Protein AF-0000000077138252 (afdb_homodimer)

Nearest PDB structures (foldseek):
  4xk4-assembly2_D  TM=6.713E-01  e=2.092E-05  Escherichia coli K-12
  7xxs-assembly1_A  TM=7.250E-01  e=8.642E-05  Vibrio cholerae
  3dew-assembly1_A-2  TM=7.383E-01  e=4.786E-04  Geobacter sulfurreducens
  5fgl-assembly3_E  TM=5.269E-01  e=5.521E-03  Pseudomonas putida S16
  5fhp-assembly3_E  TM=5.281E-01  e=7.775E-03  Pseudomonas putida S16

Sequence (384 aa):
MRAAEDVFAEFGFSGATTAELAKEAGVTERTLFKYFPTKHDLYKRVLSGLLLQTILPGHMSDLKERIQNLDPNFKEWYTSILKARYEAVAKDPKKLKLLLGALLFSKEFAEIFGQMWKVNLYDTSMEAFRYFQKKGEIRNDLDPNQIVRASFSLGASFLITKFILAPKFPIDVDLEIQSIISIFYQGISNQKMRAAEDVFAEFGFSGATTAELAKEAGVTERTLFKYFPTKHDLYKRVLSGLLLQTILPGHMSDLKERIQNLDPNFKEWYTSILKARYEAVAKDPKKLKLLLGALLFSKEFAEIFGQMWKVNLYDTSMEAFRYFQKKGEIRNDLDPNQIVRASFSLGASFLITKFILAPKFPIDVDLEIQSIISIFYQGISNQK

Solvent-accessible surface area (backbone atoms only — not comparable to full-atom values): 20410 Å² total; per-residue (Å²): 106,68,37,45,48,53,42,35,36,60,42,32,74,51,40,42,45,67,64,56,37,15,56,62,60,71,46,50,55,69,60,46,36,74,78,27,81,38,73,64,54,45,48,50,51,50,49,52,52,49,48,49,59,69,59,51,54,70,53,48,70,40,35,52,52,43,42,69,71,63,61,59,55,65,69,59,49,53,50,50,51,55,51,52,51,47,51,61,40,67,74,43,51,58,57,55,50,32,50,52,50,38,51,72,61,29,68,68,54,32,53,54,48,50,55,50,37,41,64,56,45,48,50,43,46,44,52,49,54,48,50,37,25,73,71,56,60,28,46,70,88,55,59,57,68,56,53,49,50,51,52,50,22,48,54,50,41,51,51,44,37,52,61,63,75,37,58,84,56,89,71,57,63,70,59,49,53,51,46,52,44,50,37,51,40,41,20,35,32,57,71,113,106,68,38,46,49,52,44,35,38,62,43,32,73,50,39,43,45,66,65,56,38,14,55,63,59,72,47,49,54,68,61,47,36,73,78,27,80,38,72,64,54,45,48,50,51,49,50,52,52,49,48,51,62,68,58,55,55,60,56,48,69,43,37,55,56,44,42,69,71,61,62,61,56,66,68,60,48,52,50,50,50,55,50,51,52,49,52,60,40,68,74,44,49,57,55,56,50,33,49,52,50,40,52,71,61,29,68,68,54,32,54,53,50,50,54,50,37,41,63,48,42,49,51,42,47,43,51,51,52,48,50,38,25,74,72,56,60,27,46,71,88,54,59,57,69,55,53,48,50,50,50,51,22,47,53,50,41,52,50,43,36,51,62,64,74,37,56,84,56,88,70,56,63,70,59,50,52,50,46,51,46,50,37,51,42,41,20,35,32,58,71,111

Radius of gyration: 22.18 Å; Cα contacts (8 Å, |Δi|>4): 398; chains: 2; bounding box: 54×60×44 Å

Foldseek 3Di:
DVQLLLQCLVQNLVGRDLCSSQVSVVHDSVVVCVVPVDSVRVLVVVLVVLLCLVLPPDCLVVVVVVCVVVVDQPLVSLLVVLVVVLVSCVVPVSSVSSVVRCCVPPPVSVVVSVVSCCVRPVVSQLVVQVVNCVVQFWPPVDDSNVLSVLSCVLSVVVSCCCRPVPVPDDDDSVVSSVVSCVVSSVVTGPPD/DVQLLLQCLVQNLVGRDLCSSQVSVVHDSVVVCVVPVDSVRVLVVVLVVLLCLPLPPPVLVVVVVVCVVVVDQPLVSLLVVLVVVLVSCVVPVSSVSSVVSCCVPPPVSVVVSVVSCCVRPVVSQLVVQVVNCVVQFWPPVDDSNVLSVLSCVLSVVVSCCCRPVPVPDDDDSSVSSVVSCVVSSVVTGPPD

Structure (mmCIF, N/CA/C/O backbone):
data_AF-0000000077138252-model_v1
#
loop_
_entity.id
_entity.type
_entity.pdbx_description
1 polymer 'Putative transcriptional regulator, TetR family'
#
loop_
_atom_site.group_PDB
_atom_site.id
_atom_site.type_symbol
_atom_site.label_atom_id
_atom_site.label_alt_id
_atom_site.label_comp_id
_atom_site.label_asym_id
_atom_site.label_entity_id
_atom_site.label_seq_id
_atom_site.pdbx_PDB_ins_code
_atom_site.Cartn_x
_atom_site.Cartn_y
_atom_site.Cartn_z
_atom_site.occupancy
_atom_site.B_iso_or_equiv
_atom_site.auth_seq_id
_atom_site.auth_comp_id
_atom_site.auth_asym_id
_atom_site.auth_atom_id
_atom_site.pdbx_PDB_model_num
ATOM 1 N N . MET A 1 1 ? -18.344 -19.859 -3.23 1 82.94 1 MET A N 1
ATOM 2 C CA . MET A 1 1 ? -17.672 -18.578 -3.504 1 82.94 1 MET A CA 1
ATOM 3 C C . MET A 1 1 ? -16.719 -18.219 -2.377 1 82.94 1 MET A C 1
ATOM 5 O O . MET A 1 1 ? -15.57 -17.859 -2.631 1 82.94 1 MET A O 1
ATOM 9 N N . ARG A 1 2 ? -17.125 -18.484 -1.188 1 85.94 2 ARG A N 1
ATOM 10 C CA . ARG A 1 2 ? -16.281 -18.172 -0.036 1 85.94 2 ARG A CA 1
ATOM 11 C C . ARG A 1 2 ? -15.039 -19.062 -0.024 1 85.94 2 ARG A C 1
ATOM 13 O O . ARG A 1 2 ? -13.945 -18.594 0.273 1 85.94 2 ARG A O 1
ATOM 20 N N . ALA A 1 3 ? -15.227 -20.266 -0.392 1 90.19 3 ALA A N 1
ATOM 21 C CA . ALA A 1 3 ? -14.102 -21.188 -0.458 1 90.19 3 ALA A CA 1
ATOM 22 C C . ALA A 1 3 ? -13.078 -20.734 -1.493 1 90.19 3 ALA A C 1
ATOM 24 O O . ALA A 1 3 ? -11.867 -20.797 -1.241 1 90.19 3 ALA A O 1
ATOM 25 N N . ALA A 1 4 ? -13.594 -20.328 -2.633 1 92.56 4 ALA A N 1
ATOM 26 C CA . ALA A 1 4 ? -12.711 -19.859 -3.697 1 92.56 4 ALA A CA 1
ATOM 27 C C . ALA A 1 4 ? -11.953 -18.609 -3.266 1 92.56 4 ALA A C 1
ATOM 29 O O . ALA A 1 4 ? -10.758 -18.469 -3.555 1 92.56 4 ALA A O 1
ATOM 30 N N . GLU A 1 5 ? -12.641 -17.719 -2.576 1 92.19 5 GLU A N 1
ATOM 31 C CA . GLU A 1 5 ? -12 -16.516 -2.057 1 92.19 5 GLU A CA 1
ATOM 32 C C . GLU A 1 5 ? -10.828 -16.859 -1.146 1 92.19 5 GLU A C 1
ATOM 34 O O . GLU A 1 5 ? -9.758 -16.266 -1.257 1 92.19 5 GLU A O 1
ATOM 39 N N . ASP A 1 6 ? -11.023 -17.844 -0.337 1 91.88 6 ASP A N 1
ATOM 40 C CA . ASP A 1 6 ? -9.992 -18.266 0.608 1 91.88 6 ASP A CA 1
ATOM 41 C C . ASP A 1 6 ? -8.766 -18.797 -0.122 1 91.88 6 ASP A C 1
ATOM 43 O O . ASP A 1 6 ? -7.633 -18.438 0.219 1 91.88 6 ASP A O 1
ATOM 47 N N . VAL A 1 7 ? -9.023 -19.578 -1.071 1 92.06 7 VAL A N 1
ATOM 48 C CA . VAL A 1 7 ? -7.93 -20.219 -1.81 1 92.06 7 VAL A CA 1
ATOM 49 C C . VAL A 1 7 ? -7.172 -19.156 -2.613 1 92.06 7 VAL A C 1
ATOM 51 O O . VAL A 1 7 ? -5.941 -19.109 -2.588 1 92.06 7 VAL A O 1
ATOM 54 N N . PHE A 1 8 ? -7.879 -18.266 -3.27 1 91.31 8 PHE A N 1
ATOM 55 C CA . PHE A 1 8 ? -7.25 -17.219 -4.07 1 91.31 8 PHE A CA 1
ATOM 56 C C . PHE A 1 8 ? -6.516 -16.219 -3.182 1 91.31 8 PHE A C 1
ATOM 58 O O . PHE A 1 8 ? -5.48 -15.68 -3.572 1 91.31 8 PHE A O 1
ATOM 65 N N . ALA A 1 9 ? -7.035 -16 -2.055 1 88.69 9 ALA A N 1
ATOM 66 C CA . ALA A 1 9 ? -6.375 -15.102 -1.115 1 88.69 9 ALA A CA 1
ATOM 67 C C . ALA A 1 9 ? -5.055 -15.688 -0.625 1 88.69 9 ALA A C 1
ATOM 69 O O . ALA A 1 9 ? -4.078 -14.961 -0.432 1 88.69 9 ALA A O 1
ATOM 70 N N . GLU A 1 10 ? -5.047 -16.891 -0.452 1 85.81 10 GLU A N 1
ATOM 71 C CA . GLU A 1 10 ? -3.881 -17.562 0.119 1 85.81 10 GLU A CA 1
ATOM 72 C C . GLU A 1 10 ? -2.797 -17.781 -0.933 1 85.81 10 GLU A C 1
ATOM 74 O O . GLU A 1 10 ? -1.616 -17.547 -0.675 1 85.81 10 GLU A O 1
ATOM 79 N N . PHE A 1 11 ? -3.197 -18.125 -2.191 1 84.12 11 PHE A N 1
ATOM 80 C CA . PHE A 1 11 ? -2.199 -18.625 -3.135 1 84.12 11 PHE A CA 1
ATOM 81 C C . PHE A 1 11 ? -2.1 -17.703 -4.348 1 84.12 11 PHE A C 1
ATOM 83 O O . PHE A 1 11 ? -1.192 -17.844 -5.168 1 84.12 11 PHE A O 1
ATOM 90 N N . GLY A 1 12 ? -3.021 -16.766 -4.398 1 85 12 GLY A N 1
ATOM 91 C CA . GLY A 1 12 ? -3.104 -16 -5.629 1 85 12 GLY A CA 1
ATOM 92 C C . GLY A 1 12 ? -3.758 -16.75 -6.766 1 85 12 GLY A C 1
ATOM 93 O O . GLY A 1 12 ? -4.008 -17.953 -6.656 1 85 12 GLY A O 1
ATOM 94 N N . PHE A 1 13 ? -4.027 -16.078 -7.855 1 86.44 13 PHE A N 1
ATOM 95 C CA . PHE A 1 13 ? -4.688 -16.688 -9.008 1 86.44 13 PHE A CA 1
ATOM 96 C C . PHE A 1 13 ? -3.816 -17.781 -9.609 1 86.44 13 PHE A C 1
ATOM 98 O O . PHE A 1 13 ? -4.281 -18.906 -9.828 1 86.44 13 PHE A O 1
ATOM 105 N N . SER A 1 14 ? -2.648 -17.469 -9.891 1 82.19 14 SER A N 1
ATOM 106 C CA . SER A 1 14 ? -1.753 -18.391 -10.578 1 82.19 14 SER A CA 1
ATOM 107 C C . SER A 1 14 ? -1.432 -19.594 -9.703 1 82.19 14 SER A C 1
ATOM 109 O O . SER A 1 14 ? -1.321 -20.719 -10.203 1 82.19 14 SER A O 1
ATOM 111 N N . GLY A 1 15 ? -1.374 -19.391 -8.438 1 82.38 15 GLY A N 1
ATOM 112 C CA . GLY A 1 15 ? -0.982 -20.453 -7.527 1 82.38 15 GLY A CA 1
ATOM 113 C C . GLY A 1 15 ? -2.133 -21.375 -7.148 1 82.38 15 GLY A C 1
ATOM 114 O O . GLY A 1 15 ? -1.916 -22.516 -6.742 1 82.38 15 GLY A O 1
ATOM 115 N N . ALA A 1 16 ? -3.264 -20.859 -7.266 1 88.62 16 ALA A N 1
ATOM 116 C CA . ALA A 1 16 ? -4.445 -21.656 -6.938 1 88.62 16 ALA A CA 1
ATOM 117 C C . ALA A 1 16 ? -4.699 -22.734 -7.996 1 88.62 16 ALA A C 1
ATOM 119 O O . ALA A 1 16 ? -4.551 -22.469 -9.195 1 88.62 16 ALA A O 1
ATOM 120 N N . THR A 1 17 ? -5 -23.922 -7.527 1 89.44 17 THR A N 1
ATOM 121 C CA . THR A 1 17 ? -5.316 -25 -8.453 1 89.44 17 THR A CA 1
ATOM 122 C C . THR A 1 17 ? -6.797 -25.375 -8.375 1 89.44 17 THR A C 1
ATOM 124 O O . THR A 1 17 ? -7.449 -25.109 -7.363 1 89.44 17 THR A O 1
ATOM 127 N N . THR A 1 18 ? -7.207 -25.938 -9.461 1 92.19 18 THR A N 1
ATOM 128 C CA . THR A 1 18 ? -8.602 -26.359 -9.5 1 92.19 18 THR A CA 1
ATOM 129 C C . THR A 1 18 ? -8.867 -27.453 -8.461 1 92.19 18 THR A C 1
ATOM 131 O O . THR A 1 18 ? -9.961 -27.531 -7.898 1 92.19 18 THR A O 1
ATOM 134 N N . ALA A 1 19 ? -7.91 -28.25 -8.211 1 93.31 19 ALA A N 1
ATOM 135 C CA . ALA A 1 19 ? -8.031 -29.297 -7.199 1 93.31 19 ALA A CA 1
ATOM 136 C C . ALA A 1 19 ? -8.219 -28.688 -5.809 1 93.31 19 ALA A C 1
ATOM 138 O O . ALA A 1 19 ? -9.094 -29.125 -5.055 1 93.31 19 ALA A O 1
ATOM 139 N N . GLU A 1 20 ? -7.43 -27.719 -5.469 1 92.75 20 GLU A N 1
ATOM 140 C CA . GLU A 1 20 ? -7.527 -27.047 -4.18 1 92.75 20 GLU A CA 1
ATOM 141 C C . GLU A 1 20 ? -8.859 -26.328 -4.039 1 92.75 20 GLU A C 1
ATOM 143 O O . GLU A 1 20 ? -9.477 -26.344 -2.971 1 92.75 20 GLU A O 1
ATOM 148 N N . LEU A 1 21 ? -9.281 -25.625 -5.113 1 95.25 21 LEU A N 1
ATOM 149 C CA . LEU A 1 21 ? -10.547 -24.891 -5.125 1 95.25 21 LEU A CA 1
ATOM 150 C C . LEU A 1 21 ? -11.719 -25.844 -4.875 1 95.25 21 LEU A C 1
ATOM 152 O O . LEU A 1 21 ? -12.586 -25.547 -4.051 1 95.25 21 LEU A O 1
ATOM 156 N N . ALA A 1 22 ? -11.688 -26.984 -5.574 1 95.75 22 ALA A N 1
ATOM 157 C CA . ALA A 1 22 ? -12.742 -27.969 -5.414 1 95.75 22 ALA A CA 1
ATOM 158 C C . ALA A 1 22 ? -12.734 -28.562 -4.004 1 95.75 22 ALA A C 1
ATOM 160 O O . ALA A 1 22 ? -13.789 -28.672 -3.373 1 95.75 22 ALA A O 1
ATOM 161 N N . LYS A 1 23 ? -11.625 -28.906 -3.531 1 95.44 23 LYS A N 1
ATOM 162 C CA . LYS A 1 23 ? -11.469 -29.484 -2.199 1 95.44 23 LYS A CA 1
ATOM 163 C C . LYS A 1 23 ? -12.016 -28.547 -1.125 1 95.44 23 LYS A C 1
ATOM 165 O O . LYS A 1 23 ? -12.773 -28.969 -0.249 1 95.44 23 LYS A O 1
ATOM 170 N N . GLU A 1 24 ? -11.602 -27.312 -1.223 1 93.5 24 GLU A N 1
ATOM 171 C CA . GLU A 1 24 ? -12.023 -26.328 -0.229 1 93.5 24 GLU A CA 1
ATOM 172 C C . GLU A 1 24 ? -13.531 -26.109 -0.27 1 93.5 24 GLU A C 1
ATOM 174 O O . GLU A 1 24 ? -14.156 -25.859 0.762 1 93.5 24 GLU A O 1
ATOM 179 N N . ALA A 1 25 ? -14.102 -26.203 -1.429 1 93.81 25 ALA A N 1
ATOM 180 C CA . ALA A 1 25 ? -15.539 -26 -1.61 1 93.81 25 ALA A CA 1
ATOM 181 C C . ALA A 1 25 ? -16.312 -27.266 -1.273 1 93.81 25 ALA A C 1
ATOM 183 O O . ALA A 1 25 ? -17.547 -27.234 -1.202 1 93.81 25 ALA A O 1
ATOM 184 N N . GLY A 1 26 ? -15.648 -28.312 -1.122 1 94.94 26 GLY A N 1
ATOM 185 C CA . GLY A 1 26 ? -16.297 -29.562 -0.785 1 94.94 26 GLY A CA 1
ATOM 186 C C . GLY A 1 26 ? -17.016 -30.203 -1.964 1 94.94 26 GLY A C 1
ATOM 187 O O . GLY A 1 26 ? -18.078 -30.812 -1.804 1 94.94 26 GLY A O 1
ATOM 188 N N . VAL A 1 27 ? -16.547 -29.984 -3.104 1 95.56 27 VAL A N 1
ATOM 189 C CA . VAL A 1 27 ? -17.125 -30.562 -4.316 1 95.56 27 VAL A CA 1
ATOM 190 C C . VAL A 1 27 ? -16.047 -31.25 -5.137 1 95.56 27 VAL A C 1
ATOM 192 O O . VAL A 1 27 ? -14.859 -31.172 -4.801 1 95.56 27 VAL A O 1
ATOM 195 N N . THR A 1 28 ? -16.453 -31.984 -6.113 1 94.56 28 THR A N 1
ATOM 196 C CA . THR A 1 28 ? -15.5 -32.562 -7.055 1 94.56 28 THR A CA 1
ATOM 197 C C . THR A 1 28 ? -15.078 -31.516 -8.094 1 94.56 28 THR A C 1
ATOM 199 O O . THR A 1 28 ? -15.773 -30.531 -8.305 1 94.56 28 THR A O 1
ATOM 202 N N . GLU A 1 29 ? -13.906 -31.672 -8.656 1 94.5 29 GLU A N 1
ATOM 203 C CA . GLU A 1 29 ? -13.477 -30.797 -9.734 1 94.5 29 GLU A CA 1
ATOM 204 C C . GLU A 1 29 ? -14.5 -30.781 -10.867 1 94.5 29 GLU A C 1
ATOM 206 O O . GLU A 1 29 ? -14.711 -29.734 -11.508 1 94.5 29 GLU A O 1
ATOM 211 N N . ARG A 1 30 ? -15.125 -31.922 -11.148 1 93.94 30 ARG A N 1
ATOM 212 C CA . ARG A 1 30 ? -16.141 -32 -12.195 1 93.94 30 ARG A CA 1
ATOM 213 C C . ARG A 1 30 ? -17.312 -31.094 -11.898 1 93.94 30 ARG A C 1
ATOM 215 O O . ARG A 1 30 ? -17.797 -30.391 -12.789 1 93.94 30 ARG A O 1
ATOM 222 N N . THR A 1 31 ? -17.766 -31.125 -10.727 1 93.69 31 THR A N 1
ATOM 223 C CA . THR A 1 31 ? -18.844 -30.25 -10.297 1 93.69 31 THR A CA 1
ATOM 224 C C . THR A 1 31 ? -18.438 -28.781 -10.414 1 93.69 31 THR A C 1
ATOM 226 O O . THR A 1 31 ? -19.234 -27.953 -10.867 1 93.69 31 THR A O 1
ATOM 229 N N . LEU A 1 32 ? -17.188 -28.453 -9.992 1 93.88 32 LEU A N 1
ATOM 230 C CA . LEU A 1 32 ? -16.672 -27.094 -10.07 1 93.88 32 LEU A CA 1
ATOM 231 C C . LEU A 1 32 ? -16.719 -26.578 -11.5 1 93.88 32 LEU A C 1
ATOM 233 O O . LEU A 1 32 ? -17.141 -25.453 -11.742 1 93.88 32 LEU A O 1
ATOM 237 N N . PHE A 1 33 ? -16.406 -27.438 -12.406 1 91.62 33 PHE A N 1
ATOM 238 C CA . PHE A 1 33 ? -16.297 -27.047 -13.805 1 91.62 33 PHE A CA 1
ATOM 239 C C . PHE A 1 33 ? -17.688 -26.922 -14.438 1 91.62 33 PHE A C 1
ATOM 241 O O . PHE A 1 33 ? -17.859 -26.219 -15.43 1 91.62 33 PHE A O 1
ATOM 248 N N . LYS A 1 34 ? -18.625 -27.641 -13.914 1 93.56 34 LYS A N 1
ATOM 249 C CA . LYS A 1 34 ? -20 -27.5 -14.367 1 93.56 34 LYS A CA 1
ATOM 250 C C . LYS A 1 34 ? -20.484 -26.062 -14.188 1 93.56 34 LYS A C 1
ATOM 252 O O . LYS A 1 34 ? -21.219 -25.531 -15.039 1 93.56 34 LYS A O 1
ATOM 257 N N . TYR A 1 35 ? -20.047 -25.453 -13.164 1 91.56 35 TYR A N 1
ATOM 258 C CA . TYR A 1 35 ? -20.516 -24.109 -12.844 1 91.56 35 TYR A CA 1
ATOM 259 C C . TYR A 1 35 ? -19.547 -23.047 -13.336 1 91.56 35 TYR A C 1
ATOM 261 O O . TYR A 1 35 ? -19.953 -21.938 -13.688 1 91.56 35 TYR A O 1
ATOM 269 N N . PHE A 1 36 ? -18.281 -23.391 -13.289 1 93.62 36 PHE A N 1
ATOM 270 C CA . PHE A 1 36 ? -17.219 -22.484 -13.742 1 93.62 36 PHE A CA 1
ATOM 271 C C . PHE A 1 36 ? -16.281 -23.188 -14.711 1 93.62 36 PHE A C 1
ATOM 273 O O . PHE A 1 36 ? -15.289 -23.797 -14.297 1 93.62 36 PHE A O 1
ATOM 280 N N . PRO A 1 37 ? -16.469 -22.969 -15.922 1 93.31 37 PRO A N 1
ATOM 281 C CA . PRO A 1 37 ? -15.773 -23.734 -16.953 1 93.31 37 PRO A CA 1
ATOM 282 C C . PRO A 1 37 ? -14.25 -23.578 -16.859 1 93.31 37 PRO A C 1
ATOM 284 O O . PRO A 1 37 ? -13.516 -24.5 -17.25 1 93.31 37 PRO A O 1
ATOM 287 N N . THR A 1 38 ? -13.836 -22.406 -16.422 1 92.5 38 THR A N 1
ATOM 288 C CA . THR A 1 38 ? -12.398 -22.234 -16.266 1 92.5 38 THR A CA 1
ATOM 289 C C . THR A 1 38 ? -12.078 -21.609 -14.898 1 92.5 38 THR A C 1
ATOM 291 O O . THR A 1 38 ? -12.945 -21 -14.273 1 92.5 38 THR A O 1
ATOM 294 N N . LYS A 1 39 ? -10.844 -21.812 -14.5 1 92 39 LYS A N 1
ATOM 295 C CA . LYS A 1 39 ? -10.367 -21.125 -13.297 1 92 39 LYS A CA 1
ATOM 296 C C . LYS A 1 39 ? -10.547 -19.625 -13.414 1 92 39 LYS A C 1
ATOM 298 O O . LYS A 1 39 ? -10.898 -18.953 -12.43 1 92 39 LYS A O 1
ATOM 303 N N . HIS A 1 40 ? -10.312 -19.172 -14.617 1 91.88 40 HIS A N 1
ATOM 304 C CA . HIS A 1 40 ? -10.438 -17.734 -14.867 1 91.88 40 HIS A CA 1
ATOM 305 C C . HIS A 1 40 ? -11.875 -17.266 -14.656 1 91.88 40 HIS A C 1
ATOM 307 O O . HIS A 1 40 ? -12.102 -16.188 -14.102 1 91.88 40 HIS A O 1
ATOM 313 N N . ASP A 1 41 ? -12.773 -18.016 -15.031 1 92.94 41 ASP A N 1
ATOM 314 C CA . ASP A 1 41 ? -14.18 -17.672 -14.852 1 92.94 41 ASP A CA 1
ATOM 315 C C . ASP A 1 41 ? -14.539 -17.594 -13.367 1 92.94 41 ASP A C 1
ATOM 317 O O . ASP A 1 41 ? -15.266 -16.688 -12.953 1 92.94 41 ASP A O 1
ATOM 321 N N . LEU A 1 42 ? -14.094 -18.578 -12.703 1 94.06 42 LEU A N 1
ATOM 322 C CA . LEU A 1 42 ? -14.32 -18.578 -11.266 1 94.06 42 LEU A CA 1
ATOM 323 C C . LEU A 1 42 ? -13.68 -17.359 -10.609 1 94.06 42 LEU A C 1
ATOM 325 O O . LEU A 1 42 ? -14.289 -16.703 -9.766 1 94.06 42 LEU A O 1
ATOM 329 N N . TYR A 1 43 ? -12.461 -17.078 -10.984 1 92.81 43 TYR A N 1
ATOM 330 C CA . TYR A 1 43 ? -11.734 -15.93 -10.445 1 92.81 43 TYR A CA 1
ATOM 331 C C . TYR A 1 43 ? -12.461 -14.625 -10.758 1 92.81 43 TYR A C 1
ATOM 333 O O . TYR A 1 43 ? -12.594 -13.758 -9.883 1 92.81 43 TYR A O 1
ATOM 341 N N . LYS A 1 44 ? -12.906 -14.484 -11.922 1 92.88 44 LYS A N 1
ATOM 342 C CA . LYS A 1 44 ? -13.648 -13.289 -12.312 1 92.88 44 LYS A CA 1
ATOM 343 C C . LYS A 1 44 ? -14.883 -13.094 -11.445 1 92.88 44 LYS A C 1
ATOM 345 O O . LYS A 1 44 ? -15.219 -11.969 -11.07 1 92.88 44 LYS A O 1
ATOM 350 N N . ARG A 1 45 ? -15.516 -14.18 -11.18 1 92 45 ARG A N 1
ATOM 351 C CA . ARG A 1 45 ? -16.703 -14.109 -10.328 1 92 45 ARG A CA 1
ATOM 352 C C . ARG A 1 45 ? -16.328 -13.664 -8.922 1 92 45 ARG A C 1
ATOM 354 O O . ARG A 1 45 ? -17.031 -12.844 -8.32 1 92 45 ARG A O 1
ATOM 361 N N . VAL A 1 46 ? -15.328 -14.203 -8.398 1 93.19 46 VAL A N 1
ATOM 362 C CA . VAL A 1 46 ? -14.836 -13.836 -7.074 1 93.19 46 VAL A CA 1
ATOM 363 C C . VAL A 1 46 ? -14.492 -12.344 -7.043 1 93.19 46 VAL A C 1
ATOM 365 O O . VAL A 1 46 ? -14.898 -11.633 -6.121 1 93.19 46 VAL A O 1
ATOM 368 N N . LEU A 1 47 ? -13.766 -11.883 -8.055 1 92.62 47 LEU A N 1
ATOM 369 C CA . LEU A 1 47 ? -13.328 -10.492 -8.117 1 92.62 47 LEU A CA 1
ATOM 370 C C . LEU A 1 47 ? -14.516 -9.555 -8.273 1 92.62 47 LEU A C 1
ATOM 372 O O . LEU A 1 47 ? -14.5 -8.438 -7.758 1 92.62 47 LEU A O 1
ATOM 376 N N . SER A 1 48 ? -15.492 -10.016 -9.031 1 89.94 48 SER A N 1
ATOM 377 C CA . SER A 1 48 ? -16.703 -9.211 -9.188 1 89.94 48 SER A CA 1
ATOM 378 C C . SER A 1 48 ? -17.391 -8.984 -7.848 1 89.94 48 SER A C 1
ATOM 380 O O . SER A 1 48 ? -17.844 -7.879 -7.555 1 89.94 48 SER A O 1
ATOM 382 N N . GLY A 1 49 ? -17.5 -10.055 -7.09 1 87.75 49 GLY A N 1
ATOM 383 C CA . GLY A 1 49 ? -18.047 -9.922 -5.746 1 87.75 49 GLY A CA 1
ATOM 384 C C . GLY A 1 49 ? -17.219 -9.008 -4.855 1 87.75 49 GLY A C 1
ATOM 385 O O . GLY A 1 49 ? -17.781 -8.203 -4.102 1 87.75 49 GLY A O 1
ATOM 386 N N . LEU A 1 50 ? -15.953 -9.164 -4.938 1 86.94 50 LEU A N 1
ATOM 387 C CA . LEU A 1 50 ? -15.023 -8.352 -4.16 1 86.94 50 LEU A CA 1
ATOM 388 C C . LEU A 1 50 ? -15.164 -6.875 -4.516 1 86.94 50 LEU A C 1
ATOM 390 O O . LEU A 1 50 ? -15.148 -6.016 -3.633 1 86.94 50 LEU A O 1
ATOM 394 N N . LEU A 1 51 ? -15.266 -6.625 -5.777 1 85.62 51 LEU A N 1
ATOM 395 C CA . LEU A 1 51 ? -15.453 -5.266 -6.277 1 85.62 51 LEU A CA 1
ATOM 396 C C . LEU A 1 51 ? -16.703 -4.633 -5.676 1 85.62 51 LEU A C 1
ATOM 398 O O . LEU A 1 51 ? -16.656 -3.514 -5.16 1 85.62 51 LEU A O 1
ATOM 402 N N . LEU A 1 52 ? -17.75 -5.32 -5.707 1 80.81 52 LEU A N 1
ATOM 403 C CA . LEU A 1 52 ? -19.047 -4.816 -5.23 1 80.81 52 LEU A CA 1
ATOM 404 C C . LEU A 1 52 ? -19.016 -4.586 -3.725 1 80.81 52 LEU A C 1
ATOM 406 O O . LEU A 1 52 ? -19.594 -3.613 -3.23 1 80.81 52 LEU A O 1
ATOM 410 N N . GLN A 1 53 ? -18.297 -5.379 -3.074 1 82.25 53 GLN A N 1
ATOM 411 C CA . GLN A 1 53 ? -18.281 -5.312 -1.616 1 82.25 53 GLN A CA 1
ATOM 412 C C . GLN A 1 53 ? -17.344 -4.211 -1.134 1 82.25 53 GLN A C 1
ATOM 414 O O . GLN A 1 53 ? -17.516 -3.678 -0.036 1 82.25 53 GLN A O 1
ATOM 419 N N . THR A 1 54 ? -16.312 -3.965 -1.881 1 79.62 54 THR A N 1
ATOM 420 C CA . THR A 1 54 ? -15.289 -3.014 -1.451 1 79.62 54 THR A CA 1
ATOM 421 C C . THR A 1 54 ? -15.664 -1.596 -1.875 1 79.62 54 THR A C 1
ATOM 423 O O . THR A 1 54 ? -15.406 -0.636 -1.146 1 79.62 54 THR A O 1
ATOM 426 N N . ILE A 1 55 ? -16.125 -1.474 -3.076 1 74.62 55 ILE A N 1
ATOM 427 C CA . ILE A 1 55 ? -16.422 -0.155 -3.627 1 74.62 55 ILE A CA 1
ATOM 428 C C . ILE A 1 55 ? -17.812 0.29 -3.184 1 74.62 55 ILE A C 1
ATOM 430 O O . ILE A 1 55 ? -18.016 1.463 -2.867 1 74.62 55 ILE A O 1
ATOM 434 N N . LEU A 1 56 ? -18.797 -0.698 -3.391 1 57.5 56 LEU A N 1
ATOM 435 C CA . LEU A 1 56 ? -20.188 -0.332 -3.213 1 57.5 56 LEU A CA 1
ATOM 436 C C . LEU A 1 56 ? -20.516 -0.097 -1.739 1 57.5 56 LEU A C 1
ATOM 438 O O . LEU A 1 56 ? -21.594 0.384 -1.402 1 57.5 56 LEU A O 1
ATOM 442 N N . PRO A 1 57 ? -19.734 -0.947 -1.042 1 52 57 PRO A N 1
ATOM 443 C CA . PRO A 1 57 ? -20.375 -0.551 0.217 1 52 57 PRO A CA 1
ATOM 444 C C . PRO A 1 57 ? -20.641 0.951 0.298 1 52 57 PRO A C 1
ATOM 446 O O . PRO A 1 57 ? -19.906 1.742 -0.306 1 52 57 PRO A O 1
ATOM 449 N N . GLY A 1 58 ? -21.797 1.231 0.792 1 46.25 58 GLY A N 1
ATOM 450 C CA . GLY A 1 58 ? -22.703 2.365 0.819 1 46.25 58 GLY A CA 1
ATOM 451 C C . GLY A 1 58 ? -22 3.703 0.767 1 46.25 58 GLY A C 1
ATOM 452 O O . GLY A 1 58 ? -22.016 4.383 -0.262 1 46.25 58 GLY A O 1
ATOM 453 N N . HIS A 1 59 ? -21.922 4.691 2.039 1 44.84 59 HIS A N 1
ATOM 454 C CA . HIS A 1 59 ? -22.562 5.984 2.289 1 44.84 59 HIS A CA 1
ATOM 455 C C . HIS A 1 59 ? -21.609 7.129 1.937 1 44.84 59 HIS A C 1
ATOM 457 O O . HIS A 1 59 ? -21.297 7.965 2.789 1 44.84 59 HIS A O 1
ATOM 463 N N . MET A 1 60 ? -20.453 6.781 1.246 1 49.97 60 MET A N 1
ATOM 464 C CA . MET A 1 60 ? -19.953 8.117 0.951 1 49.97 60 MET A CA 1
ATOM 465 C C . MET A 1 60 ? -21.016 8.969 0.265 1 49.97 60 MET A C 1
ATOM 467 O O . MET A 1 60 ? -21.031 10.188 0.406 1 49.97 60 MET A O 1
ATOM 471 N N . SER A 1 61 ? -21.641 8.258 -0.791 1 49.81 61 SER A N 1
ATOM 472 C CA . SER A 1 61 ? -22.781 9.062 -1.241 1 49.81 61 SER A CA 1
ATOM 473 C C . SER A 1 61 ? -23.578 9.602 -0.059 1 49.81 61 SER A C 1
ATOM 475 O O . SER A 1 61 ? -24.047 10.742 -0.092 1 49.81 61 SER A O 1
ATOM 477 N N . ASP A 1 62 ? -23.609 8.656 0.915 1 54.16 62 ASP A N 1
ATOM 478 C CA . ASP A 1 62 ? -24.234 9.047 2.174 1 54.16 62 ASP A CA 1
ATOM 479 C C . ASP A 1 62 ? -23.344 10.023 2.949 1 54.16 62 ASP A C 1
ATOM 481 O O . ASP A 1 62 ? -23.844 10.766 3.801 1 54.16 62 ASP A O 1
ATOM 485 N N . LEU A 1 63 ? -22.141 10.016 2.369 1 58.53 63 LEU A N 1
ATOM 486 C CA . LEU A 1 63 ? -21.219 10.875 3.102 1 58.53 63 LEU A CA 1
ATOM 487 C C . LEU A 1 63 ? -21.578 12.344 2.908 1 58.53 63 LEU A C 1
ATOM 489 O O . LEU A 1 63 ? -21.609 13.117 3.871 1 58.53 63 LEU A O 1
ATOM 493 N N . LYS A 1 64 ? -21.875 12.562 1.599 1 59 64 LYS A N 1
ATOM 494 C CA . LYS A 1 64 ? -22.266 13.953 1.349 1 59 64 LYS A CA 1
ATOM 495 C C . LYS A 1 64 ? -23.547 14.305 2.109 1 59 64 LYS A C 1
ATOM 497 O O . LYS A 1 64 ? -23.625 15.359 2.744 1 59 64 LYS A O 1
ATOM 502 N N . GLU A 1 65 ? -24.391 13.344 1.863 1 60.44 65 GLU A N 1
ATOM 503 C CA . GLU A 1 65 ? -25.672 13.617 2.516 1 60.44 65 GLU A CA 1
ATOM 504 C C . GLU A 1 65 ? -25.516 13.617 4.035 1 60.44 65 GLU A C 1
ATOM 506 O O . GLU A 1 65 ? -26.094 14.469 4.719 1 60.44 65 GLU A O 1
ATOM 511 N N . ARG A 1 66 ? -24.688 12.859 4.445 1 64.81 66 ARG A N 1
ATOM 512 C CA . ARG A 1 66 ? -24.516 12.75 5.891 1 64.81 66 ARG A CA 1
ATOM 513 C C . ARG A 1 66 ? -23.766 13.961 6.441 1 64.81 66 ARG A C 1
ATOM 515 O O . ARG A 1 66 ? -24.109 14.461 7.516 1 64.81 66 ARG A O 1
ATOM 522 N N . ILE A 1 67 ? -22.875 14.422 5.656 1 66.88 67 ILE A N 1
ATOM 523 C CA . ILE A 1 67 ? -22.109 15.578 6.098 1 66.88 67 ILE A CA 1
ATOM 524 C C . ILE A 1 67 ? -23 16.812 6.109 1 66.88 67 ILE A C 1
ATOM 526 O O . ILE A 1 67 ? -22.953 17.609 7.055 1 66.88 67 ILE A O 1
ATOM 530 N N . GLN A 1 68 ? -23.719 16.828 5.078 1 65.69 68 GLN A N 1
ATOM 531 C CA . GLN A 1 68 ? -24.578 18 4.988 1 65.69 68 GLN A CA 1
ATOM 532 C C . GLN A 1 68 ? -25.656 17.969 6.055 1 65.69 68 GLN A C 1
ATOM 534 O O . GLN A 1 68 ? -26.016 19.016 6.617 1 65.69 68 GLN A O 1
ATOM 539 N N . ASN A 1 69 ? -26.062 16.781 6.383 1 68.31 69 ASN A N 1
ATOM 540 C CA . ASN A 1 69 ? -27.172 16.672 7.312 1 68.31 69 ASN A CA 1
ATOM 541 C C . ASN A 1 69 ? -26.703 16.719 8.766 1 68.31 69 ASN A C 1
ATOM 543 O O . ASN A 1 69 ? -27.375 17.328 9.609 1 68.31 69 ASN A O 1
ATOM 547 N N . LEU A 1 70 ? -25.594 16.219 9 1 67.81 70 LEU A N 1
ATOM 548 C CA . LEU A 1 70 ? -25.156 16.078 10.383 1 67.81 70 LEU A CA 1
ATOM 549 C C . LEU A 1 70 ? -24.203 17.203 10.773 1 67.81 70 LEU A C 1
ATOM 551 O O . LEU A 1 70 ? -24.031 17.484 11.961 1 67.81 70 LEU A O 1
ATOM 555 N N . ASP A 1 71 ? -23.797 17.953 9.883 1 71.06 71 ASP A N 1
ATOM 556 C CA . ASP A 1 71 ? -22.859 19.062 10.055 1 71.06 71 ASP A CA 1
ATOM 557 C C . ASP A 1 71 ? -21.75 18.703 11.039 1 71.06 71 ASP A C 1
ATOM 559 O O . ASP A 1 71 ? -21.5 19.438 12 1 71.06 71 ASP A O 1
ATOM 563 N N . PRO A 1 72 ? -21.219 17.594 10.766 1 76.44 72 PRO A N 1
ATOM 564 C CA . PRO A 1 72 ? -20.172 17.219 11.711 1 76.44 72 PRO A CA 1
ATOM 565 C C . PRO A 1 72 ? -18.922 18.062 11.57 1 76.44 72 PRO A C 1
ATOM 567 O O . PRO A 1 72 ? -18.734 18.75 10.555 1 76.44 72 PRO A O 1
ATOM 570 N N . ASN A 1 73 ? -18.188 18.141 12.758 1 87.19 73 ASN A N 1
ATOM 571 C CA . ASN A 1 73 ? -16.844 18.688 12.562 1 87.19 73 ASN A CA 1
ATOM 572 C C . ASN A 1 73 ? -15.938 17.688 11.859 1 87.19 73 ASN A C 1
ATOM 574 O O . ASN A 1 73 ? -16.219 16.484 11.852 1 87.19 73 ASN A O 1
ATOM 578 N N . PHE A 1 74 ? -14.977 18.156 11.195 1 85.62 74 PHE A N 1
ATOM 579 C CA . PHE A 1 74 ? -14.086 17.359 10.352 1 85.62 74 PHE A CA 1
ATOM 580 C C . PHE A 1 74 ? -13.5 16.203 11.125 1 85.62 74 PHE A C 1
ATOM 582 O O . PHE A 1 74 ? -13.492 15.062 10.648 1 85.62 74 PHE A O 1
ATOM 589 N N . LYS A 1 75 ? -12.977 16.516 12.328 1 86.69 75 LYS A N 1
ATOM 590 C CA . LYS A 1 75 ? -12.305 15.5 13.141 1 86.69 75 LYS A CA 1
ATOM 591 C C . LYS A 1 75 ? -13.234 14.312 13.422 1 86.69 75 LYS A C 1
ATOM 593 O O . LYS A 1 75 ? -12.828 13.164 13.273 1 86.69 75 LYS A O 1
ATOM 598 N N . GLU A 1 76 ? -14.43 14.594 13.781 1 86.25 76 GLU A N 1
ATOM 599 C CA . GLU A 1 76 ? -15.398 13.547 14.086 1 86.25 76 GLU A CA 1
ATOM 600 C C . GLU A 1 76 ? -15.773 12.766 12.836 1 86.25 76 GLU A C 1
ATOM 602 O O . GLU A 1 76 ? -15.867 11.531 12.875 1 86.25 76 GLU A O 1
ATOM 607 N N . TRP A 1 77 ? -15.992 13.484 11.852 1 85.81 77 TRP A N 1
ATOM 608 C CA . TRP A 1 77 ? -16.344 12.859 10.586 1 85.81 77 TRP A CA 1
ATOM 609 C C . TRP A 1 77 ? -15.242 11.922 10.109 1 85.81 77 TRP A C 1
ATOM 611 O O . TRP A 1 77 ? -15.5 10.758 9.805 1 85.81 77 TRP A O 1
ATOM 621 N N . TYR A 1 78 ? -14.07 12.398 10.039 1 88.75 78 TYR A N 1
ATOM 622 C CA . TYR A 1 78 ? -12.938 11.633 9.539 1 88.75 78 TYR A CA 1
ATOM 623 C C . TYR A 1 78 ? -12.648 10.438 10.438 1 88.75 78 TYR A C 1
ATOM 625 O O . TYR A 1 78 ? -12.312 9.352 9.961 1 88.75 78 TYR A O 1
ATOM 633 N N . THR A 1 79 ? -12.773 10.641 11.75 1 88.88 79 THR A N 1
ATOM 634 C CA . THR A 1 79 ? -12.617 9.531 12.695 1 88.88 79 T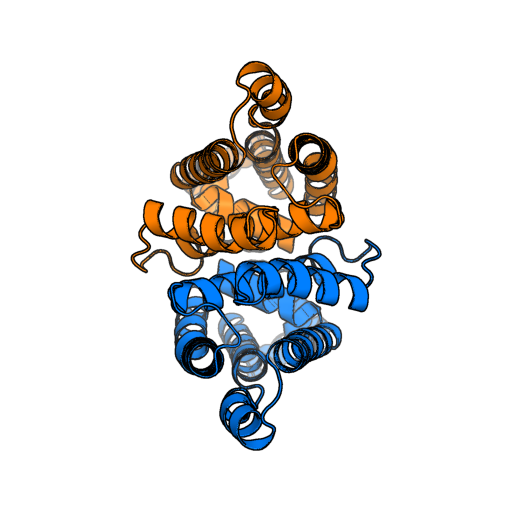HR A CA 1
ATOM 635 C C . THR A 1 79 ? -13.625 8.422 12.391 1 88.88 79 THR A C 1
ATOM 637 O O . THR A 1 79 ? -13.266 7.242 12.391 1 88.88 79 THR A O 1
ATOM 640 N N . SER A 1 80 ? -14.828 8.828 12.141 1 87.75 80 SER A N 1
ATOM 641 C CA . SER A 1 80 ? -15.875 7.855 11.867 1 87.75 80 SER A CA 1
ATOM 642 C C . SER A 1 80 ? -15.586 7.07 10.594 1 87.75 80 SER A C 1
ATOM 644 O O . SER A 1 80 ? -15.883 5.875 10.508 1 87.75 80 SER A O 1
ATOM 646 N N . ILE A 1 81 ? -15.023 7.742 9.609 1 87.69 81 ILE A N 1
ATOM 647 C CA . ILE A 1 81 ? -14.68 7.102 8.352 1 87.69 81 ILE A CA 1
ATOM 648 C C . ILE A 1 81 ? -13.586 6.066 8.578 1 87.69 81 ILE A C 1
ATOM 650 O O . ILE A 1 81 ? -13.688 4.926 8.125 1 87.69 81 ILE A O 1
ATOM 654 N N . LEU A 1 82 ? -12.516 6.418 9.266 1 91.25 82 LEU A N 1
ATOM 655 C CA . LEU A 1 82 ? -11.406 5.508 9.531 1 91.25 82 LEU A CA 1
ATOM 656 C C . LEU A 1 82 ? -11.875 4.301 10.328 1 91.25 82 LEU A C 1
ATOM 658 O O . LEU A 1 82 ? -11.477 3.168 10.047 1 91.25 82 LEU A O 1
ATOM 662 N N . LYS A 1 83 ? -12.727 4.539 11.297 1 91.06 83 LYS A N 1
ATOM 663 C CA . LYS A 1 83 ? -13.242 3.455 12.133 1 91.06 83 LYS A CA 1
ATOM 664 C C . LYS A 1 83 ? -14.117 2.508 11.312 1 91.06 83 LYS A C 1
ATOM 666 O O . LYS A 1 83 ? -14.031 1.288 11.461 1 91.06 83 LYS A O 1
ATOM 671 N N . ALA A 1 84 ? -14.969 3.1 10.539 1 87.44 84 ALA A N 1
ATOM 672 C CA . ALA A 1 84 ? -15.836 2.289 9.695 1 87.44 84 ALA A CA 1
ATOM 673 C C . ALA A 1 84 ? -15.023 1.414 8.75 1 87.44 84 ALA A C 1
ATOM 675 O O . ALA A 1 84 ? -15.367 0.251 8.523 1 87.44 84 ALA A O 1
ATOM 676 N N . ARG A 1 85 ? -14.016 1.981 8.18 1 89.44 85 ARG A N 1
ATOM 677 C CA . ARG A 1 85 ? -13.172 1.222 7.266 1 89.44 85 ARG A CA 1
ATOM 678 C C . ARG A 1 85 ? -12.422 0.115 8 1 89.44 85 ARG A C 1
ATOM 680 O O . ARG A 1 85 ? -12.281 -0.994 7.484 1 89.44 85 ARG A O 1
ATOM 687 N N . TYR A 1 86 ? -11.938 0.448 9.141 1 92.88 86 TYR A N 1
ATOM 688 C CA . TYR A 1 86 ? -11.281 -0.559 9.969 1 92.88 86 TYR A CA 1
ATOM 689 C C . TYR A 1 86 ? -12.219 -1.722 10.266 1 92.88 86 TYR A C 1
ATOM 691 O O . TYR A 1 86 ? -11.844 -2.887 10.102 1 92.88 86 TYR A O 1
ATOM 699 N N . GLU A 1 87 ? -13.398 -1.417 10.656 1 91.81 87 GLU A N 1
ATOM 700 C CA . GLU A 1 87 ? -14.375 -2.443 11.016 1 91.81 87 GLU A CA 1
ATOM 701 C C . GLU A 1 87 ? -14.734 -3.314 9.82 1 91.81 87 GLU A C 1
ATOM 703 O O . GLU A 1 87 ? -14.906 -4.527 9.953 1 91.81 87 GLU A O 1
ATOM 708 N N . ALA A 1 88 ? -14.875 -2.672 8.711 1 88.44 88 ALA A N 1
ATOM 709 C CA . ALA A 1 88 ? -15.203 -3.408 7.492 1 88.44 88 ALA A CA 1
ATOM 710 C C . ALA A 1 88 ? -14.109 -4.418 7.156 1 88.44 88 ALA A C 1
ATOM 712 O O . ALA A 1 88 ? -14.398 -5.566 6.809 1 88.44 88 ALA A O 1
ATOM 713 N N . VAL A 1 89 ? -12.867 -4.004 7.266 1 92.62 89 VAL A N 1
ATOM 714 C CA . VAL A 1 89 ? -11.75 -4.879 6.938 1 92.62 89 VAL A CA 1
ATOM 715 C C . VAL A 1 89 ? -11.586 -5.934 8.031 1 92.62 89 VAL A C 1
ATOM 717 O O . VAL A 1 89 ? -11.266 -7.09 7.738 1 92.62 89 VAL A O 1
ATOM 720 N N . ALA A 1 90 ? -11.812 -5.539 9.289 1 92.62 90 ALA A N 1
ATOM 721 C CA . ALA A 1 90 ? -11.656 -6.438 10.422 1 92.62 90 ALA A CA 1
ATOM 722 C C . ALA A 1 90 ? -12.594 -7.637 10.305 1 92.62 90 ALA A C 1
ATOM 724 O O . ALA A 1 90 ? -12.273 -8.734 10.781 1 92.62 90 ALA A O 1
ATOM 725 N N . LYS A 1 91 ? -13.672 -7.426 9.664 1 91.12 91 LYS A N 1
ATOM 726 C CA . LYS A 1 91 ? -14.648 -8.492 9.508 1 91.12 91 LYS A CA 1
ATOM 727 C C . LYS A 1 91 ? -14.094 -9.625 8.641 1 91.12 91 LYS A C 1
ATOM 729 O O . LYS A 1 91 ? -14.43 -10.789 8.844 1 91.12 91 LYS A O 1
ATOM 734 N N . ASP A 1 92 ? -13.305 -9.234 7.684 1 90.44 92 ASP A N 1
ATOM 735 C CA . ASP A 1 92 ? -12.734 -10.234 6.789 1 90.44 92 ASP A CA 1
ATOM 736 C C . ASP A 1 92 ? -11.406 -9.758 6.203 1 90.44 92 ASP A C 1
ATOM 738 O O . ASP A 1 92 ? -11.336 -9.391 5.027 1 90.44 92 ASP A O 1
ATOM 742 N N . PRO A 1 93 ? -10.359 -9.945 6.945 1 91 93 PRO A N 1
ATOM 743 C CA . PRO A 1 93 ? -9.062 -9.422 6.512 1 91 93 PRO A CA 1
ATOM 744 C C . PRO A 1 93 ? -8.539 -10.117 5.258 1 91 93 PRO A C 1
ATOM 746 O O . PRO A 1 93 ? -7.773 -9.523 4.488 1 91 93 PRO A O 1
ATOM 749 N N . LYS A 1 94 ? -8.961 -11.289 4.992 1 89.19 94 LYS A N 1
ATOM 750 C CA . LYS A 1 94 ? -8.5 -12.031 3.82 1 89.19 94 LYS A CA 1
ATOM 751 C C . LYS A 1 94 ? -8.93 -11.336 2.531 1 89.19 94 LYS A C 1
ATOM 753 O O . LYS A 1 94 ? -8.227 -11.406 1.521 1 89.19 94 LYS A O 1
ATOM 758 N N . LYS A 1 95 ? -10.062 -10.672 2.625 1 90.94 95 LYS A N 1
ATOM 759 C CA . LYS A 1 95 ? -10.555 -9.953 1.454 1 90.94 95 LYS A CA 1
ATOM 760 C C . LYS A 1 95 ? -9.609 -8.812 1.066 1 90.94 95 LYS A C 1
ATOM 762 O O . LYS A 1 95 ? -9.461 -8.508 -0.117 1 90.94 95 LYS A O 1
ATOM 767 N N . LEU A 1 96 ? -9.023 -8.188 2.074 1 92.56 96 LEU A N 1
ATOM 768 C CA . LEU A 1 96 ? -8.055 -7.141 1.795 1 92.56 96 LEU A CA 1
ATOM 769 C C . LEU A 1 96 ? -6.84 -7.703 1.059 1 92.56 96 LEU A C 1
ATOM 771 O O . LEU A 1 96 ? -6.355 -7.098 0.102 1 92.56 96 LEU A O 1
ATOM 775 N N . LYS A 1 97 ? -6.414 -8.789 1.488 1 91.5 97 LYS A N 1
ATOM 776 C CA . LYS A 1 97 ? -5.285 -9.453 0.836 1 91.5 97 LYS A CA 1
ATOM 777 C C . LYS A 1 97 ? -5.629 -9.828 -0.603 1 91.5 97 LYS A C 1
ATOM 779 O O . LYS A 1 97 ? -4.816 -9.633 -1.509 1 91.5 97 LYS A O 1
ATOM 784 N N . LEU A 1 98 ? -6.797 -10.414 -0.751 1 92.31 98 LEU A N 1
ATOM 785 C CA . LEU A 1 98 ? -7.273 -10.781 -2.082 1 92.31 98 LEU A CA 1
ATOM 786 C C . LEU A 1 98 ? -7.336 -9.555 -2.986 1 92.31 98 LEU A C 1
ATOM 788 O O . LEU A 1 98 ? -6.953 -9.617 -4.156 1 92.31 98 LEU A O 1
ATOM 792 N N . LEU A 1 99 ? -7.84 -8.484 -2.488 1 92.88 99 LEU A N 1
ATOM 793 C CA . LEU A 1 99 ? -7.941 -7.238 -3.236 1 92.88 99 LEU A CA 1
ATOM 794 C C . LEU A 1 99 ? -6.562 -6.75 -3.67 1 92.88 99 LEU A C 1
ATOM 796 O O . LEU A 1 99 ? -6.359 -6.414 -4.84 1 92.88 99 LEU A O 1
ATOM 800 N N . LEU A 1 100 ? -5.617 -6.762 -2.773 1 92.88 100 LEU A N 1
ATOM 801 C CA . LEU A 1 100 ? -4.266 -6.293 -3.064 1 92.88 100 LEU A CA 1
ATOM 802 C C . LEU A 1 100 ? -3.602 -7.176 -4.117 1 92.88 100 LEU A C 1
ATOM 804 O O . LEU A 1 100 ? -2.953 -6.668 -5.035 1 92.88 100 LEU A O 1
ATOM 808 N N . GLY A 1 101 ? -3.805 -8.438 -3.936 1 89.88 101 GLY A N 1
ATOM 809 C CA . GLY A 1 101 ? -3.277 -9.352 -4.934 1 89.88 101 GLY A CA 1
ATOM 810 C C . GLY A 1 101 ? -3.852 -9.125 -6.316 1 89.88 101 GLY A C 1
ATOM 811 O O . GLY A 1 101 ? -3.117 -9.133 -7.309 1 89.88 101 GLY A O 1
ATOM 812 N N . ALA A 1 102 ? -5.152 -8.945 -6.371 1 91.25 102 ALA A N 1
ATOM 813 C CA . ALA A 1 102 ? -5.824 -8.711 -7.645 1 91.25 102 ALA A CA 1
ATOM 814 C C . ALA A 1 102 ? -5.348 -7.406 -8.281 1 91.25 102 ALA A C 1
ATOM 816 O O . ALA A 1 102 ? -5.129 -7.344 -9.492 1 91.25 102 ALA A O 1
ATOM 817 N N . LEU A 1 103 ? -5.172 -6.406 -7.5 1 91.12 103 LEU A N 1
ATOM 818 C CA . LEU A 1 103 ? -4.711 -5.117 -8 1 91.12 103 LEU A CA 1
ATOM 819 C C . LEU A 1 103 ? -3.291 -5.223 -8.547 1 91.12 103 LEU A C 1
ATOM 821 O O . LEU A 1 103 ? -2.938 -4.527 -9.508 1 91.12 103 LEU A O 1
ATOM 825 N N . LEU A 1 104 ? -2.533 -6.105 -7.969 1 88.31 104 LEU A N 1
ATOM 826 C CA . LEU A 1 104 ? -1.137 -6.254 -8.367 1 88.31 104 LEU A CA 1
ATOM 827 C C . LEU A 1 104 ? -1.015 -7.102 -9.625 1 88.31 104 LEU A C 1
ATOM 829 O O . LEU A 1 104 ? -0.151 -6.852 -10.469 1 88.31 104 LEU A O 1
ATOM 833 N N . PHE A 1 105 ? -1.942 -8.117 -9.797 1 85.75 105 PHE A N 1
ATOM 834 C CA . PHE A 1 105 ? -1.603 -9.141 -10.773 1 85.75 105 PHE A CA 1
ATOM 835 C C . PHE A 1 105 ? -2.697 -9.266 -11.828 1 85.75 105 PHE A C 1
ATOM 837 O O . PHE A 1 105 ? -2.545 -10.008 -12.805 1 85.75 105 PHE A O 1
ATOM 844 N N . SER A 1 106 ? -3.789 -8.617 -11.633 1 86.88 106 SER A N 1
ATOM 845 C CA . SER A 1 106 ? -4.852 -8.617 -12.633 1 86.88 106 SER A CA 1
ATOM 846 C C . SER A 1 106 ? -5.055 -7.223 -13.227 1 86.88 106 SER A C 1
ATOM 848 O O . SER A 1 106 ? -5.758 -6.395 -12.641 1 86.88 106 SER A O 1
ATOM 850 N N . LYS A 1 107 ? -4.516 -7.043 -14.398 1 85.12 107 LYS A N 1
ATOM 851 C CA . LYS A 1 107 ? -4.598 -5.738 -15.047 1 85.12 107 LYS A CA 1
ATOM 852 C C . LYS A 1 107 ? -6.051 -5.34 -15.289 1 85.12 107 LYS A C 1
ATOM 854 O O . LYS A 1 107 ? -6.426 -4.184 -15.078 1 85.12 107 LYS A O 1
ATOM 859 N N . GLU A 1 108 ? -6.785 -6.305 -15.75 1 87.56 108 GLU A N 1
ATOM 860 C CA . GLU A 1 108 ? -8.195 -6.051 -16.016 1 87.56 108 GLU A CA 1
ATOM 861 C C . GLU A 1 108 ? -8.93 -5.605 -14.758 1 87.56 108 GLU A C 1
ATOM 863 O O . GLU A 1 108 ? -9.664 -4.613 -14.773 1 87.56 108 GLU A O 1
ATOM 868 N N . PHE A 1 109 ? -8.719 -6.316 -13.734 1 89.94 109 PHE A N 1
ATOM 869 C CA . PHE A 1 109 ? -9.359 -5.969 -12.469 1 89.94 109 PHE A CA 1
ATOM 870 C C . PHE A 1 109 ? -8.906 -4.594 -12 1 89.94 109 PHE A C 1
ATOM 872 O O . PHE A 1 109 ? -9.727 -3.771 -11.578 1 89.94 109 PHE A O 1
ATOM 879 N N . ALA A 1 110 ? -7.637 -4.32 -12.07 1 90 110 ALA A N 1
ATOM 880 C CA . ALA A 1 110 ? -7.082 -3.049 -11.617 1 90 110 ALA A CA 1
ATOM 881 C C . ALA A 1 110 ? -7.715 -1.878 -12.359 1 90 110 ALA A C 1
ATOM 883 O O . ALA A 1 110 ? -8.016 -0.842 -11.766 1 90 110 ALA A O 1
ATOM 884 N N . GLU A 1 111 ? -7.934 -2.031 -13.562 1 89.81 111 GLU A N 1
ATOM 885 C CA . GLU A 1 111 ? -8.523 -0.979 -14.391 1 89.81 111 GLU A CA 1
ATOM 886 C C . GLU A 1 111 ? -9.977 -0.73 -14.008 1 89.81 111 GLU A C 1
ATOM 888 O O . GLU A 1 111 ? -10.391 0.417 -13.812 1 89.81 111 GLU A O 1
ATOM 893 N N . ILE A 1 112 ? -10.688 -1.818 -13.883 1 89.62 112 ILE A N 1
ATOM 894 C CA . ILE A 1 112 ? -12.102 -1.705 -13.531 1 89.62 112 ILE A CA 1
ATOM 895 C C . ILE A 1 112 ? -12.234 -1.136 -12.117 1 89.62 112 ILE A C 1
ATOM 897 O O . ILE A 1 112 ? -13.016 -0.21 -11.891 1 89.62 112 ILE A O 1
ATOM 901 N N . PHE A 1 113 ? -11.477 -1.633 -11.211 1 90.5 113 PHE A N 1
ATOM 902 C CA . PHE A 1 113 ? -11.5 -1.163 -9.836 1 90.5 113 PHE A CA 1
ATOM 903 C C . PHE A 1 113 ? -11.125 0.313 -9.758 1 90.5 113 PHE A C 1
ATOM 905 O O . PHE A 1 113 ? -11.781 1.088 -9.055 1 90.5 113 PHE A O 1
ATOM 912 N N . GLY A 1 114 ? -10.086 0.641 -10.461 1 88.5 114 GLY A N 1
ATOM 913 C CA . GLY A 1 114 ? -9.641 2.025 -10.469 1 88.5 114 GLY A CA 1
ATOM 914 C C . GLY A 1 114 ? -10.719 2.994 -10.922 1 88.5 114 GLY A C 1
ATOM 915 O O . GLY A 1 114 ? -10.898 4.055 -10.32 1 88.5 114 GLY A O 1
ATOM 916 N N . GLN A 1 115 ? -11.398 2.68 -11.922 1 87.75 115 GLN A N 1
ATOM 917 C CA . GLN A 1 115 ? -12.461 3.529 -12.445 1 87.75 115 GLN A CA 1
ATOM 918 C C . GLN A 1 115 ? -13.609 3.654 -11.445 1 87.75 115 GLN A C 1
ATOM 920 O O . GLN A 1 115 ? -14.109 4.754 -11.203 1 87.75 115 GLN A O 1
ATOM 925 N N . MET A 1 116 ? -14 2.584 -10.875 1 86.62 116 MET A N 1
ATOM 926 C CA . MET A 1 116 ? -15.102 2.596 -9.914 1 86.62 116 MET A CA 1
ATOM 927 C C . MET A 1 116 ? -14.688 3.309 -8.633 1 86.62 116 MET A C 1
ATOM 929 O O . MET A 1 116 ? -15.484 4.043 -8.047 1 86.62 116 MET A O 1
ATOM 933 N N . TRP A 1 117 ? -13.523 3.025 -8.227 1 86.19 117 TRP A N 1
ATOM 934 C CA . TRP A 1 117 ? -12.977 3.688 -7.043 1 86.19 117 TRP A CA 1
ATOM 935 C C . TRP A 1 117 ? -12.953 5.199 -7.23 1 86.19 117 TRP A C 1
ATOM 937 O O . TRP A 1 117 ? -13.312 5.949 -6.32 1 86.19 117 TRP A O 1
ATOM 947 N N . LYS A 1 118 ? -12.5 5.688 -8.336 1 86.19 118 LYS A N 1
ATOM 948 C CA . LYS A 1 118 ? -12.453 7.117 -8.625 1 86.19 118 LYS A CA 1
ATOM 949 C C . LYS A 1 118 ? -13.836 7.746 -8.516 1 86.19 118 LYS A C 1
ATOM 951 O O . LYS A 1 118 ? -14.023 8.734 -7.793 1 86.19 118 LYS A O 1
ATOM 956 N N . VAL A 1 119 ? -14.773 7.145 -9.148 1 84.25 119 VAL A N 1
ATOM 957 C CA . VAL A 1 119 ? -16.109 7.727 -9.273 1 84.25 119 VAL A CA 1
ATOM 958 C C . VAL A 1 119 ? -16.828 7.637 -7.93 1 84.25 119 VAL A C 1
ATOM 960 O O . VAL A 1 119 ? -17.438 8.609 -7.484 1 84.25 119 VAL A O 1
ATOM 963 N N . ASN A 1 120 ? -16.656 6.531 -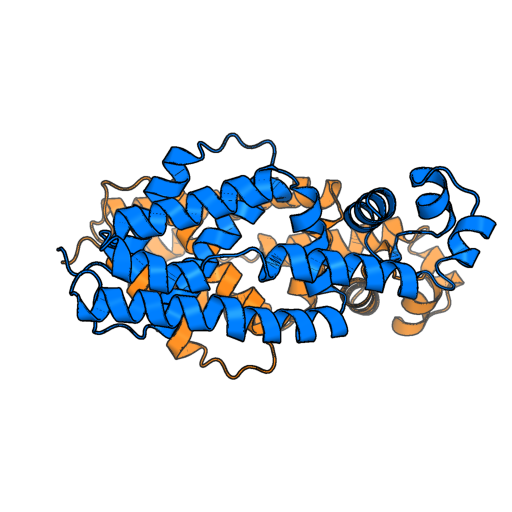7.27 1 83.56 120 ASN A N 1
ATOM 964 C CA . ASN A 1 120 ? -17.531 6.285 -6.133 1 83.56 120 ASN A CA 1
ATOM 965 C C . ASN A 1 120 ? -16.875 6.688 -4.816 1 83.56 120 ASN A C 1
ATOM 967 O O . ASN A 1 120 ? -17.562 6.965 -3.832 1 83.56 120 ASN A O 1
ATOM 971 N N . LEU A 1 121 ? -15.57 6.75 -4.781 1 85.75 121 LEU A N 1
ATOM 972 C CA . LEU A 1 121 ? -14.898 7.02 -3.516 1 85.75 121 LEU A CA 1
ATOM 973 C C . LEU A 1 121 ? -14.07 8.297 -3.605 1 85.75 121 LEU A C 1
ATOM 975 O O . LEU A 1 121 ? -14.281 9.234 -2.83 1 85.75 121 LEU A O 1
ATOM 979 N N . TYR A 1 122 ? -13.281 8.336 -4.543 1 87.38 122 TYR A N 1
ATOM 980 C CA . TYR A 1 122 ? -12.367 9.469 -4.656 1 87.38 122 TYR A CA 1
ATOM 981 C C . TYR A 1 122 ? -13.125 10.766 -4.891 1 87.38 122 TYR A C 1
ATOM 983 O O . TYR A 1 122 ? -12.938 11.742 -4.16 1 87.38 122 TYR A O 1
ATOM 991 N N . ASP A 1 123 ? -13.977 10.781 -5.91 1 87.31 123 ASP A N 1
ATOM 992 C CA . ASP A 1 123 ? -14.719 11.992 -6.25 1 87.31 123 ASP A CA 1
ATOM 993 C C . ASP A 1 123 ? -15.633 12.422 -5.102 1 87.31 123 ASP A C 1
ATOM 995 O O . ASP A 1 123 ? -15.773 13.609 -4.824 1 87.31 123 ASP A O 1
ATOM 999 N N . THR A 1 124 ? -16.188 11.453 -4.457 1 84.38 124 THR A N 1
ATOM 1000 C CA . THR A 1 124 ? -17.031 11.742 -3.305 1 84.38 124 THR A CA 1
ATOM 1001 C C . THR A 1 124 ? -16.203 12.328 -2.162 1 84.38 124 THR A C 1
ATOM 1003 O O . THR A 1 124 ? -16.641 13.25 -1.473 1 84.38 124 THR A O 1
ATOM 1006 N N . SER A 1 125 ? -15.023 11.797 -1.927 1 88.12 125 SER A N 1
ATOM 1007 C CA . SER A 1 125 ? -14.125 12.328 -0.906 1 88.12 125 SER A CA 1
ATOM 1008 C C . SER A 1 125 ? -13.688 13.75 -1.237 1 88.12 125 SER A C 1
ATOM 1010 O O . SER A 1 125 ? -13.578 14.594 -0.346 1 88.12 125 SER A O 1
ATOM 1012 N N . MET A 1 126 ? -13.445 13.93 -2.502 1 88.81 126 MET A N 1
ATOM 1013 C CA . MET A 1 126 ? -13.086 15.266 -2.955 1 88.81 126 MET A CA 1
ATOM 1014 C C . MET A 1 126 ? -14.164 16.281 -2.578 1 88.81 126 MET A C 1
ATOM 1016 O O . MET A 1 126 ? -13.859 17.375 -2.094 1 88.81 126 MET A O 1
ATOM 1020 N N . GLU A 1 127 ? -15.359 15.93 -2.77 1 87.62 127 GLU A N 1
ATOM 1021 C CA . GLU A 1 127 ? -16.484 16.812 -2.434 1 87.62 127 GLU A CA 1
ATOM 1022 C C . GLU A 1 127 ? -16.547 17.078 -0.933 1 87.62 127 GLU A C 1
ATOM 1024 O O . GLU A 1 127 ? -16.797 18.203 -0.506 1 87.62 127 GLU A O 1
ATOM 1029 N N . ALA A 1 128 ? -16.344 16.062 -0.181 1 86.94 128 ALA A N 1
ATOM 1030 C CA . ALA A 1 128 ? -16.375 16.203 1.272 1 86.94 128 ALA A CA 1
ATOM 1031 C C . ALA A 1 128 ? -15.258 17.125 1.755 1 86.94 128 ALA A C 1
ATOM 1033 O O . ALA A 1 128 ? -15.492 18.016 2.572 1 86.94 128 ALA A O 1
ATOM 1034 N N . PHE A 1 129 ? -14.078 16.938 1.24 1 88.69 129 PHE A N 1
ATOM 1035 C CA . PHE A 1 129 ? -12.945 17.75 1.687 1 88.69 129 PHE A CA 1
ATOM 1036 C C . PHE A 1 129 ? -13.117 19.188 1.238 1 88.69 129 PHE A C 1
ATOM 1038 O O . PHE A 1 129 ? -12.758 20.125 1.969 1 88.69 129 PHE A O 1
ATOM 1045 N N . ARG A 1 130 ? -13.648 19.391 0.066 1 88.81 130 ARG A N 1
ATOM 1046 C CA . ARG A 1 130 ? -13.953 20.734 -0.393 1 88.81 130 ARG A CA 1
ATOM 1047 C C . ARG A 1 130 ? -14.984 21.406 0.516 1 88.81 130 ARG A C 1
ATOM 1049 O O . ARG A 1 130 ? -14.898 22.609 0.782 1 88.81 130 ARG A O 1
ATOM 1056 N N . TYR A 1 131 ? -15.914 20.641 0.908 1 86.81 131 TYR A N 1
ATOM 1057 C CA . TYR A 1 131 ? -16.922 21.141 1.843 1 86.81 131 TYR A CA 1
ATOM 1058 C C . TYR A 1 131 ? -16.266 21.641 3.125 1 86.81 131 TYR A C 1
ATOM 1060 O O . TYR A 1 131 ? -16.578 22.734 3.592 1 86.81 131 TYR A O 1
ATOM 1068 N N . PHE A 1 132 ? -15.375 20.875 3.721 1 88.25 132 PHE A N 1
ATOM 1069 C CA . PHE A 1 132 ? -14.734 21.25 4.977 1 88.25 132 PHE A CA 1
ATOM 1070 C C . PHE A 1 132 ? -13.766 22.406 4.77 1 88.25 132 PHE A C 1
ATOM 1072 O O . PHE A 1 132 ? -13.523 23.188 5.695 1 88.25 132 PHE A O 1
ATOM 1079 N N . GLN A 1 133 ? -13.18 22.516 3.549 1 89 133 GLN A N 1
ATOM 1080 C CA . GLN A 1 133 ? -12.383 23.688 3.207 1 89 133 GLN A CA 1
ATOM 1081 C C . GLN A 1 133 ? -13.25 24.953 3.172 1 89 133 GLN A C 1
ATOM 1083 O O . GLN A 1 133 ? -12.875 25.984 3.734 1 89 133 GLN A O 1
ATOM 1088 N N . LYS A 1 134 ? -14.352 24.859 2.553 1 87.69 134 LYS A N 1
ATOM 1089 C CA . LYS A 1 134 ? -15.281 25.984 2.463 1 87.69 134 LYS A CA 1
ATOM 1090 C C . LYS A 1 134 ? -15.789 26.391 3.844 1 87.69 134 LYS A C 1
ATOM 1092 O O . LYS A 1 134 ? -16 27.578 4.109 1 87.69 134 LYS A O 1
ATOM 1097 N N . LYS A 1 135 ? -15.984 25.422 4.699 1 87 135 LYS A N 1
ATOM 1098 C CA . LYS A 1 135 ? -16.438 25.656 6.07 1 87 135 LYS A CA 1
ATOM 1099 C C . LYS A 1 135 ? -15.328 26.281 6.91 1 87 135 LYS A C 1
ATOM 1101 O O . LYS A 1 135 ? -15.586 26.797 8 1 87 135 LYS A O 1
ATOM 1106 N N . GLY A 1 136 ? -14.094 26.203 6.457 1 87.19 136 GLY A N 1
ATOM 1107 C CA . GLY A 1 136 ? -12.969 26.812 7.137 1 87.19 136 GLY A CA 1
ATOM 1108 C C . GLY A 1 136 ? -12.32 25.891 8.164 1 87.19 136 GLY A C 1
ATOM 1109 O O . GLY A 1 136 ? -11.492 26.344 8.961 1 87.19 136 GLY A O 1
ATOM 1110 N N . GLU A 1 137 ? -12.711 24.641 8.133 1 85.31 137 GLU A N 1
ATOM 1111 C CA . GLU A 1 137 ? -12.164 23.703 9.109 1 85.31 137 GLU A CA 1
ATOM 1112 C C . GLU A 1 137 ? -10.797 23.172 8.664 1 85.31 137 GLU A C 1
ATOM 1114 O O . GLU A 1 137 ? -9.984 22.766 9.5 1 85.31 137 GLU A O 1
ATOM 1119 N N . ILE A 1 138 ? -10.68 23.109 7.348 1 84.12 138 ILE A N 1
ATOM 1120 C CA . ILE A 1 138 ? -9.375 22.703 6.832 1 84.12 138 ILE A CA 1
ATOM 1121 C C . ILE A 1 138 ? -8.836 23.766 5.883 1 84.12 138 ILE A C 1
ATOM 1123 O O . ILE A 1 138 ? -9.594 24.594 5.367 1 84.12 138 ILE A O 1
ATOM 1127 N N . ARG A 1 139 ? -7.457 23.766 5.762 1 83.19 139 ARG A N 1
ATOM 1128 C CA . ARG A 1 139 ? -6.754 24.781 4.965 1 83.19 139 ARG A CA 1
ATOM 1129 C C . ARG A 1 139 ? -7.285 24.812 3.537 1 83.19 139 ARG A C 1
ATOM 1131 O O . ARG A 1 139 ? -7.496 23.766 2.92 1 83.19 139 ARG A O 1
ATOM 1138 N N . ASN A 1 140 ? -7.477 26.016 3.074 1 83.44 140 ASN A N 1
ATOM 1139 C CA . ASN A 1 140 ? -8.016 26.172 1.727 1 83.44 140 ASN A CA 1
ATOM 1140 C C . ASN A 1 140 ? -6.906 26.5 0.721 1 83.44 140 ASN A C 1
ATOM 1142 O O . ASN A 1 140 ? -7.164 26.578 -0.48 1 83.44 140 ASN A O 1
ATOM 1146 N N . ASP A 1 141 ? -5.672 26.609 1.155 1 80.94 141 ASP A N 1
ATOM 1147 C CA . ASP A 1 141 ? -4.543 26.875 0.271 1 80.94 141 ASP A CA 1
ATOM 1148 C C . ASP A 1 141 ? -3.979 25.578 -0.312 1 80.94 141 ASP A C 1
ATOM 1150 O O . ASP A 1 141 ? -3.164 25.625 -1.236 1 80.94 141 ASP A O 1
ATOM 1154 N N . LEU A 1 142 ? -4.473 24.469 0.231 1 82.12 142 LEU A N 1
ATOM 1155 C CA . LEU A 1 142 ? -3.998 23.172 -0.252 1 82.12 142 LEU A CA 1
ATOM 1156 C C . LEU A 1 142 ? -4.91 22.625 -1.349 1 82.12 142 LEU A C 1
ATOM 1158 O O . LEU A 1 142 ? -6.133 22.781 -1.273 1 82.12 142 LEU A O 1
ATOM 1162 N N . ASP A 1 143 ? -4.285 22 -2.307 1 84.88 143 ASP A N 1
ATOM 1163 C CA . ASP A 1 143 ? -5.051 21.266 -3.316 1 84.88 143 ASP A CA 1
ATOM 1164 C C . ASP A 1 143 ? -5.832 20.125 -2.691 1 84.88 143 ASP A C 1
ATOM 1166 O O . ASP A 1 143 ? -5.242 19.219 -2.088 1 84.88 143 ASP A O 1
ATOM 1170 N N . PRO A 1 144 ? -7.141 20.172 -2.865 1 86.38 144 PRO A N 1
ATOM 1171 C CA . PRO A 1 144 ? -7.941 19.094 -2.291 1 86.38 144 PRO A CA 1
ATOM 1172 C C . PRO A 1 144 ? -7.508 17.703 -2.785 1 86.38 144 PRO A C 1
ATOM 1174 O O . PRO A 1 144 ? -7.637 16.719 -2.059 1 86.38 144 PRO A O 1
ATOM 1177 N N . ASN A 1 145 ? -7.012 17.625 -3.994 1 87.38 145 ASN A N 1
ATOM 1178 C CA . ASN A 1 145 ? -6.516 16.344 -4.512 1 87.38 145 ASN A CA 1
ATOM 1179 C C . ASN A 1 145 ? -5.391 15.789 -3.648 1 87.38 145 ASN A C 1
ATOM 1181 O O . ASN A 1 145 ? -5.344 14.586 -3.385 1 87.38 145 ASN A O 1
ATOM 1185 N N . GLN A 1 146 ? -4.598 16.641 -3.215 1 85.25 146 GLN A N 1
ATOM 1186 C CA . GLN A 1 146 ? -3.473 16.203 -2.387 1 85.25 146 GLN A CA 1
ATOM 1187 C C . GLN A 1 146 ? -3.943 15.773 -1.002 1 85.25 146 GLN A C 1
ATOM 1189 O O . GLN A 1 146 ? -3.398 14.828 -0.423 1 85.25 146 GLN A O 1
ATOM 1194 N N . ILE A 1 147 ? -4.93 16.469 -0.476 1 88.31 147 ILE A N 1
ATOM 1195 C CA . ILE A 1 147 ? -5.492 16.141 0.829 1 88.31 147 ILE A CA 1
ATOM 1196 C C . ILE A 1 147 ? -6.141 14.758 0.773 1 88.31 147 ILE A C 1
ATOM 1198 O O . ILE A 1 147 ? -5.914 13.922 1.651 1 88.31 147 ILE A O 1
ATOM 1202 N N . VAL A 1 148 ? -6.879 14.562 -0.272 1 89.88 148 VAL A N 1
ATOM 1203 C CA . VAL A 1 148 ? -7.582 13.297 -0.448 1 89.88 148 VAL A CA 1
ATOM 1204 C C . VAL A 1 148 ? -6.57 12.156 -0.596 1 89.88 148 VAL A C 1
ATOM 1206 O O . VAL A 1 148 ? -6.703 11.117 0.045 1 89.88 148 VAL A O 1
ATOM 1209 N N . ARG A 1 149 ? -5.578 12.328 -1.375 1 89.38 149 ARG A N 1
ATOM 1210 C CA . ARG A 1 149 ? -4.562 11.297 -1.58 1 89.38 149 ARG A CA 1
ATOM 1211 C C . ARG A 1 149 ? -3.842 10.977 -0.277 1 89.38 149 ARG A C 1
ATOM 1213 O O . ARG A 1 149 ? -3.6 9.805 0.03 1 89.38 149 ARG A O 1
ATOM 1220 N N . ALA A 1 150 ? -3.463 12.023 0.426 1 90.38 150 ALA A N 1
ATOM 1221 C CA . ALA A 1 150 ? -2.803 11.812 1.712 1 90.38 150 ALA A CA 1
ATOM 1222 C C . ALA A 1 150 ? -3.707 11.039 2.67 1 90.38 150 ALA A C 1
ATOM 1224 O O . ALA A 1 150 ? -3.246 10.141 3.379 1 90.38 150 ALA A O 1
ATOM 1225 N N . SER A 1 151 ? -4.973 11.391 2.688 1 91.25 151 SER A N 1
ATOM 1226 C CA . SER A 1 151 ? -5.941 10.719 3.549 1 91.25 151 SER A CA 1
ATOM 1227 C C . SER A 1 151 ? -6.051 9.234 3.209 1 91.25 151 SER A C 1
ATOM 1229 O O . SER A 1 151 ? -6.035 8.391 4.102 1 91.25 151 SER A O 1
ATOM 1231 N N . PHE A 1 152 ? -6.145 8.953 1.945 1 91.69 152 PHE A N 1
ATOM 1232 C CA . PHE A 1 152 ? -6.23 7.562 1.514 1 91.69 152 PHE A CA 1
ATOM 1233 C C . PHE A 1 152 ? -4.934 6.82 1.824 1 91.69 152 PHE A C 1
ATOM 1235 O O . PHE A 1 152 ? -4.961 5.645 2.188 1 91.69 152 PHE A O 1
ATOM 1242 N N . SER A 1 153 ? -3.84 7.496 1.637 1 93.56 153 SER A N 1
ATOM 1243 C CA . SER A 1 153 ? -2.541 6.895 1.922 1 93.56 153 SER A CA 1
ATOM 1244 C C . SER A 1 153 ? -2.441 6.457 3.379 1 93.56 153 SER A C 1
ATOM 1246 O O . SER A 1 153 ? -2.088 5.312 3.666 1 93.56 153 SER A O 1
ATOM 1248 N N . LEU A 1 154 ? -2.799 7.297 4.277 1 93.06 154 LEU A N 1
ATOM 1249 C CA . LEU A 1 154 ? -2.693 7.023 5.707 1 93.06 154 LEU A CA 1
ATOM 1250 C C . LEU A 1 154 ? -3.674 5.934 6.121 1 93.06 154 LEU A C 1
ATOM 1252 O O . LEU A 1 154 ? -3.314 5.023 6.875 1 93.06 154 LEU A O 1
ATOM 1256 N N . GLY A 1 155 ? -4.902 6.02 5.621 1 93 155 GLY A N 1
ATOM 1257 C CA . GLY A 1 155 ? -5.902 5.012 5.941 1 93 155 GLY A CA 1
ATOM 1258 C C . GLY A 1 155 ? -5.551 3.633 5.418 1 93 155 GLY A C 1
ATOM 1259 O O . GLY A 1 155 ? -5.605 2.648 6.16 1 93 155 GLY A O 1
ATOM 1260 N N . ALA A 1 156 ? -5.199 3.592 4.191 1 93.5 156 ALA A N 1
ATOM 1261 C CA . ALA A 1 156 ? -4.871 2.314 3.568 1 93.5 156 ALA A CA 1
ATOM 1262 C C . ALA A 1 156 ? -3.641 1.687 4.219 1 93.5 156 ALA A C 1
ATOM 1264 O O . ALA A 1 156 ? -3.609 0.478 4.465 1 93.5 156 ALA A O 1
ATOM 1265 N N . SER A 1 157 ? -2.656 2.512 4.43 1 93.94 157 SER A N 1
ATOM 1266 C CA . SER A 1 157 ? -1.438 2.002 5.051 1 93.94 157 SER A CA 1
ATOM 1267 C C . SER A 1 157 ? -1.72 1.432 6.434 1 93.94 157 SER A C 1
ATOM 1269 O O . SER A 1 157 ? -1.147 0.409 6.82 1 93.94 157 SER A O 1
ATOM 1271 N N . PHE A 1 158 ? -2.523 2.068 7.215 1 93.25 158 PHE A N 1
ATOM 1272 C CA . PHE A 1 158 ? -2.916 1.605 8.539 1 93.25 158 PHE A CA 1
ATOM 1273 C C . PHE A 1 158 ? -3.561 0.226 8.461 1 93.25 158 PHE A C 1
ATOM 1275 O O . PHE A 1 158 ? -3.162 -0.692 9.18 1 93.25 158 PHE A O 1
ATOM 1282 N N . LEU A 1 159 ? -4.449 0.048 7.543 1 94.69 159 LEU A N 1
ATOM 1283 C CA . LEU A 1 159 ? -5.176 -1.21 7.414 1 94.69 159 LEU A CA 1
ATOM 1284 C C . LEU A 1 159 ? -4.258 -2.32 6.918 1 94.69 159 LEU A C 1
ATOM 1286 O O . LEU A 1 159 ? -4.297 -3.441 7.43 1 94.69 159 LEU A O 1
ATOM 1290 N N . ILE A 1 160 ? -3.461 -2.008 5.953 1 93.75 160 ILE A N 1
ATOM 1291 C CA . ILE A 1 160 ? -2.549 -2.99 5.379 1 93.75 160 ILE A CA 1
ATOM 1292 C C . ILE A 1 160 ? -1.539 -3.438 6.434 1 93.75 160 ILE A C 1
ATOM 1294 O O . ILE A 1 160 ? -1.256 -4.629 6.562 1 93.75 160 ILE A O 1
ATOM 1298 N N . THR A 1 161 ? -1.01 -2.486 7.195 1 91.19 161 THR A N 1
ATOM 1299 C CA . THR A 1 161 ? -0.065 -2.826 8.258 1 91.19 161 THR A CA 1
ATOM 1300 C C . THR A 1 161 ? -0.737 -3.688 9.32 1 91.19 161 THR A C 1
ATOM 1302 O O . THR A 1 161 ? -0.218 -4.742 9.688 1 91.19 161 THR A O 1
ATOM 1305 N N . LYS A 1 162 ? -1.893 -3.318 9.758 1 92.75 162 LYS A N 1
ATOM 1306 C CA . LYS A 1 162 ? -2.6 -3.969 10.859 1 92.75 162 LYS A CA 1
ATOM 1307 C C . LYS A 1 162 ? -3.006 -5.391 10.484 1 92.75 162 LYS A C 1
ATOM 1309 O O . LYS A 1 162 ? -2.922 -6.305 11.312 1 92.75 162 LYS A O 1
ATOM 1314 N N . PHE A 1 163 ? -3.363 -5.605 9.227 1 93.56 163 PHE A N 1
ATOM 1315 C CA . PHE A 1 163 ? -4.043 -6.859 8.922 1 93.56 163 PHE A CA 1
ATOM 1316 C C . PHE A 1 163 ? -3.168 -7.758 8.062 1 93.56 163 PHE A C 1
ATOM 1318 O O . PHE A 1 163 ? -3.406 -8.961 7.969 1 93.56 163 PHE A O 1
ATOM 1325 N N . ILE A 1 164 ? -2.193 -7.137 7.383 1 90.81 164 ILE A N 1
ATOM 1326 C CA . ILE A 1 164 ? -1.463 -7.938 6.406 1 90.81 164 ILE A CA 1
ATOM 1327 C C . ILE A 1 164 ? 0.014 -7.992 6.789 1 90.81 164 ILE A C 1
ATOM 1329 O O . ILE A 1 164 ? 0.563 -9.078 7.008 1 90.81 164 ILE A O 1
ATOM 1333 N N . LEU A 1 165 ? 0.652 -6.891 6.949 1 87.81 165 LEU A N 1
ATOM 1334 C CA . LEU A 1 165 ? 2.105 -6.836 7.059 1 87.81 165 LEU A CA 1
ATOM 1335 C C . LEU A 1 165 ? 2.557 -7.168 8.477 1 87.81 165 LEU A C 1
ATOM 1337 O O . LEU A 1 165 ? 3.594 -7.805 8.672 1 87.81 165 LEU A O 1
ATOM 1341 N N . ALA A 1 166 ? 1.832 -6.711 9.461 1 87.81 166 ALA A N 1
ATOM 1342 C CA . ALA A 1 166 ? 2.207 -6.918 10.859 1 87.81 166 ALA A CA 1
ATOM 1343 C C . ALA A 1 166 ? 0.991 -7.289 11.703 1 87.81 166 ALA A C 1
ATOM 1345 O O . ALA A 1 166 ? 0.714 -6.648 12.719 1 87.81 166 ALA A O 1
ATOM 1346 N N . PRO A 1 167 ? 0.359 -8.422 11.359 1 85.81 167 PRO A N 1
ATOM 1347 C CA . PRO A 1 167 ? -0.885 -8.789 12.039 1 85.81 167 PRO A CA 1
ATOM 1348 C C . PRO A 1 167 ? -0.664 -9.18 13.5 1 85.81 167 PRO A C 1
ATOM 1350 O O . PRO A 1 167 ? -1.591 -9.102 14.305 1 85.81 167 PRO A O 1
ATOM 1353 N N . LYS A 1 168 ? 0.516 -9.523 13.844 1 85.12 168 LYS A N 1
ATOM 1354 C CA . LYS A 1 168 ? 0.794 -9.969 15.211 1 85.12 168 LYS A CA 1
ATOM 1355 C C . LYS A 1 168 ? 1.273 -8.805 16.078 1 85.12 168 LYS A C 1
ATOM 1357 O O . LYS A 1 168 ? 1.37 -8.938 17.297 1 85.12 168 LYS A O 1
ATOM 1362 N N . PHE A 1 169 ? 1.593 -7.703 15.406 1 82.94 169 PHE A N 1
ATOM 1363 C CA . PHE A 1 169 ? 2.025 -6.531 16.156 1 82.94 169 PHE A CA 1
ATOM 1364 C C . PHE A 1 169 ? 0.845 -5.875 16.859 1 82.94 169 PHE A C 1
ATOM 1366 O O . PHE A 1 169 ? -0.199 -5.641 16.25 1 82.94 169 PHE A O 1
ATOM 1373 N N . PRO A 1 170 ? 1.016 -5.672 18.109 1 86.94 170 PRO A N 1
ATOM 1374 C CA . PRO A 1 170 ? -0.099 -5.094 18.859 1 86.94 170 PRO A CA 1
ATOM 1375 C C . PRO A 1 170 ? -0.305 -3.609 18.562 1 86.94 170 PRO A C 1
ATOM 1377 O O . PRO A 1 170 ? 0.355 -2.758 19.172 1 86.94 170 PRO A O 1
ATOM 1380 N N . ILE A 1 171 ? -1.17 -3.332 17.719 1 85 171 ILE A N 1
ATOM 1381 C CA . ILE A 1 171 ? -1.517 -1.953 17.391 1 85 171 ILE A CA 1
ATOM 1382 C C . ILE A 1 171 ? -2.814 -1.568 18.094 1 85 171 ILE A C 1
ATOM 1384 O O . ILE A 1 171 ? -3.828 -2.26 17.969 1 85 171 ILE A O 1
ATOM 1388 N N . ASP A 1 172 ? -2.713 -0.569 18.922 1 91.12 172 ASP A N 1
ATOM 1389 C CA . ASP A 1 172 ? -3.926 0.017 19.484 1 91.12 172 ASP A CA 1
ATOM 1390 C C . ASP A 1 172 ? -4.684 0.826 18.438 1 91.12 172 ASP A C 1
ATOM 1392 O O . ASP A 1 172 ? -4.27 1.931 18.078 1 91.12 172 ASP A O 1
ATOM 1396 N N . VAL A 1 173 ? -5.82 0.303 18.031 1 92.56 173 VAL A N 1
ATOM 1397 C CA . VAL A 1 173 ? -6.574 0.839 16.906 1 92.56 173 VAL A CA 1
ATOM 1398 C C . VAL A 1 173 ? -6.992 2.277 17.203 1 92.56 173 VAL A C 1
ATOM 1400 O O . VAL A 1 173 ? -6.82 3.166 16.359 1 92.56 173 VAL A O 1
ATOM 1403 N N . ASP A 1 174 ? -7.57 2.492 18.344 1 93.12 174 ASP A N 1
ATOM 1404 C CA . ASP A 1 174 ? -8.039 3.824 18.703 1 93.12 174 ASP A CA 1
ATOM 1405 C C . ASP A 1 174 ? -6.887 4.82 18.766 1 93.12 174 ASP A C 1
ATOM 1407 O O . ASP A 1 174 ? -7.004 5.949 18.281 1 93.12 174 ASP A O 1
ATOM 1411 N N . LEU A 1 175 ? -5.812 4.395 19.297 1 89.5 175 LEU A N 1
ATOM 1412 C CA . LEU A 1 175 ? -4.645 5.262 19.391 1 89.5 175 LEU A CA 1
ATOM 1413 C C . LEU A 1 175 ? -4.082 5.562 18.016 1 89.5 175 LEU A C 1
ATOM 1415 O O . LEU A 1 175 ? -3.645 6.684 17.734 1 89.5 175 LEU A O 1
ATOM 1419 N N . GLU A 1 176 ? -4.035 4.59 17.156 1 90.38 176 GLU A N 1
ATOM 1420 C CA . GLU A 1 176 ? -3.518 4.789 15.805 1 90.38 176 GLU A CA 1
ATOM 1421 C C . GLU A 1 176 ? -4.391 5.758 15.016 1 90.38 176 GLU A C 1
ATOM 1423 O O . GLU A 1 176 ? -3.881 6.656 14.344 1 90.38 176 GLU A O 1
ATOM 1428 N N . ILE A 1 177 ? -5.668 5.574 15.141 1 92.69 177 ILE A N 1
ATOM 1429 C CA . ILE A 1 177 ? -6.598 6.453 14.438 1 92.69 177 ILE A CA 1
ATOM 1430 C C . ILE A 1 177 ? -6.438 7.883 14.953 1 92.69 177 ILE A C 1
ATOM 1432 O O . ILE A 1 177 ? -6.391 8.828 14.164 1 92.69 177 ILE A O 1
ATOM 1436 N N . GLN A 1 178 ? -6.328 8.031 16.219 1 89.31 178 GLN A N 1
ATOM 1437 C CA . GLN A 1 178 ? -6.117 9.352 16.812 1 89.31 178 GLN A CA 1
ATOM 1438 C C . GLN A 1 178 ? -4.816 9.977 16.312 1 89.31 178 GLN A C 1
ATOM 1440 O O . GLN A 1 178 ? -4.754 11.18 16.062 1 89.31 178 GLN A O 1
ATOM 1445 N N . SER A 1 179 ? -3.861 9.156 16.219 1 87.06 179 SER A N 1
ATOM 1446 C CA . SER A 1 179 ? -2.566 9.641 15.75 1 87.06 179 SER A CA 1
ATOM 1447 C C . SER A 1 179 ? -2.637 10.086 14.289 1 87.06 179 SER A C 1
ATOM 1449 O O . SER A 1 179 ? -2.074 11.125 13.93 1 87.06 179 SER A O 1
ATOM 1451 N N . ILE A 1 180 ? -3.246 9.297 13.445 1 89.75 180 ILE A N 1
ATOM 1452 C CA . ILE A 1 180 ? -3.434 9.641 12.047 1 89.75 180 ILE A CA 1
ATOM 1453 C C . ILE A 1 180 ? -4.152 10.984 11.938 1 89.75 180 ILE A C 1
ATOM 1455 O O . ILE A 1 180 ? -3.729 11.867 11.188 1 89.75 180 ILE A O 1
ATOM 1459 N N . ILE A 1 181 ? -5.184 11.086 12.758 1 87.31 181 ILE A N 1
ATOM 1460 C CA . ILE A 1 181 ? -5.98 12.312 12.734 1 87.31 181 ILE A CA 1
ATOM 1461 C C . ILE A 1 181 ? -5.125 13.484 13.203 1 87.31 181 ILE A C 1
ATOM 1463 O O . ILE A 1 181 ? -5.148 14.555 12.586 1 87.31 181 ILE A O 1
ATOM 1467 N N . SER A 1 182 ? -4.449 13.32 14.242 1 83.44 182 SER A N 1
ATOM 1468 C CA . SER A 1 182 ? -3.629 14.391 14.797 1 83.44 182 SER A CA 1
ATOM 1469 C C . SER A 1 182 ? -2.586 14.875 13.797 1 83.44 182 SER A C 1
ATOM 1471 O O . SER A 1 182 ? -2.432 16.078 13.586 1 83.44 182 SER A O 1
ATOM 1473 N N . ILE A 1 183 ? -1.939 13.977 13.148 1 83.12 183 ILE A N 1
ATOM 1474 C CA . ILE A 1 183 ? -0.888 14.312 12.195 1 83.12 183 ILE A CA 1
ATOM 1475 C C . ILE A 1 183 ? -1.508 14.906 10.93 1 83.12 183 ILE A C 1
ATOM 1477 O O . ILE A 1 183 ? -1.085 15.961 10.453 1 83.12 183 ILE A O 1
ATOM 1481 N N . PHE A 1 184 ? -2.486 14.203 10.445 1 84.75 184 PHE A N 1
ATOM 1482 C CA . PHE A 1 184 ? -3.145 14.625 9.219 1 84.75 184 PHE A CA 1
ATOM 1483 C C . PHE A 1 184 ? -3.883 15.945 9.422 1 84.75 184 PHE A C 1
ATOM 1485 O O . PHE A 1 184 ? -3.721 16.875 8.641 1 84.75 184 PHE A O 1
ATOM 1492 N N . TYR A 1 185 ? -4.633 15.961 10.469 1 73.81 185 TYR A N 1
ATOM 1493 C CA . TYR A 1 185 ? -5.449 17.141 10.734 1 73.81 185 TYR A CA 1
ATOM 1494 C C . TYR A 1 185 ? -4.574 18.344 11.062 1 73.81 185 TYR A C 1
ATOM 1496 O O . TYR A 1 185 ? -4.848 19.453 10.609 1 73.81 185 TYR A O 1
ATOM 1504 N N . GLN A 1 186 ? -3.646 18.219 11.867 1 72.81 186 GLN A N 1
ATOM 1505 C CA . GLN A 1 186 ? -2.764 19.344 12.172 1 72.81 186 GLN A CA 1
ATOM 1506 C C . GLN A 1 186 ? -2.039 19.828 10.922 1 72.81 186 GLN A C 1
ATOM 1508 O O . GLN A 1 186 ? -1.71 21.016 10.812 1 72.81 186 GLN A O 1
ATOM 1513 N N . GLY A 1 187 ? -1.845 18.875 10.047 1 66.38 187 GLY A N 1
ATOM 1514 C CA . GLY A 1 187 ? -1.223 19.25 8.781 1 66.38 187 GLY A CA 1
ATOM 1515 C C . GLY A 1 187 ? -2.143 20.031 7.871 1 66.38 187 GLY A C 1
ATOM 1516 O O . GLY A 1 187 ? -1.681 20.844 7.059 1 66.38 187 GLY A O 1
ATOM 1517 N N . ILE A 1 188 ? -3.463 19.844 8.18 1 67.38 188 ILE A N 1
ATOM 1518 C CA . ILE A 1 188 ? -4.371 20.422 7.199 1 67.38 188 ILE A CA 1
ATOM 1519 C C . ILE A 1 188 ? -5.273 21.453 7.883 1 67.38 188 ILE A C 1
ATOM 1521 O O . ILE A 1 188 ? -6.02 22.172 7.215 1 67.38 188 ILE A O 1
ATOM 1525 N N . SER A 1 189 ? -5.238 21.375 9.125 1 61.78 189 SER A N 1
ATOM 1526 C CA . SER A 1 189 ? -6.148 22.25 9.859 1 61.78 189 SER A CA 1
ATOM 1527 C C . SER A 1 189 ? -5.68 23.703 9.812 1 61.78 189 SER A C 1
ATOM 1529 O O . SER A 1 189 ? -4.484 23.969 9.688 1 61.78 189 SER A O 1
ATOM 1531 N N . ASN A 1 190 ? -6.598 24.562 9.688 1 50.31 190 ASN A N 1
ATOM 1532 C CA . ASN A 1 190 ? -6.348 26 9.852 1 50.31 190 ASN A CA 1
ATOM 1533 C C . ASN A 1 190 ? -6.016 26.344 11.297 1 50.31 190 ASN A C 1
ATOM 1535 O O . ASN A 1 190 ? -5.57 27.453 11.586 1 50.31 190 ASN A O 1
ATOM 1539 N N . GLN A 1 191 ? -6.391 25.438 12.156 1 50.91 191 GLN A N 1
ATOM 1540 C CA . GLN A 1 191 ? -6.25 25.844 13.555 1 50.91 191 GLN A CA 1
ATOM 1541 C C . GLN A 1 191 ? -4.805 25.703 14.023 1 50.91 191 GLN A C 1
ATOM 1543 O O . GLN A 1 191 ? -4.176 24.672 13.797 1 50.91 191 GLN A O 1
ATOM 1548 N N . LYS A 1 192 ? -3.916 26.844 14.008 1 47.56 192 LYS A N 1
ATOM 1549 C CA . LYS A 1 192 ? -2.604 26.938 14.641 1 47.56 192 LYS A CA 1
ATOM 1550 C C . LYS A 1 192 ? -2.684 26.578 16.125 1 47.56 192 LYS A C 1
ATOM 1552 O O . LYS A 1 192 ? -3.701 26.828 16.766 1 47.56 192 LYS A O 1
ATOM 1557 N N . MET B 1 1 ? 19.141 -14.273 -13.422 1 83.44 1 MET B N 1
ATOM 1558 C CA . MET B 1 1 ? 18.453 -13.758 -12.25 1 83.44 1 MET B CA 1
ATOM 1559 C C . MET B 1 1 ? 17.484 -12.648 -12.641 1 83.44 1 MET B C 1
ATOM 1561 O O . MET B 1 1 ? 16.328 -12.656 -12.211 1 83.44 1 MET B O 1
ATOM 1565 N N . ARG B 1 2 ? 17.906 -11.836 -13.539 1 85.88 2 ARG B N 1
ATOM 1566 C CA . ARG B 1 2 ? 17.047 -10.75 -14 1 85.88 2 ARG B CA 1
ATOM 1567 C C . ARG B 1 2 ? 15.82 -11.289 -14.727 1 85.88 2 ARG B C 1
ATOM 1569 O O . ARG B 1 2 ? 14.703 -10.789 -14.547 1 85.88 2 ARG B O 1
ATOM 1576 N N . ALA B 1 3 ? 16.031 -12.297 -15.477 1 90.12 3 ALA B N 1
ATOM 1577 C CA . ALA B 1 3 ? 14.938 -12.93 -16.203 1 90.12 3 ALA B CA 1
ATOM 1578 C C . ALA B 1 3 ? 13.906 -13.508 -15.234 1 90.12 3 ALA B C 1
ATOM 1580 O O . ALA B 1 3 ? 12.695 -13.359 -15.445 1 90.12 3 ALA B O 1
ATOM 1581 N N . ALA B 1 4 ? 14.414 -14.156 -14.211 1 92.56 4 ALA B N 1
ATOM 1582 C CA . ALA B 1 4 ? 13.531 -14.75 -13.219 1 92.56 4 ALA B CA 1
ATOM 1583 C C . ALA B 1 4 ? 12.734 -13.68 -12.484 1 92.56 4 ALA B C 1
ATOM 1585 O O . ALA B 1 4 ? 11.539 -13.852 -12.219 1 92.56 4 ALA B O 1
ATOM 1586 N N . GLU B 1 5 ? 13.398 -12.578 -12.164 1 92.31 5 GLU B N 1
ATOM 1587 C CA . GLU B 1 5 ? 12.727 -11.453 -11.516 1 92.31 5 GLU B CA 1
ATOM 1588 C C . GLU B 1 5 ? 11.555 -10.953 -12.359 1 92.31 5 GLU B C 1
ATOM 1590 O O . GLU B 1 5 ? 10.461 -10.719 -11.828 1 92.31 5 GLU B O 1
ATOM 1595 N N . ASP B 1 6 ? 11.766 -10.891 -13.625 1 92 6 ASP B N 1
ATOM 1596 C CA . ASP B 1 6 ? 10.734 -10.398 -14.539 1 92 6 ASP B CA 1
ATOM 1597 C C . ASP B 1 6 ? 9.516 -11.328 -14.547 1 92 6 ASP B C 1
ATOM 1599 O O . ASP B 1 6 ? 8.375 -10.867 -14.492 1 92 6 ASP B O 1
ATOM 1603 N N . VAL B 1 7 ? 9.797 -12.555 -14.609 1 92.06 7 VAL B N 1
ATOM 1604 C CA . VAL B 1 7 ? 8.727 -13.547 -14.688 1 92.06 7 VAL B CA 1
ATOM 1605 C C . VAL B 1 7 ? 7.953 -13.578 -13.375 1 92.06 7 VAL B C 1
ATOM 1607 O O . VAL B 1 7 ? 6.723 -13.555 -13.375 1 92.06 7 VAL B O 1
ATOM 1610 N N . PHE B 1 8 ? 8.648 -13.547 -12.25 1 91.44 8 PHE B N 1
ATOM 1611 C CA . PHE B 1 8 ? 8 -13.578 -10.945 1 91.44 8 PHE B CA 1
ATOM 1612 C C . PHE B 1 8 ? 7.234 -12.281 -10.688 1 91.44 8 PHE B C 1
ATOM 1614 O O . PHE B 1 8 ? 6.188 -12.289 -10.039 1 91.44 8 PHE B O 1
ATOM 1621 N N . ALA B 1 9 ? 7.738 -11.242 -11.188 1 88.81 9 ALA B N 1
ATOM 1622 C CA . ALA B 1 9 ? 7.051 -9.969 -11.039 1 88.81 9 ALA B CA 1
ATOM 1623 C C . ALA B 1 9 ? 5.742 -9.953 -11.82 1 88.81 9 ALA B C 1
ATOM 1625 O O . ALA B 1 9 ? 4.746 -9.383 -11.359 1 88.81 9 ALA B O 1
ATOM 1626 N N . GLU B 1 10 ? 5.754 -10.531 -12.891 1 85.88 10 GLU B N 1
ATOM 1627 C CA . GLU B 1 10 ? 4.598 -10.492 -13.781 1 85.88 10 GLU B CA 1
ATOM 1628 C C . GLU B 1 10 ? 3.527 -11.492 -13.344 1 85.88 10 GLU B C 1
ATOM 1630 O O . GLU B 1 10 ? 2.34 -11.164 -13.32 1 85.88 10 GLU B O 1
ATOM 1635 N N . PHE B 1 11 ? 3.951 -12.695 -12.867 1 84.31 11 PHE B N 1
ATOM 1636 C CA . PHE B 1 11 ? 2.975 -13.766 -12.719 1 84.31 11 PHE B CA 1
ATOM 1637 C C . PHE B 1 11 ? 2.859 -14.188 -11.258 1 84.31 11 PHE B C 1
ATOM 1639 O O . PHE B 1 11 ? 1.959 -14.945 -10.891 1 84.31 11 PHE B O 1
ATOM 1646 N N . GLY B 1 12 ? 3.762 -13.648 -10.469 1 85.12 12 GLY B N 1
ATOM 1647 C CA . GLY B 1 12 ? 3.834 -14.164 -9.109 1 85.12 12 GLY B CA 1
ATOM 1648 C C . GLY B 1 12 ? 4.512 -15.523 -9.023 1 85.12 12 GLY B C 1
ATOM 1649 O O . GLY B 1 12 ? 4.785 -16.156 -10.055 1 85.12 12 GLY B O 1
ATOM 1650 N N . PHE B 1 13 ? 4.773 -15.984 -7.828 1 86.5 13 PHE B N 1
ATOM 1651 C CA . PHE B 1 13 ? 5.453 -17.266 -7.617 1 86.5 13 PHE B CA 1
ATOM 1652 C C . PHE B 1 13 ? 4.613 -18.422 -8.148 1 86.5 13 PHE B C 1
ATOM 1654 O O . PHE B 1 13 ? 5.105 -19.25 -8.914 1 86.5 13 PHE B O 1
ATOM 1661 N N . SER B 1 14 ? 3.432 -18.469 -7.754 1 82.31 14 SER B N 1
ATOM 1662 C CA . SER B 1 14 ? 2.561 -19.578 -8.094 1 82.31 14 SER B CA 1
ATOM 1663 C C . SER B 1 14 ? 2.266 -19.625 -9.586 1 82.31 14 SER B C 1
ATOM 1665 O O . SER B 1 14 ? 2.182 -20.688 -10.188 1 82.31 14 SER B O 1
ATOM 1667 N N . GLY B 1 15 ? 2.199 -18.484 -10.18 1 82.5 15 GLY B N 1
ATOM 1668 C CA . GLY B 1 15 ? 1.828 -18.391 -11.586 1 82.5 15 GLY B CA 1
ATOM 1669 C C . GLY B 1 15 ? 2.998 -18.609 -12.523 1 82.5 15 GLY B C 1
ATOM 1670 O O . GLY B 1 15 ? 2.809 -18.984 -13.688 1 82.5 15 GLY B O 1
ATOM 1671 N N . ALA B 1 16 ? 4.117 -18.391 -12.031 1 88.75 16 ALA B N 1
ATOM 1672 C CA . ALA B 1 16 ? 5.316 -18.578 -12.844 1 88.75 16 ALA B CA 1
ATOM 1673 C C . ALA B 1 16 ? 5.602 -20.062 -13.062 1 88.75 16 ALA B C 1
ATOM 1675 O O . ALA B 1 16 ? 5.449 -20.875 -12.141 1 88.75 16 ALA B O 1
ATOM 1676 N N . THR B 1 17 ? 5.945 -20.406 -14.289 1 89.44 17 THR B N 1
ATOM 1677 C CA . THR B 1 17 ? 6.289 -21.781 -14.594 1 89.44 17 THR B CA 1
ATOM 1678 C C . THR B 1 17 ? 7.777 -21.922 -14.914 1 89.44 17 THR B C 1
ATOM 1680 O O . THR B 1 17 ? 8.422 -20.938 -15.305 1 89.44 17 THR B O 1
ATOM 1683 N N . THR B 1 18 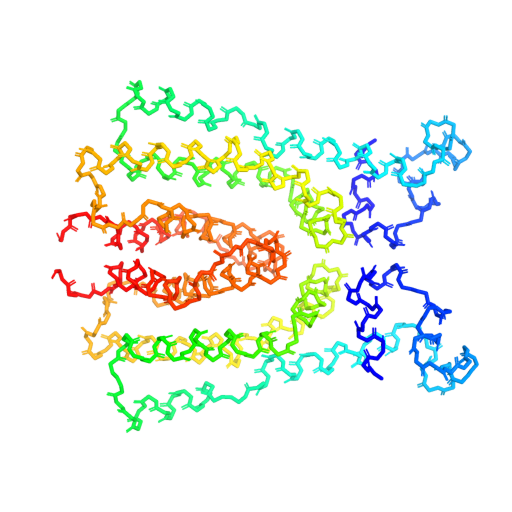? 8.211 -23.125 -14.719 1 92.06 18 THR B N 1
ATOM 1684 C CA . THR B 1 18 ? 9.617 -23.375 -15.016 1 92.06 18 THR B CA 1
ATOM 1685 C C . THR B 1 18 ? 9.898 -23.188 -16.5 1 92.06 18 THR B C 1
ATOM 1687 O O . THR B 1 18 ? 10.984 -22.75 -16.891 1 92.06 18 THR B O 1
ATOM 1690 N N . ALA B 1 19 ? 8.953 -23.484 -17.297 1 93.25 19 ALA B N 1
ATOM 1691 C CA . ALA B 1 19 ? 9.094 -23.297 -18.75 1 93.25 19 ALA B CA 1
ATOM 1692 C C . ALA B 1 19 ? 9.258 -21.812 -19.094 1 93.25 19 ALA B C 1
ATOM 1694 O O . ALA B 1 19 ? 10.133 -21.453 -19.875 1 93.25 19 ALA B O 1
ATOM 1695 N N . GLU B 1 20 ? 8.453 -20.969 -18.531 1 92.75 20 GLU B N 1
ATOM 1696 C CA . GLU B 1 20 ? 8.523 -19.531 -18.75 1 92.75 20 GLU B CA 1
ATOM 1697 C C . GLU B 1 20 ? 9.836 -18.969 -18.234 1 92.75 20 GLU B C 1
ATOM 1699 O O . GLU B 1 20 ? 10.445 -18.109 -18.875 1 92.75 20 GLU B O 1
ATOM 1704 N N . LEU B 1 21 ? 10.234 -19.391 -17.031 1 95.19 21 LEU B N 1
ATOM 1705 C CA . LEU B 1 21 ? 11.484 -18.953 -16.422 1 95.19 21 LEU B CA 1
ATOM 1706 C C . LEU B 1 21 ? 12.68 -19.297 -17.312 1 95.19 21 LEU B C 1
ATOM 1708 O O . LEU B 1 21 ? 13.531 -18.438 -17.562 1 95.19 21 LEU B O 1
ATOM 1712 N N . ALA B 1 22 ? 12.688 -20.531 -17.797 1 95.69 22 ALA B N 1
ATOM 1713 C CA . ALA B 1 22 ? 13.766 -20.984 -18.672 1 95.69 22 ALA B CA 1
ATOM 1714 C C . ALA B 1 22 ? 13.766 -20.203 -19.984 1 95.69 22 ALA B C 1
ATOM 1716 O O . ALA B 1 22 ? 14.82 -19.75 -20.438 1 95.69 22 ALA B O 1
ATOM 1717 N N . LYS B 1 23 ? 12.664 -20.047 -20.578 1 95.38 23 LYS B N 1
ATOM 1718 C CA . LYS B 1 23 ? 12.516 -19.328 -21.828 1 95.38 23 LYS B CA 1
ATOM 1719 C C . LYS B 1 23 ? 13.023 -17.906 -21.719 1 95.38 23 LYS B C 1
ATOM 1721 O O . LYS B 1 23 ? 13.789 -17.438 -22.562 1 95.38 23 LYS B O 1
ATOM 1726 N N . GLU B 1 24 ? 12.586 -17.25 -20.672 1 93.5 24 GLU B N 1
ATOM 1727 C CA . GLU B 1 24 ? 12.977 -15.859 -20.469 1 93.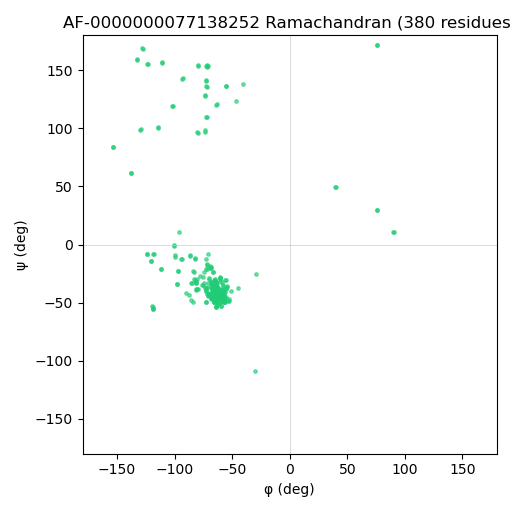5 24 GLU B CA 1
ATOM 1728 C C . GLU B 1 24 ? 14.484 -15.734 -20.25 1 93.5 24 GLU B C 1
ATOM 1730 O O . GLU B 1 24 ? 15.094 -14.742 -20.656 1 93.5 24 GLU B O 1
ATOM 1735 N N . ALA B 1 25 ? 15.055 -16.703 -19.625 1 93.69 25 ALA B N 1
ATOM 1736 C CA . ALA B 1 25 ? 16.484 -16.703 -19.328 1 93.69 25 ALA B CA 1
ATOM 1737 C C . ALA B 1 25 ? 17.297 -17.172 -20.531 1 93.69 25 ALA B C 1
ATOM 1739 O O . ALA B 1 25 ? 18.516 -17.094 -20.531 1 93.69 25 ALA B O 1
ATOM 1740 N N . GLY B 1 26 ? 16.641 -17.703 -21.469 1 94.81 26 GLY B N 1
ATOM 1741 C CA . GLY B 1 26 ? 17.328 -18.188 -22.672 1 94.81 26 GLY B CA 1
ATOM 1742 C C . GLY B 1 26 ? 18.062 -19.5 -22.453 1 94.81 26 GLY B C 1
ATOM 1743 O O . GLY B 1 26 ? 19.125 -19.703 -23.016 1 94.81 26 GLY B O 1
ATOM 1744 N N . VAL B 1 27 ? 17.594 -20.281 -21.594 1 95.44 27 VAL B N 1
ATOM 1745 C CA . VAL B 1 27 ? 18.188 -21.578 -21.312 1 95.44 27 VAL B CA 1
ATOM 1746 C C . VAL B 1 27 ? 17.125 -22.672 -21.391 1 95.44 27 VAL B C 1
ATOM 1748 O O . VAL B 1 27 ? 15.938 -22.375 -21.547 1 95.44 27 VAL B O 1
ATOM 1751 N N . THR B 1 28 ? 17.562 -23.875 -21.391 1 94.44 28 THR B N 1
ATOM 1752 C CA . THR B 1 28 ? 16.625 -25 -21.297 1 94.44 28 THR B CA 1
ATOM 1753 C C . THR B 1 28 ? 16.188 -25.219 -19.844 1 94.44 28 THR B C 1
ATOM 1755 O O . THR B 1 28 ? 16.875 -24.781 -18.922 1 94.44 28 THR B O 1
ATOM 1758 N N . GLU B 1 29 ? 15.031 -25.781 -19.656 1 94.5 29 GLU B N 1
ATOM 1759 C CA . GLU B 1 29 ? 14.586 -26.125 -18.312 1 94.5 29 GLU B CA 1
ATOM 1760 C C . GLU B 1 29 ? 15.609 -27 -17.594 1 94.5 29 GLU B C 1
ATOM 1762 O O . GLU B 1 29 ? 15.797 -26.875 -16.391 1 94.5 29 GLU B O 1
ATOM 1767 N N . ARG B 1 30 ? 16.281 -27.906 -18.359 1 93.88 30 ARG B N 1
ATOM 1768 C CA . ARG B 1 30 ? 17.297 -28.766 -17.781 1 93.88 30 ARG B CA 1
ATOM 1769 C C . ARG B 1 30 ? 18.438 -27.953 -17.203 1 93.88 30 ARG B C 1
ATOM 1771 O O . ARG B 1 30 ? 18.922 -28.25 -16.094 1 93.88 30 ARG B O 1
ATOM 1778 N N . THR B 1 31 ? 18.891 -27.031 -17.906 1 93.62 31 THR B N 1
ATOM 1779 C CA . THR B 1 31 ? 19.953 -26.141 -17.453 1 93.62 31 THR B CA 1
ATOM 1780 C C . THR B 1 31 ? 19.5 -25.375 -16.203 1 93.62 31 THR B C 1
ATOM 1782 O O . THR B 1 31 ? 20.281 -25.219 -15.258 1 93.62 31 THR B O 1
ATOM 1785 N N . LEU 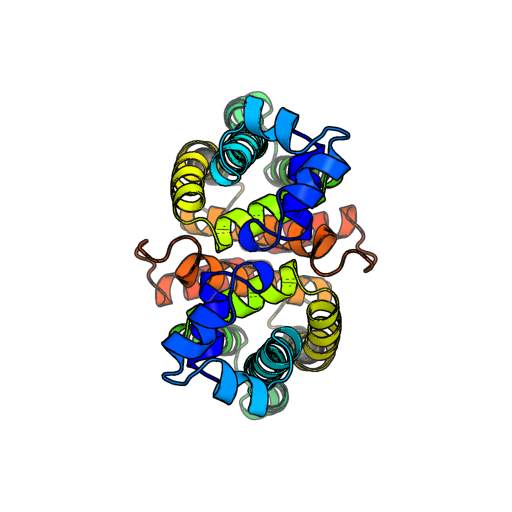B 1 32 ? 18.25 -24.859 -16.234 1 93.88 32 LEU B N 1
ATOM 1786 C CA . LEU B 1 32 ? 17.703 -24.109 -15.109 1 93.88 32 LEU B CA 1
ATOM 1787 C C . LEU B 1 32 ? 17.75 -24.953 -13.828 1 93.88 32 LEU B C 1
ATOM 1789 O O . LEU B 1 32 ? 18.141 -24.453 -12.773 1 93.88 32 LEU B O 1
ATOM 1793 N N . PHE B 1 33 ? 17.438 -26.172 -13.977 1 91.62 33 PHE B N 1
ATOM 1794 C CA . PHE B 1 33 ? 17.344 -27.078 -12.836 1 91.62 33 PHE B CA 1
ATOM 1795 C C . PHE B 1 33 ? 18.719 -27.469 -12.336 1 91.62 33 PHE B C 1
ATOM 1797 O O . PHE B 1 33 ? 18.891 -27.844 -11.172 1 91.62 33 PHE B O 1
ATOM 1804 N N . LYS B 1 34 ? 19.672 -27.469 -13.203 1 93.5 34 LYS B N 1
ATOM 1805 C CA . LYS B 1 34 ? 21.047 -27.719 -12.789 1 93.5 34 LYS B CA 1
ATOM 1806 C C . LYS B 1 34 ? 21.5 -26.703 -11.734 1 93.5 34 LYS B C 1
ATOM 1808 O O . LYS B 1 34 ? 22.219 -27.062 -10.797 1 93.5 34 LYS B O 1
ATOM 1813 N N . TYR B 1 35 ? 21.031 -25.547 -11.875 1 91.56 35 TYR B N 1
ATOM 1814 C CA . TYR B 1 35 ? 21.469 -24.469 -10.992 1 91.56 35 TYR B CA 1
ATOM 1815 C C . TYR B 1 35 ? 20.469 -24.25 -9.867 1 91.56 35 TYR B C 1
ATOM 1817 O O . TYR B 1 35 ? 20.859 -23.859 -8.758 1 91.56 35 TYR B O 1
ATOM 1825 N N . PHE B 1 36 ? 19.219 -24.453 -10.195 1 93.69 36 PHE B N 1
ATOM 1826 C CA . PHE B 1 36 ? 18.141 -24.281 -9.219 1 93.69 36 PHE B CA 1
ATOM 1827 C C . PHE B 1 36 ? 17.219 -25.5 -9.219 1 93.69 36 PHE B C 1
ATOM 1829 O O . PHE B 1 36 ? 16.234 -25.531 -9.961 1 93.69 36 PHE B O 1
ATOM 1836 N N . PRO B 1 37 ? 17.422 -26.344 -8.32 1 93.31 37 PRO B N 1
ATOM 1837 C CA . PRO B 1 37 ? 16.734 -27.625 -8.32 1 93.31 37 PRO B CA 1
ATOM 1838 C C . PRO B 1 37 ? 15.219 -27.5 -8.281 1 93.31 37 PRO B C 1
ATOM 1840 O O . PRO B 1 37 ? 14.5 -28.375 -8.789 1 93.31 37 PRO B O 1
ATOM 1843 N N . THR B 1 38 ? 14.773 -26.438 -7.609 1 92.5 38 THR B N 1
ATOM 1844 C CA . THR B 1 38 ? 13.328 -26.219 -7.582 1 92.5 38 THR B CA 1
ATOM 1845 C C . THR B 1 38 ? 12.992 -24.766 -7.902 1 92.5 38 THR B C 1
ATOM 1847 O O . THR B 1 38 ? 13.844 -23.891 -7.773 1 92.5 38 THR B O 1
ATOM 1850 N N . LYS B 1 39 ? 11.766 -24.594 -8.32 1 92 39 LYS B N 1
ATOM 1851 C CA . LYS B 1 39 ? 11.266 -23.234 -8.508 1 92 39 LYS B CA 1
ATOM 1852 C C . LYS B 1 39 ? 11.414 -22.406 -7.227 1 92 39 LYS B C 1
ATOM 1854 O O . LYS B 1 39 ? 11.742 -21.219 -7.281 1 92 39 LYS B O 1
ATOM 1859 N N . HIS B 1 40 ? 11.172 -23.109 -6.145 1 91.81 40 HIS B N 1
ATOM 1860 C CA . HIS B 1 40 ? 11.273 -22.453 -4.848 1 91.81 40 HIS B CA 1
ATOM 1861 C C . HIS B 1 40 ? 12.695 -21.969 -4.578 1 91.81 40 HIS B C 1
ATOM 1863 O O . HIS B 1 40 ? 12.898 -20.875 -4.035 1 91.81 40 HIS B O 1
ATOM 1869 N N . ASP B 1 41 ? 13.602 -22.719 -4.941 1 92.94 41 ASP B N 1
ATOM 1870 C CA . ASP B 1 41 ? 15 -22.344 -4.754 1 92.94 41 ASP B CA 1
ATOM 1871 C C . ASP B 1 41 ? 15.352 -21.094 -5.57 1 92.94 41 ASP B C 1
ATOM 1873 O O . ASP B 1 41 ? 16.047 -20.203 -5.09 1 92.94 41 ASP B O 1
ATOM 1877 N N . LEU B 1 42 ? 14.93 -21.156 -6.766 1 94.06 42 LEU B N 1
ATOM 1878 C CA . LEU B 1 42 ? 15.148 -20 -7.625 1 94.06 42 LEU B CA 1
ATOM 1879 C C . LEU B 1 42 ? 14.469 -18.766 -7.055 1 94.06 42 LEU B C 1
ATOM 1881 O O . LEU B 1 42 ? 15.07 -17.688 -7.02 1 94.06 42 LEU B O 1
ATOM 1885 N N . TYR B 1 43 ? 13.258 -18.906 -6.621 1 93 43 TYR B N 1
ATOM 1886 C CA . TYR B 1 43 ? 12.492 -17.812 -6.047 1 93 43 TYR B CA 1
ATOM 1887 C C . TYR B 1 43 ? 13.188 -17.25 -4.805 1 93 43 TYR B C 1
ATOM 1889 O O . TYR B 1 43 ? 13.297 -16.047 -4.637 1 93 43 TYR B O 1
ATOM 1897 N N . LYS B 1 44 ? 13.641 -18.094 -3.982 1 92.94 44 LYS B N 1
ATOM 1898 C CA . LYS B 1 44 ? 14.359 -17.688 -2.777 1 92.94 44 LYS B CA 1
ATOM 1899 C C . LYS B 1 44 ? 15.586 -16.859 -3.127 1 92.94 44 LYS B C 1
ATOM 1901 O O . LYS B 1 44 ? 15.891 -15.875 -2.443 1 92.94 44 LYS B O 1
ATOM 1906 N N . ARG B 1 45 ? 16.25 -17.281 -4.137 1 92 45 ARG B N 1
ATOM 1907 C CA . ARG B 1 45 ? 17.422 -16.531 -4.57 1 92 45 ARG B CA 1
ATOM 1908 C C . ARG B 1 45 ? 17.031 -15.141 -5.07 1 92 45 ARG B C 1
ATOM 1910 O O . ARG B 1 45 ? 17.703 -14.156 -4.766 1 92 45 ARG B O 1
ATOM 1917 N N . VAL B 1 46 ? 16.031 -15.078 -5.832 1 93.25 46 VAL B N 1
ATOM 1918 C CA . VAL B 1 46 ? 15.523 -13.805 -6.344 1 93.25 46 VAL B CA 1
ATOM 1919 C C . VAL B 1 46 ? 15.148 -12.891 -5.18 1 93.25 46 VAL B C 1
ATOM 1921 O O . VAL B 1 46 ? 15.523 -11.719 -5.152 1 93.25 46 VAL B O 1
ATOM 1924 N N . LEU B 1 47 ? 14.414 -13.438 -4.215 1 92.69 47 LEU B N 1
ATOM 1925 C CA . LEU B 1 47 ? 13.938 -12.664 -3.072 1 92.69 47 LEU B CA 1
ATOM 1926 C C . LEU B 1 47 ? 15.109 -12.203 -2.205 1 92.69 47 LEU B C 1
ATOM 1928 O O . LEU B 1 47 ? 15.062 -11.117 -1.624 1 92.69 47 LEU B O 1
ATOM 1932 N N . SER B 1 48 ? 16.109 -13.055 -2.102 1 90.12 48 SER B N 1
ATOM 1933 C CA . SER B 1 48 ? 17.281 -12.672 -1.347 1 90.12 48 SER B CA 1
ATOM 1934 C C . SER B 1 48 ? 17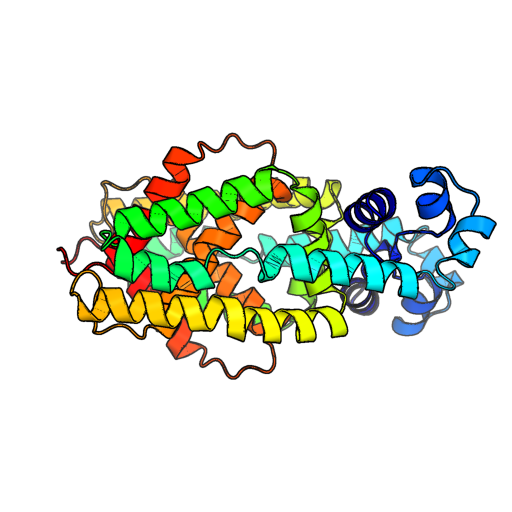.969 -11.453 -1.966 1 90.12 48 SER B C 1
ATOM 1936 O O . SER B 1 48 ? 18.391 -10.539 -1.252 1 90.12 48 SER B O 1
ATOM 1938 N N . GLY B 1 49 ? 18.094 -11.484 -3.279 1 87.88 49 GLY B N 1
ATOM 1939 C CA . GLY B 1 49 ? 18.625 -10.32 -3.973 1 87.88 49 GLY B CA 1
ATOM 1940 C C . GLY B 1 49 ? 17.766 -9.078 -3.795 1 87.88 49 GLY B C 1
ATOM 1941 O O . GLY B 1 49 ? 18.297 -7.984 -3.594 1 87.88 49 GLY B O 1
ATOM 1942 N N . LEU B 1 50 ? 16.5 -9.266 -3.881 1 87.19 50 LEU B N 1
ATOM 1943 C CA . LEU B 1 50 ? 15.547 -8.172 -3.711 1 87.19 50 LEU B CA 1
ATOM 1944 C C . LEU B 1 50 ? 15.664 -7.562 -2.318 1 87.19 50 LEU B C 1
ATOM 1946 O O . LEU B 1 50 ? 15.617 -6.34 -2.166 1 87.19 50 LEU B O 1
ATOM 1950 N N . LEU B 1 51 ? 15.766 -8.406 -1.354 1 85.81 51 LEU B N 1
ATOM 1951 C CA . LEU B 1 51 ? 15.93 -7.984 0.032 1 85.81 51 LEU B CA 1
ATOM 1952 C C . LEU B 1 51 ? 17.156 -7.098 0.193 1 85.81 51 LEU B C 1
ATOM 1954 O O . LEU B 1 51 ? 17.078 -6.012 0.771 1 85.81 51 LEU B O 1
ATOM 1958 N N . LEU B 1 52 ? 18.234 -7.516 -0.303 1 81.44 52 LEU B N 1
ATOM 1959 C CA . LEU B 1 52 ? 19.5 -6.809 -0.165 1 81.44 52 LEU B CA 1
ATOM 1960 C C . LEU B 1 52 ? 19.453 -5.465 -0.888 1 81.44 52 LEU B C 1
ATOM 1962 O O . LEU B 1 52 ? 20 -4.473 -0.396 1 81.44 52 LEU B O 1
ATOM 1966 N N . GLN B 1 53 ? 18.766 -5.445 -1.937 1 82.62 53 GLN B N 1
ATOM 1967 C CA . GLN B 1 53 ? 18.734 -4.242 -2.76 1 82.62 53 GLN B CA 1
ATOM 1968 C C . GLN B 1 53 ? 17.766 -3.213 -2.188 1 82.62 53 GLN B C 1
ATOM 1970 O O . GLN B 1 53 ? 17.922 -2.012 -2.422 1 82.62 53 GLN B O 1
ATOM 1975 N N . THR B 1 54 ? 16.75 -3.652 -1.522 1 80.19 54 THR B N 1
ATOM 1976 C CA . THR B 1 54 ? 15.703 -2.758 -1.043 1 80.19 54 THR B CA 1
ATOM 1977 C C . THR B 1 54 ? 16.031 -2.232 0.351 1 80.19 54 THR B C 1
ATOM 1979 O O . THR B 1 54 ? 15.75 -1.076 0.669 1 80.19 54 THR B O 1
ATOM 1982 N N . ILE B 1 55 ? 16.516 -3.053 1.2 1 75.62 55 ILE B N 1
ATOM 1983 C CA . ILE B 1 55 ? 16.75 -2.691 2.592 1 75.62 55 ILE B CA 1
ATOM 1984 C C . ILE B 1 55 ? 18.125 -2.021 2.715 1 75.62 55 ILE B C 1
ATOM 1986 O O . ILE B 1 55 ? 18.281 -1.06 3.469 1 75.62 55 ILE B O 1
ATOM 1990 N N . LEU B 1 56 ? 19.188 -2.594 2.129 1 59.12 56 LEU B N 1
ATOM 1991 C CA . LEU B 1 56 ? 20.578 -2.205 2.369 1 59.12 56 LEU B CA 1
ATOM 1992 C C . LEU B 1 56 ? 20.891 -0.882 1.682 1 59.12 56 LEU B C 1
ATOM 1994 O O . LEU B 1 56 ? 21.984 -0.326 1.87 1 59.12 56 LEU B O 1
ATOM 1998 N N . PRO B 1 57 ? 20.109 -0.615 0.683 1 53.44 57 PRO B N 1
ATOM 1999 C CA . PRO B 1 57 ? 20.75 0.617 0.229 1 53.44 57 PRO B CA 1
ATOM 2000 C C . PRO B 1 57 ? 21.062 1.576 1.375 1 53.44 57 PRO B C 1
ATOM 2002 O O . PRO B 1 57 ? 20.359 1.595 2.381 1 53.44 57 PRO B O 1
ATOM 2005 N N . GLY B 1 58 ? 22.297 1.944 1.492 1 49.16 58 GLY B N 1
ATOM 2006 C CA . GLY B 1 58 ? 23.203 2.746 2.297 1 49.16 58 GLY B CA 1
ATOM 2007 C C . GLY B 1 58 ? 22.531 3.932 2.957 1 49.16 58 GLY B C 1
ATOM 2008 O O . GLY B 1 58 ? 23.156 4.668 3.719 1 49.16 58 GLY B O 1
ATOM 2009 N N . HIS B 1 59 ? 21.516 4.383 2.416 1 48.66 59 HIS B N 1
ATOM 2010 C CA . HIS B 1 59 ? 21.359 5.797 2.727 1 48.66 59 HIS B CA 1
ATOM 2011 C C . HIS B 1 59 ? 20.875 6 4.16 1 48.66 59 HIS B C 1
ATOM 2013 O O . HIS B 1 59 ? 20.938 7.117 4.684 1 48.66 59 HIS B O 1
ATOM 2019 N N . MET B 1 60 ? 20.031 5.062 4.719 1 51.69 60 MET B N 1
ATOM 2020 C CA . MET B 1 60 ? 19.531 5.492 6.02 1 51.69 60 MET B CA 1
ATOM 2021 C C . MET B 1 60 ? 20.641 5.465 7.066 1 51.69 60 MET B C 1
ATOM 2023 O O . MET B 1 60 ? 20.656 6.277 7.992 1 51.69 60 MET B O 1
ATOM 2027 N N . SER B 1 61 ? 21.422 4.34 7.016 1 50.81 61 SER B N 1
ATOM 2028 C CA . SER B 1 61 ? 22.562 4.414 7.938 1 50.81 61 SER B CA 1
ATOM 2029 C C . SER B 1 61 ? 23.344 5.715 7.754 1 50.81 61 SER B C 1
ATOM 2031 O O . SER B 1 61 ? 23.781 6.316 8.734 1 50.81 61 SER B O 1
ATOM 2033 N N . ASP B 1 62 ? 23.453 6.047 6.496 1 55.41 62 ASP B N 1
ATOM 2034 C CA . ASP B 1 62 ? 24.109 7.297 6.129 1 55.41 62 ASP B CA 1
ATOM 2035 C C . ASP B 1 62 ? 23.25 8.5 6.512 1 55.41 62 ASP B C 1
ATOM 2037 O O . ASP B 1 62 ? 23.734 9.625 6.598 1 55.41 62 ASP B O 1
ATOM 2041 N N . LEU B 1 63 ? 22.047 8.102 6.914 1 58.81 63 LEU B N 1
ATOM 2042 C CA . LEU B 1 63 ? 21.125 9.195 7.199 1 58.81 63 LEU B CA 1
ATOM 2043 C C . LEU B 1 63 ? 21.516 9.922 8.484 1 58.81 63 LEU B C 1
ATOM 2045 O O . LEU B 1 63 ? 21.547 11.148 8.531 1 58.81 63 LEU B O 1
ATOM 2049 N N . LYS B 1 64 ? 21.859 9.031 9.438 1 59.22 64 LYS B N 1
ATOM 2050 C CA . LYS B 1 64 ? 22.266 9.656 10.695 1 59.22 64 LYS B CA 1
ATOM 2051 C C . LYS B 1 64 ? 23.516 10.5 10.508 1 59.22 64 LYS B C 1
ATOM 2053 O O . LYS B 1 64 ? 23.594 11.633 10.984 1 59.22 64 LYS B O 1
ATOM 2058 N N . GLU B 1 65 ? 24.375 9.734 9.867 1 60.69 65 GLU B N 1
ATOM 2059 C CA . GLU B 1 65 ? 25.641 10.438 9.688 1 60.69 65 GLU B CA 1
ATOM 2060 C C . GLU B 1 65 ? 25.469 11.672 8.805 1 60.69 65 GLU B C 1
ATOM 2062 O O . GLU B 1 65 ? 26.031 12.727 9.078 1 60.69 65 GLU B O 1
ATOM 2067 N N . ARG B 1 66 ? 24.625 11.562 7.965 1 64.56 66 ARG B N 1
ATOM 2068 C CA . ARG B 1 66 ? 24.422 12.664 7.027 1 64.56 66 ARG B CA 1
ATOM 2069 C C . ARG B 1 66 ? 23.672 13.812 7.688 1 64.56 66 ARG B C 1
ATOM 2071 O O . ARG B 1 66 ? 24 14.984 7.453 1 64.56 66 ARG B O 1
ATOM 2078 N N . ILE B 1 67 ? 22.797 13.453 8.547 1 65.94 67 ILE B N 1
ATOM 2079 C CA . ILE B 1 67 ? 22.031 14.477 9.227 1 65.94 67 ILE B CA 1
ATOM 2080 C C . ILE B 1 67 ? 22.938 15.242 10.203 1 65.94 67 ILE B C 1
ATOM 2082 O O . ILE B 1 67 ? 22.875 16.469 10.273 1 65.94 67 ILE B O 1
ATOM 2086 N N . GLN B 1 68 ? 23.672 14.445 10.812 1 65.06 68 GLN B N 1
ATOM 2087 C CA . GLN B 1 68 ? 24.531 15.078 11.797 1 65.06 68 GLN B CA 1
ATOM 2088 C C . GLN B 1 68 ? 25.594 15.938 11.117 1 65.06 68 GLN B C 1
ATOM 2090 O O . GLN B 1 68 ? 25.953 17.016 11.609 1 65.06 68 GLN B O 1
ATOM 2095 N N . ASN B 1 69 ? 25.984 15.477 9.961 1 68.06 69 ASN B N 1
ATOM 2096 C CA . ASN B 1 69 ? 27.078 16.172 9.305 1 68.06 69 ASN B CA 1
ATOM 2097 C C . ASN B 1 69 ? 26.594 17.375 8.5 1 68.06 69 ASN B C 1
ATOM 2099 O O . ASN B 1 69 ? 27.234 18.422 8.469 1 68.06 69 ASN B O 1
ATOM 2103 N N . LEU B 1 70 ? 25.469 17.266 7.969 1 67.38 70 LEU B N 1
ATOM 2104 C CA . LEU B 1 70 ? 25 18.281 7.035 1 67.38 70 LEU B CA 1
ATOM 2105 C C . LEU B 1 70 ? 24.047 19.266 7.719 1 67.38 70 LEU B C 1
ATOM 2107 O O . LEU B 1 70 ? 23.844 20.375 7.238 1 67.38 70 LEU B O 1
ATOM 2111 N N . ASP B 1 71 ? 23.641 18.984 8.852 1 70.75 71 ASP B N 1
ATOM 2112 C CA . ASP B 1 71 ? 22.703 19.766 9.641 1 70.75 71 ASP B CA 1
ATOM 2113 C C . ASP B 1 71 ? 21.578 20.328 8.758 1 70.75 71 ASP B C 1
ATOM 2115 O O . ASP B 1 71 ? 21.297 21.531 8.781 1 70.75 71 ASP B O 1
ATOM 2119 N N . PRO B 1 72 ? 21.062 19.438 8.031 1 76.56 72 PRO B N 1
ATOM 2120 C CA . PRO B 1 72 ? 20 19.953 7.16 1 76.56 72 PRO B CA 1
ATOM 2121 C C . PRO B 1 72 ? 18.734 20.312 7.934 1 76.56 72 PRO B C 1
ATOM 2123 O O . PRO B 1 72 ? 18.562 19.906 9.078 1 76.56 72 PRO B O 1
ATOM 2126 N N . ASN B 1 73 ? 18 21.312 7.281 1 87 73 ASN B N 1
ATOM 2127 C CA . ASN B 1 73 ? 16.656 21.453 7.832 1 87 73 ASN B CA 1
ATOM 2128 C C . ASN B 1 73 ? 15.766 20.266 7.441 1 87 73 ASN B C 1
ATOM 2130 O O . ASN B 1 73 ? 16.062 19.562 6.484 1 87 73 ASN B O 1
ATOM 2134 N N . PHE B 1 74 ? 14.805 20 8.211 1 85.38 74 PHE B N 1
ATOM 2135 C CA . PHE B 1 74 ? 13.938 18.828 8.078 1 85.38 74 PHE B CA 1
ATOM 2136 C C . PHE B 1 74 ? 13.359 18.75 6.668 1 85.38 74 PHE B C 1
ATOM 2138 O O . PHE B 1 74 ? 13.383 17.672 6.051 1 85.38 74 PHE B O 1
ATOM 2145 N N . LYS B 1 75 ? 12.828 19.875 6.203 1 86.5 75 LYS B N 1
ATOM 2146 C CA . LYS B 1 75 ? 12.172 19.906 4.898 1 86.5 75 LYS B CA 1
ATOM 2147 C C . LYS B 1 75 ? 13.117 19.438 3.795 1 86.5 75 LYS B C 1
ATOM 2149 O O . LYS B 1 75 ? 12.742 18.625 2.955 1 86.5 75 LYS B O 1
ATOM 2154 N N . GLU B 1 76 ? 14.297 19.938 3.811 1 86.19 76 GLU B N 1
ATOM 2155 C CA . GLU B 1 76 ? 15.289 19.578 2.805 1 86.19 76 GLU B CA 1
ATOM 2156 C C . GLU B 1 76 ? 15.688 18.109 2.93 1 86.19 76 GLU B C 1
ATOM 2158 O O . GLU B 1 76 ? 15.805 17.406 1.924 1 86.19 76 GLU B O 1
ATOM 2163 N N . TRP B 1 77 ? 15.898 17.75 4.098 1 85.5 77 TRP B N 1
ATOM 2164 C CA . TRP B 1 77 ? 16.281 16.375 4.363 1 85.5 77 TRP B CA 1
ATOM 2165 C C . TRP B 1 77 ? 15.203 15.406 3.887 1 85.5 77 TRP B C 1
ATOM 2167 O O . TRP B 1 77 ? 15.484 14.469 3.137 1 85.5 77 TRP B O 1
ATOM 2177 N N . TYR B 1 78 ? 14.023 15.609 4.301 1 88.44 78 TYR B N 1
ATOM 2178 C CA . TYR B 1 78 ? 12.906 14.734 3.975 1 88.44 78 TYR B CA 1
ATOM 2179 C C . TYR B 1 78 ? 12.633 14.734 2.475 1 88.44 78 TYR B C 1
ATOM 2181 O O . TYR B 1 78 ? 12.328 13.688 1.894 1 88.44 78 TYR B O 1
ATOM 2189 N N . THR B 1 79 ? 12.742 15.898 1.845 1 88.75 79 THR B N 1
ATOM 2190 C CA . THR B 1 79 ? 12.602 15.992 0.396 1 88.75 79 THR B CA 1
ATOM 2191 C C . THR B 1 79 ? 13.625 15.102 -0.301 1 88.75 79 THR B C 1
ATOM 2193 O O . THR B 1 79 ? 13.297 14.383 -1.247 1 88.75 79 THR B O 1
ATOM 2196 N N . SER B 1 80 ? 14.828 15.172 0.185 1 87.56 80 SER B N 1
ATOM 2197 C CA . SER B 1 80 ? 15.906 14.391 -0.416 1 87.56 80 SER B CA 1
ATOM 2198 C C . SER B 1 80 ? 15.648 12.898 -0.279 1 87.56 80 SER B C 1
ATOM 2200 O O . SER B 1 80 ? 15.969 12.117 -1.18 1 87.56 80 SER B O 1
ATOM 2202 N N . ILE B 1 81 ? 15.078 12.5 0.843 1 87.56 81 ILE B N 1
ATOM 2203 C CA . ILE B 1 81 ? 14.766 11.094 1.087 1 87.56 81 ILE B CA 1
ATOM 2204 C C . ILE B 1 81 ? 13.688 10.633 0.11 1 87.56 81 ILE B C 1
ATOM 2206 O O . ILE B 1 81 ? 13.82 9.586 -0.527 1 87.56 81 ILE B O 1
ATOM 2210 N N . LEU B 1 82 ? 12.609 11.367 -0.031 1 91.12 82 LEU B N 1
ATOM 2211 C CA . LEU B 1 82 ? 11.516 11 -0.928 1 91.12 82 LEU B CA 1
ATOM 2212 C C . LEU B 1 82 ? 12.008 10.93 -2.373 1 91.12 82 LEU B C 1
ATOM 2214 O O . LEU B 1 82 ? 11.633 10.008 -3.109 1 91.12 82 LEU B O 1
ATOM 2218 N N . LYS B 1 83 ? 12.836 11.875 -2.76 1 90.94 83 LYS B N 1
ATOM 2219 C CA . LYS B 1 83 ? 13.375 11.898 -4.117 1 90.94 83 LYS B CA 1
ATOM 2220 C C . LYS B 1 83 ? 14.273 10.695 -4.375 1 90.94 83 LYS B C 1
ATOM 2222 O O . LYS B 1 83 ? 14.211 10.078 -5.441 1 90.94 83 LYS B O 1
ATOM 2227 N N . ALA B 1 84 ? 15.117 10.445 -3.43 1 87.44 84 ALA B N 1
ATOM 2228 C CA . ALA B 1 84 ? 16.016 9.305 -3.559 1 87.44 84 ALA B CA 1
ATOM 2229 C C . ALA B 1 84 ? 15.234 8 -3.697 1 87.44 84 ALA B C 1
ATOM 2231 O O . ALA B 1 84 ? 15.602 7.129 -4.484 1 87.44 84 ALA B O 1
ATOM 2232 N N . ARG B 1 85 ? 14.211 7.867 -2.912 1 89.25 85 ARG B N 1
ATOM 2233 C CA . ARG B 1 85 ? 13.391 6.66 -2.977 1 89.25 85 ARG B CA 1
ATOM 2234 C C . ARG B 1 85 ? 12.656 6.566 -4.312 1 89.25 85 ARG B C 1
ATOM 2236 O O . ARG B 1 85 ? 12.547 5.484 -4.891 1 89.25 85 ARG B O 1
ATOM 2243 N N . TYR B 1 86 ? 12.164 7.668 -4.738 1 92.88 86 TYR B N 1
ATOM 2244 C CA . TYR B 1 86 ? 11.516 7.711 -6.043 1 92.88 86 TYR B CA 1
ATOM 2245 C C . TYR B 1 86 ? 12.477 7.27 -7.141 1 92.88 86 TYR B C 1
ATOM 2247 O O . TYR B 1 86 ? 12.133 6.438 -7.98 1 92.88 86 TYR B O 1
ATOM 2255 N N . GLU B 1 87 ? 13.648 7.797 -7.121 1 91.88 87 GLU B N 1
ATOM 2256 C CA . GLU B 1 87 ? 14.641 7.492 -8.148 1 91.88 87 GLU B CA 1
ATOM 2257 C C . GLU B 1 87 ? 15.031 6.02 -8.125 1 91.88 87 GLU B C 1
ATOM 2259 O O . GLU B 1 87 ? 15.234 5.402 -9.172 1 91.88 87 GLU B O 1
ATOM 2264 N N . ALA B 1 88 ? 15.172 5.523 -6.949 1 88.31 88 ALA B N 1
ATOM 2265 C CA . ALA B 1 88 ? 15.523 4.113 -6.805 1 88.31 88 ALA B CA 1
ATOM 2266 C C . ALA B 1 88 ? 14.453 3.211 -7.418 1 88.31 88 ALA B C 1
ATOM 2268 O O . ALA B 1 88 ? 14.773 2.256 -8.125 1 88.31 88 ALA B O 1
ATOM 2269 N N . VAL B 1 89 ? 13.203 3.523 -7.156 1 92.69 89 VAL B N 1
ATOM 2270 C CA . VAL B 1 89 ? 12.109 2.713 -7.672 1 92.69 89 VAL B CA 1
ATOM 2271 C C . VAL B 1 89 ? 11.953 2.945 -9.172 1 92.69 89 VAL B C 1
ATOM 2273 O O . VAL B 1 89 ? 11.664 2.014 -9.93 1 92.69 89 VAL B O 1
ATOM 2276 N N . ALA B 1 90 ? 12.156 4.195 -9.602 1 92.69 90 ALA B N 1
ATOM 2277 C CA . ALA B 1 90 ? 12.008 4.562 -11.008 1 92.69 90 ALA B CA 1
ATOM 2278 C C . ALA B 1 90 ? 12.977 3.771 -11.891 1 92.69 90 ALA B C 1
ATOM 2280 O O . ALA B 1 90 ? 12.68 3.488 -13.047 1 92.69 90 ALA B O 1
ATOM 2281 N N . LYS B 1 91 ? 14.062 3.402 -11.32 1 91.25 91 LYS B N 1
ATOM 2282 C CA . LYS B 1 91 ? 15.07 2.654 -12.07 1 91.25 91 LYS B CA 1
ATOM 2283 C C . LYS B 1 91 ? 14.555 1.271 -12.453 1 91.25 91 LYS B C 1
ATOM 2285 O O . LYS B 1 91 ? 14.906 0.738 -13.508 1 91.25 91 LYS B O 1
ATOM 2290 N N . ASP B 1 92 ? 13.75 0.721 -11.57 1 90.5 92 ASP B N 1
ATOM 2291 C CA . ASP B 1 92 ? 13.211 -0.608 -11.844 1 90.5 92 ASP B CA 1
ATOM 2292 C C . ASP B 1 92 ? 11.875 -0.813 -11.125 1 90.5 92 ASP B C 1
ATOM 2294 O O . ASP B 1 92 ? 11.805 -1.539 -10.133 1 90.5 92 ASP B O 1
ATOM 2298 N N . PRO B 1 93 ? 10.828 -0.349 -11.734 1 91.25 93 PRO B N 1
ATOM 2299 C CA . PRO B 1 93 ? 9.523 -0.407 -11.078 1 91.25 93 PRO B CA 1
ATOM 2300 C C . PRO B 1 93 ? 9.023 -1.836 -10.883 1 91.25 93 PRO B C 1
ATOM 2302 O O . PRO B 1 93 ? 8.25 -2.105 -9.953 1 91.25 93 PRO B O 1
ATOM 2305 N N . LYS B 1 94 ? 9.469 -2.748 -11.656 1 89.31 94 LYS B N 1
ATOM 2306 C CA . LYS B 1 94 ? 9.031 -4.137 -11.547 1 89.31 94 LYS B CA 1
ATOM 2307 C C . LYS B 1 94 ? 9.461 -4.746 -10.219 1 89.31 94 LYS B C 1
ATOM 2309 O O . LYS B 1 94 ? 8.773 -5.609 -9.672 1 89.31 94 LYS B O 1
ATOM 2314 N N . LYS B 1 95 ? 10.578 -4.246 -9.727 1 91.19 95 LYS B N 1
ATOM 2315 C CA . LYS B 1 95 ? 11.07 -4.742 -8.445 1 91.19 95 LYS B CA 1
ATOM 2316 C C . LYS B 1 95 ? 10.102 -4.387 -7.312 1 91.19 95 LYS B C 1
ATOM 2318 O O . LYS B 1 95 ? 9.953 -5.152 -6.355 1 91.19 95 LYS B O 1
ATOM 2323 N N . LEU B 1 96 ? 9.5 -3.225 -7.426 1 92.75 96 LEU B N 1
ATOM 2324 C CA . LEU B 1 96 ? 8.508 -2.836 -6.426 1 92.75 96 LEU B CA 1
ATOM 2325 C C . LEU B 1 96 ? 7.312 -3.785 -6.449 1 92.75 96 LEU B C 1
ATOM 2327 O O . LEU B 1 96 ? 6.816 -4.195 -5.398 1 92.75 96 LEU B O 1
ATOM 2331 N N . LYS B 1 97 ? 6.906 -4.094 -7.59 1 91.69 97 LYS B N 1
ATOM 2332 C CA . LYS B 1 97 ? 5.801 -5.035 -7.738 1 91.69 97 LYS B CA 1
ATOM 2333 C C . LYS B 1 97 ? 6.16 -6.406 -7.168 1 91.69 97 LYS B C 1
ATOM 2335 O O . LYS B 1 97 ? 5.352 -7.027 -6.477 1 91.69 97 LYS B O 1
ATOM 2340 N N . LEU B 1 98 ? 7.348 -6.852 -7.535 1 92.5 98 LEU B N 1
ATOM 2341 C CA . LEU B 1 98 ? 7.844 -8.125 -7.016 1 92.5 98 LEU B CA 1
ATOM 2342 C C . LEU B 1 98 ? 7.887 -8.109 -5.492 1 92.5 98 LEU B C 1
ATOM 2344 O O . LEU B 1 98 ? 7.512 -9.086 -4.844 1 92.5 98 LEU B O 1
ATOM 2348 N N . LEU B 1 99 ? 8.359 -7.062 -4.93 1 93 99 LEU B N 1
ATOM 2349 C CA . LEU B 1 99 ? 8.438 -6.906 -3.48 1 93 99 LEU B CA 1
ATOM 2350 C C . LEU B 1 99 ? 7.055 -6.988 -2.85 1 93 99 LEU B C 1
ATOM 2352 O O . LEU B 1 99 ? 6.852 -7.719 -1.877 1 93 99 LEU B O 1
ATOM 2356 N N .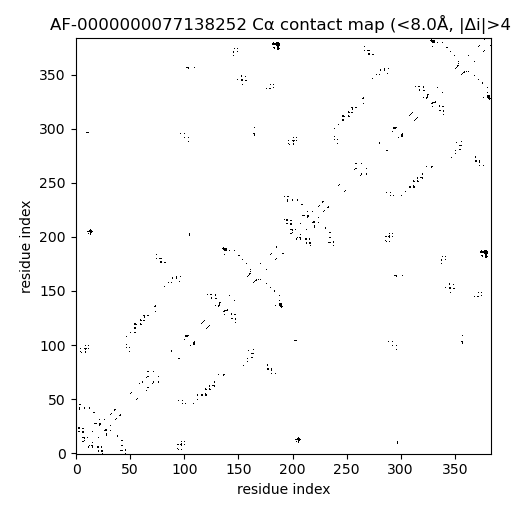 LEU B 1 100 ? 6.102 -6.301 -3.418 1 92.94 100 LEU B N 1
ATOM 2357 C CA . LEU B 1 100 ? 4.742 -6.277 -2.883 1 92.94 100 LEU B CA 1
ATOM 2358 C C . LEU B 1 100 ? 4.105 -7.664 -2.957 1 92.94 100 LEU B C 1
ATOM 2360 O O . LEU B 1 100 ? 3.457 -8.102 -2.006 1 92.94 100 LEU B O 1
ATOM 2364 N N . GLY B 1 101 ? 4.324 -8.273 -4.074 1 89.94 101 GLY B N 1
ATOM 2365 C CA . GLY B 1 101 ? 3.826 -9.633 -4.207 1 89.94 101 GLY B CA 1
ATOM 2366 C C . GLY B 1 101 ? 4.41 -10.586 -3.182 1 89.94 101 GLY B C 1
ATOM 2367 O O . GLY B 1 101 ? 3.688 -11.391 -2.598 1 89.94 101 GLY B O 1
ATOM 2368 N N . ALA B 1 102 ? 5.711 -10.492 -2.992 1 91.31 102 ALA B N 1
ATOM 2369 C CA . ALA B 1 102 ? 6.391 -11.344 -2.023 1 91.31 102 ALA B CA 1
ATOM 2370 C C . ALA B 1 102 ? 5.891 -11.078 -0.608 1 91.31 102 ALA B C 1
ATOM 2372 O O . ALA B 1 102 ? 5.68 -12.016 0.169 1 91.31 102 ALA B O 1
ATOM 2373 N N . LEU B 1 103 ? 5.688 -9.859 -0.288 1 91.25 103 LEU B N 1
ATOM 2374 C CA . LEU B 1 103 ? 5.207 -9.492 1.039 1 91.25 103 LEU B CA 1
ATOM 2375 C C . LEU B 1 103 ? 3.795 -10.016 1.271 1 91.25 103 LEU B C 1
ATOM 2377 O O . LEU B 1 103 ? 3.438 -10.367 2.396 1 91.25 103 LEU B O 1
ATOM 2381 N N . LEU B 1 104 ? 3.055 -10.102 0.207 1 88.38 104 LEU B N 1
ATOM 2382 C CA . LEU B 1 104 ? 1.664 -10.531 0.314 1 88.38 104 LEU B CA 1
ATOM 2383 C C . LEU B 1 104 ? 1.571 -12.055 0.397 1 88.38 104 LEU B C 1
ATOM 2385 O O . LEU B 1 104 ? 0.708 -12.586 1.096 1 88.38 104 LEU B O 1
ATOM 2389 N N . PHE B 1 105 ? 2.516 -12.773 -0.298 1 85.88 105 PHE B N 1
ATOM 2390 C CA . PHE B 1 105 ? 2.207 -14.18 -0.531 1 85.88 105 PHE B CA 1
ATOM 2391 C C . PHE B 1 105 ? 3.312 -15.078 0.013 1 85.88 105 PHE B C 1
ATOM 2393 O O . PHE B 1 105 ? 3.182 -16.297 0.014 1 85.88 105 PHE B O 1
ATOM 2400 N N . SER B 1 106 ? 4.398 -14.508 0.433 1 87.12 106 SER B N 1
ATOM 2401 C CA . SER B 1 106 ? 5.469 -15.281 1.049 1 87.12 106 SER B CA 1
ATOM 2402 C C . SER B 1 106 ? 5.645 -14.914 2.518 1 87.12 106 SER B C 1
ATOM 2404 O O . SER B 1 106 ? 6.324 -13.938 2.842 1 87.12 106 SER B O 1
ATOM 2406 N N . LYS B 1 107 ? 5.102 -15.758 3.357 1 85.19 107 LYS B N 1
ATOM 2407 C CA . LYS B 1 107 ? 5.16 -15.492 4.793 1 85.19 107 LYS B CA 1
ATOM 2408 C C . LYS B 1 107 ? 6.605 -15.414 5.277 1 85.19 107 LYS B C 1
ATOM 2410 O O . LYS B 1 107 ? 6.953 -14.539 6.074 1 85.19 107 LYS B O 1
ATOM 2415 N N . GLU B 1 108 ? 7.379 -16.344 4.785 1 87.69 108 GLU B N 1
ATOM 2416 C CA . GLU B 1 108 ? 8.781 -16.375 5.172 1 87.69 108 GLU B CA 1
ATOM 2417 C C . GLU B 1 108 ? 9.492 -15.086 4.777 1 87.69 108 GLU B C 1
ATOM 2419 O O . GLU B 1 108 ? 10.211 -14.484 5.586 1 87.69 108 GLU B O 1
ATOM 2424 N N . PHE B 1 109 ? 9.289 -14.711 3.59 1 90.19 109 PHE B N 1
ATOM 2425 C CA . PHE B 1 109 ? 9.906 -13.477 3.115 1 90.19 109 PHE B CA 1
ATOM 2426 C C . PHE B 1 109 ? 9.422 -12.281 3.922 1 90.19 109 PHE B C 1
ATOM 2428 O O . PHE B 1 109 ? 10.219 -11.43 4.332 1 90.19 109 PHE B O 1
ATOM 2435 N N . ALA B 1 110 ? 8.156 -12.195 4.172 1 90.06 110 ALA B N 1
ATOM 2436 C CA . ALA B 1 110 ? 7.562 -11.086 4.906 1 90.06 110 ALA B CA 1
ATOM 2437 C C . ALA B 1 110 ? 8.18 -10.961 6.297 1 90.06 110 ALA B C 1
ATOM 2439 O O . ALA B 1 110 ? 8.453 -9.852 6.77 1 90.06 110 ALA B O 1
ATOM 2440 N N . GLU B 1 111 ? 8.406 -12.008 6.902 1 90 111 GLU B N 1
ATOM 2441 C CA . GLU B 1 111 ? 8.977 -12.016 8.242 1 90 111 GLU B CA 1
ATOM 2442 C C . GLU B 1 111 ? 10.43 -11.531 8.234 1 90 111 GLU B C 1
ATOM 2444 O O . GLU B 1 111 ? 10.812 -10.68 9.039 1 90 111 GLU B O 1
ATOM 2449 N N . ILE B 1 112 ? 11.164 -12.07 7.293 1 89.81 112 ILE B N 1
ATOM 2450 C CA . ILE B 1 112 ? 12.57 -11.695 7.188 1 89.81 112 ILE B CA 1
ATOM 2451 C C . ILE B 1 112 ? 12.688 -10.227 6.793 1 89.81 112 ILE B C 1
ATOM 2453 O O . ILE B 1 112 ? 13.445 -9.469 7.406 1 89.81 112 ILE B O 1
ATOM 2457 N N . PHE B 1 113 ? 11.93 -9.812 5.844 1 90.56 113 PHE B N 1
ATOM 2458 C CA . PHE B 1 113 ? 11.922 -8.43 5.387 1 90.56 113 PHE B CA 1
ATOM 2459 C C . PHE B 1 113 ? 11.523 -7.488 6.516 1 90.56 113 PHE B C 1
ATOM 2461 O O . PHE B 1 113 ? 12.156 -6.453 6.719 1 90.56 113 PHE B O 1
ATOM 2468 N N . GLY B 1 114 ? 10.484 -7.879 7.188 1 88.62 114 GLY B N 1
ATOM 2469 C CA . GLY B 1 114 ? 10.008 -7.059 8.289 1 88.62 114 GLY B CA 1
ATOM 2470 C C . GLY B 1 114 ? 11.062 -6.82 9.352 1 88.62 114 GLY B C 1
ATOM 2471 O O . GLY B 1 114 ? 11.211 -5.699 9.844 1 88.62 114 GLY B O 1
ATOM 2472 N N . GLN B 1 115 ? 11.75 -7.797 9.719 1 87.94 115 GLN B N 1
ATOM 2473 C CA . GLN B 1 115 ? 12.797 -7.684 10.727 1 87.94 115 GLN B CA 1
ATOM 2474 C C . GLN B 1 115 ? 13.938 -6.785 10.242 1 87.94 115 GLN B C 1
ATOM 2476 O O . GLN B 1 115 ? 14.406 -5.918 10.977 1 87.94 115 GLN B O 1
ATOM 2481 N N . MET B 1 116 ? 14.352 -6.969 9.039 1 86.75 116 MET B N 1
ATOM 2482 C CA . MET B 1 116 ? 15.438 -6.168 8.492 1 86.75 116 MET B CA 1
ATOM 2483 C C . MET B 1 116 ? 15 -4.723 8.281 1 86.75 116 MET B C 1
ATOM 2485 O O . MET B 1 116 ? 15.773 -3.795 8.523 1 86.75 116 MET B O 1
ATOM 2489 N N . TRP B 1 117 ? 13.836 -4.602 7.789 1 86.25 117 TRP B N 1
ATOM 2490 C CA . TRP B 1 117 ? 13.258 -3.271 7.605 1 86.25 117 TRP B CA 1
ATOM 2491 C C . TRP B 1 117 ? 13.203 -2.514 8.93 1 86.25 117 TRP B C 1
ATOM 2493 O O . TRP B 1 117 ? 13.539 -1.327 8.984 1 86.25 117 TRP B O 1
ATOM 2503 N N . LYS B 1 118 ? 12.758 -3.111 9.977 1 86.25 118 LYS B N 1
ATOM 2504 C CA . LYS B 1 118 ? 12.68 -2.482 11.297 1 86.25 118 LYS B CA 1
ATOM 2505 C C . LYS B 1 118 ? 14.055 -1.989 11.75 1 86.25 118 LYS B C 1
ATOM 2507 O O . LYS B 1 118 ? 14.211 -0.82 12.102 1 86.25 118 LYS B O 1
ATOM 2512 N N . VAL B 1 119 ? 15.008 -2.838 11.656 1 84.31 119 VAL B N 1
ATOM 2513 C CA . VAL B 1 119 ? 16.328 -2.555 12.211 1 84.31 119 VAL B CA 1
ATOM 2514 C C . VAL B 1 119 ? 17.047 -1.521 11.344 1 84.31 119 VAL B C 1
ATOM 2516 O O . VAL B 1 119 ? 17.625 -0.567 11.859 1 84.31 119 VAL B O 1
ATOM 2519 N N . ASN B 1 120 ? 16.891 -1.663 10.07 1 83.56 120 ASN B N 1
ATOM 2520 C CA . ASN B 1 120 ? 17.75 -0.882 9.203 1 83.56 120 ASN B CA 1
ATOM 2521 C C . ASN B 1 120 ? 17.078 0.399 8.727 1 83.56 120 ASN B C 1
ATOM 2523 O O . ASN B 1 120 ? 17.75 1.371 8.375 1 83.56 120 ASN B O 1
ATOM 2527 N N . LEU B 1 121 ? 15.766 0.428 8.734 1 85.69 121 LEU B N 1
ATOM 2528 C CA . LEU B 1 121 ? 15.078 1.59 8.188 1 85.69 121 LEU B CA 1
ATOM 2529 C C . LEU B 1 121 ? 14.227 2.268 9.258 1 85.69 121 LEU B C 1
ATOM 2531 O O . LEU B 1 121 ? 14.406 3.453 9.539 1 85.69 121 LEU B O 1
ATOM 2535 N N . TYR B 1 122 ? 13.438 1.524 9.836 1 87.38 122 TYR B N 1
ATOM 2536 C CA . TYR B 1 122 ? 12.5 2.094 10.797 1 87.38 122 TYR B CA 1
ATOM 2537 C C . TYR B 1 122 ? 13.242 2.703 11.984 1 87.38 122 TYR B C 1
ATOM 2539 O O . TYR B 1 122 ? 13.023 3.867 12.328 1 87.38 122 TYR B O 1
ATOM 2547 N N . ASP B 1 123 ? 14.109 1.923 12.617 1 87.31 123 ASP B N 1
ATOM 2548 C CA . ASP B 1 123 ? 14.836 2.391 13.789 1 87.31 123 ASP B CA 1
ATOM 2549 C C . ASP B 1 123 ? 15.727 3.582 13.445 1 87.31 123 ASP B C 1
ATOM 2551 O O . ASP B 1 123 ? 15.844 4.523 14.234 1 87.31 123 ASP B O 1
ATOM 2555 N N . THR B 1 124 ? 16.297 3.512 12.289 1 84.25 124 THR B N 1
ATOM 2556 C CA . THR B 1 124 ? 17.125 4.629 11.836 1 84.25 124 THR B CA 1
ATOM 2557 C C . THR B 1 124 ? 16.266 5.871 11.609 1 84.25 124 THR B C 1
ATOM 2559 O O . THR B 1 124 ? 16.688 6.984 11.938 1 84.25 124 THR B O 1
ATOM 2562 N N . SER B 1 125 ? 15.094 5.73 11.031 1 87.94 125 SER B N 1
ATOM 2563 C CA . SER B 1 125 ? 14.172 6.844 10.836 1 87.94 125 SER B CA 1
ATOM 2564 C C . SER B 1 125 ? 13.711 7.426 12.164 1 87.94 125 SER B C 1
ATOM 2566 O O . SER B 1 125 ? 13.578 8.641 12.305 1 87.94 125 SER B O 1
ATOM 2568 N N . MET B 1 126 ? 13.484 6.516 13.062 1 88.81 126 MET B N 1
ATOM 2569 C CA . MET B 1 126 ? 13.102 6.953 14.406 1 88.81 126 MET B CA 1
ATOM 2570 C C . MET B 1 126 ? 14.156 7.883 14.992 1 88.81 126 MET B C 1
ATOM 2572 O O . MET B 1 126 ? 13.82 8.922 15.57 1 88.81 126 MET B O 1
ATOM 2576 N N . GLU B 1 127 ? 15.359 7.535 14.852 1 87.62 127 GLU B N 1
ATOM 2577 C CA . GLU B 1 127 ? 16.453 8.352 15.359 1 87.62 127 GLU B CA 1
ATOM 2578 C C . GLU B 1 127 ? 16.5 9.711 14.672 1 87.62 127 GLU B C 1
ATOM 2580 O O . GLU B 1 127 ? 16.719 10.734 15.32 1 87.62 127 GLU B O 1
ATOM 2585 N N . ALA B 1 128 ? 16.312 9.703 13.406 1 86.81 128 ALA B N 1
ATOM 2586 C CA . ALA B 1 128 ? 16.328 10.945 12.641 1 86.81 128 ALA B CA 1
ATOM 2587 C C . ALA B 1 128 ? 15.188 11.867 13.078 1 86.81 128 ALA B C 1
ATOM 2589 O O . ALA B 1 128 ? 15.406 13.062 13.305 1 86.81 128 ALA B O 1
ATOM 2590 N N . PHE B 1 129 ? 14.016 11.305 13.219 1 88.62 129 PHE B N 1
ATOM 2591 C CA . PHE B 1 129 ? 12.867 12.133 13.594 1 88.62 129 PHE B CA 1
ATOM 2592 C C . PHE B 1 129 ? 13.008 12.648 15.016 1 88.62 129 PHE B C 1
ATOM 2594 O O . PHE B 1 129 ? 12.625 13.781 15.312 1 88.62 129 PHE B O 1
ATOM 2601 N N . ARG B 1 130 ? 13.555 11.844 15.883 1 88.75 130 ARG B N 1
ATOM 2602 C CA . ARG B 1 130 ? 13.844 12.297 17.234 1 88.75 130 ARG B CA 1
ATOM 2603 C C . ARG B 1 130 ? 14.844 13.445 17.234 1 88.75 130 ARG B C 1
ATOM 2605 O O . ARG B 1 130 ? 14.742 14.375 18.031 1 88.75 130 ARG B O 1
ATOM 2612 N N . TYR B 1 131 ? 15.789 13.312 16.406 1 86.75 131 TYR B N 1
ATOM 2613 C CA . TYR B 1 131 ? 16.781 14.375 16.234 1 86.75 131 TYR B CA 1
ATOM 2614 C C . TYR B 1 131 ? 16.109 15.688 15.867 1 86.75 131 TYR B C 1
ATOM 2616 O O . TYR B 1 131 ? 16.375 16.734 16.469 1 86.75 131 TYR B O 1
ATOM 2624 N N . PHE B 1 132 ? 15.227 15.688 14.891 1 88.19 132 PHE B N 1
ATOM 2625 C CA . PHE B 1 132 ? 14.562 16.906 14.414 1 88.19 132 PHE B CA 1
ATOM 2626 C C . PHE B 1 132 ? 13.578 17.422 15.461 1 88.19 132 PHE B C 1
ATOM 2628 O O . PHE B 1 132 ? 13.305 18.625 15.523 1 88.19 132 PHE B O 1
ATOM 2635 N N . GLN B 1 133 ? 13 16.5 16.281 1 89.06 133 GLN B N 1
ATOM 2636 C CA . GLN B 1 133 ? 12.18 16.906 17.422 1 89.06 133 GLN B CA 1
ATOM 2637 C C . GLN B 1 133 ? 13.023 17.656 18.453 1 89.06 133 GLN B C 1
ATOM 2639 O O . GLN B 1 133 ? 12.625 18.719 18.938 1 89.06 133 GLN B O 1
ATOM 2644 N N . LYS B 1 134 ? 14.141 17.125 18.75 1 87.62 134 LYS B N 1
ATOM 2645 C CA . LYS B 1 134 ? 15.055 17.75 19.719 1 87.62 134 LYS B CA 1
ATOM 2646 C C . LYS B 1 134 ? 15.539 19.109 19.219 1 87.62 134 LYS B C 1
ATOM 2648 O O . LYS B 1 134 ? 15.727 20.047 20 1 87.62 134 LYS B O 1
ATOM 2653 N N . LYS B 1 135 ? 15.75 19.219 17.922 1 87 135 LYS B N 1
ATOM 2654 C CA . LYS B 1 135 ? 16.172 20.469 17.297 1 87 135 LYS B CA 1
ATOM 2655 C C . LYS B 1 135 ? 15.047 21.484 17.281 1 87 135 LYS B C 1
ATOM 2657 O O . LYS B 1 135 ? 15.289 22.672 17.047 1 87 135 LYS B O 1
ATOM 2662 N N . GLY B 1 136 ? 13.828 21.047 17.469 1 87.25 136 GLY B N 1
ATOM 2663 C CA . GLY B 1 136 ? 12.68 21.938 17.547 1 87.25 136 GLY B CA 1
ATOM 2664 C C . GLY B 1 136 ? 12.039 22.188 16.188 1 87.25 136 GLY B C 1
ATOM 2665 O O . GLY B 1 136 ? 11.195 23.078 16.062 1 87.25 136 GLY B O 1
ATOM 2666 N N . GLU B 1 137 ? 12.453 21.422 15.195 1 85.38 137 GLU B N 1
ATOM 2667 C CA . GLU B 1 137 ? 11.914 21.641 13.859 1 85.38 137 GLU B CA 1
ATOM 2668 C C . GLU B 1 137 ? 10.562 20.938 13.695 1 85.38 137 GLU B C 1
ATOM 2670 O O . GLU B 1 137 ? 9.742 21.344 12.867 1 85.38 137 GLU B O 1
ATOM 2675 N N . ILE B 1 138 ? 10.445 19.844 14.43 1 84.12 138 ILE B N 1
ATOM 2676 C CA . ILE B 1 138 ? 9.156 19.156 14.398 1 84.12 138 ILE B CA 1
ATOM 2677 C C . ILE B 1 138 ? 8.602 19.031 15.812 1 84.12 138 ILE B C 1
ATOM 2679 O O . ILE B 1 138 ? 9.352 19.125 16.797 1 84.12 138 ILE B O 1
ATOM 2683 N N . ARG B 1 139 ? 7.242 18.906 15.875 1 83.38 139 ARG B N 1
ATOM 2684 C CA . ARG B 1 139 ? 6.527 18.859 17.156 1 83.38 139 ARG B CA 1
ATOM 2685 C C . ARG B 1 139 ? 7.074 17.75 18.047 1 83.38 139 ARG B C 1
ATOM 2687 O O . ARG B 1 139 ? 7.312 16.625 17.578 1 83.38 139 ARG B O 1
ATOM 2694 N N . ASN B 1 140 ? 7.246 18.094 19.281 1 83.69 140 ASN B N 1
ATOM 2695 C CA . ASN B 1 140 ? 7.789 17.141 20.219 1 83.69 140 ASN B CA 1
ATOM 2696 C C . ASN B 1 140 ? 6.688 16.5 21.078 1 83.69 140 ASN B C 1
ATOM 2698 O O . ASN B 1 140 ? 6.953 15.609 21.875 1 83.69 140 ASN B O 1
ATOM 2702 N N . ASP B 1 141 ? 5.445 16.891 20.891 1 81.25 141 ASP B N 1
ATOM 2703 C CA . ASP B 1 141 ? 4.32 16.328 21.625 1 81.25 141 ASP B CA 1
ATOM 2704 C C . ASP B 1 141 ? 3.785 15.078 20.938 1 81.25 141 ASP B C 1
ATOM 2706 O O . ASP B 1 141 ? 2.977 14.352 21.516 1 81.25 141 ASP B O 1
ATOM 2710 N N . LEU B 1 142 ? 4.297 14.859 19.719 1 82.31 142 LEU B N 1
ATOM 2711 C CA . LEU B 1 142 ? 3.852 13.688 18.969 1 82.31 142 LEU B CA 1
ATOM 2712 C C . LEU B 1 142 ? 4.781 12.5 19.219 1 82.31 142 LEU B C 1
ATOM 2714 O O . LEU B 1 142 ? 6 12.672 19.312 1 82.31 142 LEU B O 1
ATOM 2718 N N . ASP B 1 143 ? 4.168 11.336 19.281 1 85.06 143 ASP B N 1
ATOM 2719 C CA . ASP B 1 143 ? 4.957 10.109 19.312 1 85.06 143 ASP B CA 1
ATOM 2720 C C . ASP B 1 143 ? 5.758 9.922 18.031 1 85.06 143 ASP B C 1
ATOM 2722 O O . ASP B 1 143 ? 5.18 9.852 16.938 1 85.06 143 ASP B O 1
ATOM 2726 N N . PRO B 1 144 ? 7.07 9.852 18.188 1 86.56 144 PRO B N 1
ATOM 2727 C CA . PRO B 1 144 ? 7.887 9.672 16.984 1 86.56 144 PRO B CA 1
ATOM 2728 C C . PRO B 1 144 ? 7.484 8.438 16.172 1 86.56 144 PRO B C 1
ATOM 2730 O O . PRO B 1 144 ? 7.629 8.422 14.953 1 86.56 144 PRO B O 1
ATOM 2733 N N . ASN B 1 145 ? 6.992 7.406 16.828 1 87.44 145 ASN B N 1
ATOM 2734 C CA . ASN B 1 145 ? 6.527 6.219 16.125 1 87.44 145 ASN B CA 1
ATOM 2735 C C . ASN B 1 145 ? 5.41 6.551 15.141 1 87.44 145 ASN B C 1
ATOM 2737 O O . ASN B 1 145 ? 5.387 6.039 14.016 1 87.44 145 ASN B O 1
ATOM 2741 N N . GLN B 1 146 ? 4.602 7.391 15.539 1 85.38 146 GLN B N 1
ATOM 2742 C CA . GLN B 1 146 ? 3.479 7.773 14.688 1 85.38 146 GLN B CA 1
ATOM 2743 C C . GLN B 1 146 ? 3.949 8.625 13.516 1 85.38 146 GLN B C 1
ATOM 2745 O O . GLN B 1 146 ? 3.418 8.516 12.406 1 85.38 146 GLN B O 1
ATOM 2750 N N . ILE B 1 147 ? 4.918 9.5 13.766 1 88.44 147 ILE B N 1
ATOM 2751 C CA . ILE B 1 147 ? 5.477 10.352 12.719 1 88.44 147 ILE B CA 1
ATOM 2752 C C . ILE B 1 147 ? 6.152 9.484 11.656 1 88.44 147 ILE B C 1
ATOM 2754 O O . ILE B 1 147 ? 5.938 9.68 10.461 1 88.44 147 ILE B O 1
ATOM 2758 N N . VAL B 1 148 ? 6.895 8.539 12.141 1 89.88 148 VAL B N 1
ATOM 2759 C CA . VAL B 1 148 ? 7.621 7.648 11.242 1 89.88 148 VAL B CA 1
ATOM 2760 C C . VAL B 1 148 ? 6.633 6.832 10.414 1 89.88 148 VAL B C 1
ATOM 2762 O O . VAL B 1 148 ? 6.781 6.719 9.188 1 89.88 148 VAL B O 1
ATOM 2765 N N . ARG B 1 149 ? 5.645 6.285 11 1 89.44 149 ARG B N 1
ATOM 2766 C CA . ARG B 1 149 ? 4.652 5.484 10.289 1 89.44 149 ARG B CA 1
ATOM 2767 C C . ARG B 1 149 ? 3.928 6.316 9.242 1 89.44 149 ARG B C 1
ATOM 2769 O O . ARG B 1 149 ? 3.707 5.855 8.117 1 89.44 149 ARG B O 1
ATOM 2776 N N . ALA B 1 150 ? 3.521 7.504 9.648 1 90.38 150 ALA B N 1
ATOM 2777 C CA . ALA B 1 150 ? 2.857 8.391 8.703 1 90.38 150 ALA B CA 1
ATOM 2778 C C . ALA B 1 150 ? 3.77 8.711 7.52 1 90.38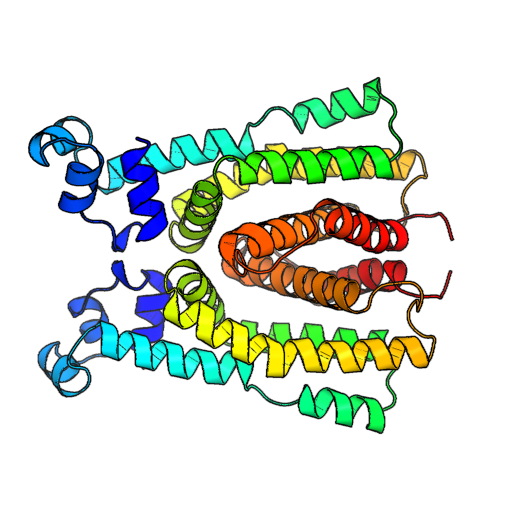 150 ALA B C 1
ATOM 2780 O O . ALA B 1 150 ? 3.324 8.727 6.371 1 90.38 150 ALA B O 1
ATOM 2781 N N . SER B 1 151 ? 5.027 8.969 7.805 1 91.19 151 SER B N 1
ATOM 2782 C CA . SER B 1 151 ? 6.008 9.273 6.766 1 91.19 151 SER B CA 1
ATOM 2783 C C . SER B 1 151 ? 6.152 8.109 5.789 1 91.19 151 SER B C 1
ATOM 2785 O O . SER B 1 151 ? 6.148 8.312 4.57 1 91.19 151 SER B O 1
ATOM 2787 N N . PHE B 1 152 ? 6.27 6.934 6.324 1 91.69 152 PHE B N 1
ATOM 2788 C CA . PHE B 1 152 ? 6.387 5.754 5.473 1 91.69 152 PHE B CA 1
ATOM 2789 C C . PHE B 1 152 ? 5.105 5.535 4.676 1 91.69 152 PHE B C 1
ATOM 2791 O O . PHE B 1 152 ? 5.156 5.121 3.514 1 91.69 152 PHE B O 1
ATOM 2798 N N . SER B 1 153 ? 3.996 5.758 5.312 1 93.62 153 SER B N 1
ATOM 2799 C CA . SER B 1 153 ? 2.709 5.594 4.645 1 93.62 153 SER B CA 1
ATOM 2800 C C . SER B 1 153 ? 2.605 6.496 3.418 1 93.62 153 SER B C 1
ATOM 2802 O O . SER B 1 153 ? 2.268 6.031 2.326 1 93.62 153 SER B O 1
ATOM 2804 N N . LEU B 1 154 ? 2.928 7.723 3.551 1 93.06 154 LEU B N 1
ATOM 2805 C CA . LEU B 1 154 ? 2.816 8.695 2.471 1 93.06 154 LEU B CA 1
ATOM 2806 C C . LEU B 1 154 ? 3.814 8.398 1.358 1 93.06 154 LEU B C 1
ATOM 2808 O O . LEU B 1 154 ? 3.465 8.438 0.176 1 93.06 154 LEU B O 1
ATOM 2812 N N . GLY B 1 155 ? 5.051 8.078 1.746 1 92.94 155 GLY B N 1
ATOM 2813 C CA . GLY B 1 155 ? 6.066 7.746 0.76 1 92.94 155 GLY B CA 1
ATOM 2814 C C . GLY B 1 155 ? 5.746 6.488 -0.028 1 92.94 155 GLY B C 1
ATOM 2815 O O . GLY B 1 155 ? 5.82 6.488 -1.259 1 92.94 155 GLY B O 1
ATOM 2816 N N . ALA B 1 156 ? 5.406 5.484 0.676 1 93.5 156 ALA B N 1
ATOM 2817 C CA . ALA B 1 156 ? 5.105 4.207 0.031 1 93.5 156 ALA B CA 1
ATOM 2818 C C . ALA B 1 156 ? 3.885 4.324 -0.875 1 93.5 156 ALA B C 1
ATOM 2820 O O . ALA B 1 156 ? 3.875 3.789 -1.987 1 93.5 156 ALA B O 1
ATOM 2821 N N . SER B 1 157 ? 2.889 4.969 -0.361 1 93.94 157 SER B N 1
ATOM 2822 C CA . SER B 1 157 ? 1.674 5.133 -1.152 1 93.94 157 SER B CA 1
ATOM 2823 C C . SER B 1 157 ? 1.952 5.902 -2.439 1 93.94 157 SER B C 1
ATOM 2825 O O . SER B 1 157 ? 1.397 5.582 -3.492 1 93.94 157 SER B O 1
ATOM 2827 N N . PHE B 1 158 ? 2.732 6.93 -2.389 1 93.19 158 PHE B N 1
ATOM 2828 C CA . PHE B 1 158 ? 3.123 7.715 -3.553 1 93.19 158 PHE B CA 1
ATOM 2829 C C . PHE B 1 158 ? 3.795 6.832 -4.598 1 93.19 158 PHE B C 1
ATOM 2831 O O . PHE B 1 158 ? 3.406 6.844 -5.77 1 93.19 158 PHE B O 1
ATOM 2838 N N . LEU B 1 159 ? 4.699 6.008 -4.18 1 94.69 159 LEU B N 1
ATOM 2839 C CA . LEU B 1 159 ? 5.453 5.156 -5.098 1 94.69 159 LEU B CA 1
ATOM 2840 C C . LEU B 1 159 ? 4.559 4.074 -5.691 1 94.69 159 LEU B C 1
ATOM 2842 O O . LEU B 1 159 ? 4.617 3.807 -6.895 1 94.69 159 LEU B O 1
ATOM 2846 N N . ILE B 1 160 ? 3.76 3.484 -4.875 1 93.81 160 ILE B N 1
ATOM 2847 C CA . ILE B 1 160 ? 2.873 2.414 -5.316 1 93.81 160 ILE B CA 1
ATOM 2848 C C . ILE B 1 160 ? 1.862 2.963 -6.32 1 93.81 160 ILE B C 1
ATOM 2850 O O . ILE B 1 160 ? 1.601 2.34 -7.352 1 93.81 160 ILE B O 1
ATOM 2854 N N . THR B 1 161 ? 1.31 4.129 -6.035 1 91.25 161 THR B N 1
ATOM 2855 C CA . THR B 1 161 ? 0.362 4.746 -6.953 1 91.25 161 THR B CA 1
ATOM 2856 C C . THR B 1 161 ? 1.04 5.094 -8.273 1 91.25 161 THR B C 1
ATOM 2858 O O . THR B 1 161 ? 0.541 4.742 -9.344 1 91.25 161 THR B O 1
ATOM 2861 N N . LYS B 1 162 ? 2.186 5.695 -8.227 1 92.75 162 LYS B N 1
ATOM 2862 C CA . LYS B 1 162 ? 2.895 6.195 -9.406 1 92.75 162 LYS B CA 1
ATOM 2863 C C . LYS B 1 162 ? 3.33 5.047 -10.312 1 92.75 162 LYS B C 1
ATOM 2865 O O . LYS B 1 162 ? 3.254 5.156 -11.539 1 92.75 162 LYS B O 1
ATOM 2870 N N . PHE B 1 163 ? 3.711 3.916 -9.719 1 93.56 163 PHE B N 1
ATOM 2871 C CA . PHE B 1 163 ? 4.418 2.934 -10.531 1 93.56 163 PHE B CA 1
ATOM 2872 C C . PHE B 1 163 ? 3.57 1.685 -10.734 1 93.56 163 PHE B C 1
ATOM 2874 O O . PHE B 1 163 ? 3.83 0.89 -11.641 1 93.56 163 PHE B O 1
ATOM 2881 N N . ILE B 1 164 ? 2.59 1.5 -9.836 1 90.88 164 ILE B N 1
ATOM 2882 C CA . ILE B 1 164 ? 1.885 0.223 -9.891 1 90.88 164 ILE B CA 1
ATOM 2883 C C . ILE B 1 164 ? 0.405 0.462 -10.18 1 90.88 164 ILE B C 1
ATOM 2885 O O . ILE B 1 164 ? -0.126 -0.029 -11.18 1 90.88 164 ILE B O 1
ATOM 2889 N N . LEU B 1 165 ? -0.254 1.24 -9.398 1 87.75 165 LEU B N 1
ATOM 2890 C CA . LEU B 1 165 ? -1.71 1.332 -9.43 1 87.75 165 LEU B CA 1
ATOM 2891 C C . LEU B 1 165 ? -2.168 2.254 -10.555 1 87.75 165 LEU B C 1
ATOM 2893 O O . LEU B 1 165 ? -3.193 1.999 -11.195 1 87.75 165 LEU B O 1
ATOM 2897 N N . ALA B 1 166 ? -1.47 3.33 -10.781 1 87.75 166 ALA B N 1
ATOM 2898 C CA . ALA B 1 166 ? -1.855 4.309 -11.797 1 87.75 166 ALA B CA 1
ATOM 2899 C C . ALA B 1 166 ? -0.643 4.785 -12.586 1 87.75 166 ALA B C 1
ATOM 2901 O O . ALA B 1 166 ? -0.394 5.988 -12.695 1 87.75 166 ALA B O 1
ATOM 2902 N N . PRO B 1 167 ? 0.023 3.834 -13.273 1 85.75 167 PRO B N 1
ATOM 2903 C CA . PRO B 1 167 ? 1.267 4.188 -13.961 1 85.75 167 PRO B CA 1
ATOM 2904 C C . PRO B 1 167 ? 1.037 5.105 -15.164 1 85.75 167 PRO B C 1
ATOM 2906 O O . PRO B 1 167 ? 1.952 5.816 -15.586 1 85.75 167 PRO B O 1
ATOM 2909 N N . LYS B 1 168 ? -0.137 5.152 -15.648 1 85.12 168 LYS B N 1
ATOM 2910 C CA . LYS B 1 168 ? -0.422 5.961 -16.828 1 85.12 168 LYS B CA 1
ATOM 2911 C C . LYS B 1 168 ? -0.933 7.344 -16.438 1 85.12 168 LYS B C 1
ATOM 2913 O O . LYS B 1 168 ? -1.039 8.234 -17.281 1 85.12 168 LYS B O 1
ATOM 2918 N N . PHE B 1 169 ? -1.276 7.473 -15.156 1 82.75 169 PHE B N 1
ATOM 2919 C CA . PHE B 1 169 ? -1.742 8.773 -14.68 1 82.75 169 PHE B CA 1
ATOM 2920 C C . PHE B 1 169 ? -0.583 9.75 -14.57 1 82.75 169 PHE B C 1
ATOM 2922 O O . PHE B 1 169 ? 0.462 9.422 -14 1 82.75 169 PHE B O 1
ATOM 2929 N N . PRO B 1 170 ? -0.775 10.859 -15.156 1 86.88 170 PRO B N 1
ATOM 2930 C CA . PRO B 1 170 ? 0.321 11.828 -15.133 1 86.88 170 PRO B CA 1
ATOM 2931 C C . PRO B 1 170 ? 0.495 12.492 -13.766 1 86.88 170 PRO B C 1
ATOM 2933 O O . PRO B 1 170 ? -0.241 13.422 -13.43 1 86.88 170 PRO B O 1
ATOM 2936 N N . ILE B 1 171 ? 1.383 12.016 -13.031 1 85.12 171 ILE B N 1
ATOM 2937 C CA . ILE B 1 171 ? 1.705 12.594 -11.734 1 85.12 171 ILE B CA 1
ATOM 2938 C C . ILE B 1 171 ? 2.986 13.414 -11.836 1 85.12 171 ILE B C 1
ATOM 2940 O O . ILE B 1 171 ? 4.016 12.914 -12.297 1 85.12 171 ILE B O 1
ATOM 2944 N N . ASP B 1 172 ? 2.855 14.68 -11.547 1 91.19 172 ASP B N 1
ATOM 2945 C CA . ASP B 1 172 ? 4.051 15.508 -11.398 1 91.19 172 ASP B CA 1
ATOM 2946 C C . ASP B 1 172 ? 4.797 15.172 -10.109 1 91.19 172 ASP B C 1
ATOM 2948 O O . ASP B 1 172 ? 4.359 15.539 -9.023 1 91.19 172 ASP B O 1
ATOM 2952 N N . VAL B 1 173 ? 5.953 14.555 -10.281 1 92.62 173 VAL B N 1
ATOM 2953 C CA . VAL B 1 173 ? 6.703 14 -9.164 1 92.62 173 VAL B CA 1
ATOM 2954 C C . VAL B 1 173 ? 7.086 15.109 -8.188 1 92.62 173 VAL B C 1
ATOM 2956 O O . VAL B 1 173 ? 6.898 14.969 -6.98 1 92.62 173 VAL B O 1
ATOM 2959 N N . ASP B 1 174 ? 7.648 16.172 -8.695 1 93.19 174 ASP B N 1
ATOM 2960 C CA . ASP B 1 174 ? 8.086 17.266 -7.848 1 93.19 174 ASP B CA 1
ATOM 2961 C C . ASP B 1 174 ? 6.906 17.891 -7.102 1 93.19 174 ASP B C 1
ATOM 2963 O O . ASP B 1 174 ? 7.008 18.188 -5.91 1 93.19 174 ASP B O 1
ATOM 2967 N N . LEU B 1 175 ? 5.84 18.031 -7.773 1 89.5 175 LEU B N 1
ATOM 2968 C CA . LEU B 1 175 ? 4.648 18.594 -7.148 1 89.5 175 LEU B CA 1
ATOM 2969 C C . LEU B 1 175 ? 4.094 17.656 -6.086 1 89.5 175 LEU B C 1
ATOM 2971 O O . LEU B 1 175 ? 3.637 18.109 -5.031 1 89.5 175 LEU B O 1
ATOM 2975 N N . GLU B 1 176 ? 4.074 16.391 -6.348 1 90.31 176 GLU B N 1
ATOM 2976 C CA . GLU B 1 176 ? 3.57 15.422 -5.383 1 90.31 176 GLU B CA 1
ATOM 2977 C C . GLU B 1 176 ? 4.43 15.398 -4.121 1 90.31 176 GLU B C 1
ATOM 2979 O O . GLU B 1 176 ? 3.908 15.391 -3.006 1 90.31 176 GLU B O 1
ATOM 2984 N N . ILE B 1 177 ? 5.711 15.406 -4.328 1 92.62 177 ILE B N 1
ATOM 2985 C CA . ILE B 1 177 ? 6.629 15.406 -3.193 1 92.62 177 ILE B CA 1
ATOM 2986 C C . ILE B 1 177 ? 6.434 16.672 -2.363 1 92.62 177 ILE B C 1
ATOM 2988 O O . ILE B 1 177 ? 6.371 16.609 -1.133 1 92.62 177 ILE B O 1
ATOM 2992 N N . GLN B 1 178 ? 6.309 17.781 -3.014 1 89.38 178 GLN B N 1
ATOM 2993 C CA . GLN B 1 178 ? 6.062 19.031 -2.32 1 89.38 178 GLN B CA 1
ATOM 2994 C C . GLN B 1 178 ? 4.75 18.984 -1.538 1 89.38 178 GLN B C 1
ATOM 2996 O O . GLN B 1 178 ? 4.668 19.516 -0.426 1 89.38 178 GLN B O 1
ATOM 3001 N N . SER B 1 179 ? 3.812 18.391 -2.143 1 87.06 179 SER B N 1
ATOM 3002 C CA . SER B 1 179 ? 2.514 18.281 -1.486 1 87.06 179 SER B CA 1
ATOM 3003 C C . SER B 1 179 ? 2.592 17.391 -0.25 1 87.06 179 SER B C 1
ATOM 3005 O O . SER B 1 179 ? 2.014 17.719 0.79 1 87.06 179 SER B O 1
ATOM 3007 N N . ILE B 1 180 ? 3.23 16.266 -0.366 1 89.81 180 ILE B N 1
ATOM 3008 C CA . ILE B 1 180 ? 3.426 15.359 0.761 1 89.81 180 ILE B CA 1
ATOM 3009 C C . ILE B 1 180 ? 4.121 16.094 1.901 1 89.81 180 ILE B C 1
ATOM 3011 O O . ILE B 1 180 ? 3.686 16.016 3.053 1 89.81 180 ILE B O 1
ATOM 3015 N N . ILE B 1 181 ? 5.156 16.812 1.5 1 87.44 181 ILE B N 1
ATOM 3016 C CA . ILE B 1 181 ? 5.926 17.562 2.498 1 87.44 181 ILE B CA 1
ATOM 3017 C C . ILE B 1 181 ? 5.043 18.625 3.148 1 87.44 181 ILE B C 1
ATOM 3019 O O . ILE B 1 181 ? 5.051 18.781 4.371 1 87.44 181 ILE B O 1
ATOM 3023 N N . SER B 1 182 ? 4.344 19.344 2.377 1 83.44 182 SER B N 1
ATOM 3024 C CA . SER B 1 182 ? 3.496 20.406 2.887 1 83.44 182 SER B CA 1
ATOM 3025 C C . SER B 1 182 ? 2.453 19.875 3.863 1 83.44 182 SER B C 1
ATOM 3027 O O . SER B 1 182 ? 2.275 20.438 4.953 1 83.44 182 SER B O 1
ATOM 3029 N N . ILE B 1 183 ? 1.835 18.812 3.537 1 83.19 183 ILE B N 1
ATOM 3030 C CA . ILE B 1 183 ? 0.787 18.234 4.371 1 83.19 183 ILE B CA 1
ATOM 3031 C C . ILE B 1 183 ? 1.408 17.594 5.609 1 83.19 183 ILE B C 1
ATOM 3033 O O . ILE B 1 183 ? 0.968 17.844 6.734 1 83.19 183 ILE B O 1
ATOM 3037 N N . PHE B 1 184 ? 2.402 16.797 5.348 1 84.75 184 PHE B N 1
ATOM 3038 C CA . PHE B 1 184 ? 3.062 16.078 6.434 1 84.75 184 PHE B CA 1
ATOM 3039 C C . PHE B 1 184 ? 3.771 17.062 7.371 1 84.75 184 PHE B C 1
ATOM 3041 O O . PHE B 1 184 ? 3.594 17 8.586 1 84.75 184 PHE B O 1
ATOM 3048 N N . TYR B 1 185 ? 4.52 17.922 6.754 1 74 185 TYR B N 1
ATOM 3049 C CA . TYR B 1 185 ? 5.309 18.859 7.547 1 74 185 TYR B CA 1
ATOM 3050 C C . TYR B 1 185 ? 4.41 19.828 8.305 1 74 185 TYR B C 1
ATOM 3052 O O . TYR B 1 185 ? 4.664 20.141 9.469 1 74 185 TYR B O 1
ATOM 3060 N N . GLN B 1 186 ? 3.471 20.375 7.715 1 72.94 186 GLN B N 1
ATOM 3061 C CA . GLN B 1 186 ? 2.562 21.281 8.414 1 72.94 186 GLN B CA 1
ATOM 3062 C C . GLN B 1 186 ? 1.84 20.562 9.547 1 72.94 186 GLN B C 1
ATOM 3064 O O . GLN B 1 186 ? 1.487 21.188 10.555 1 72.94 186 GLN B O 1
ATOM 3069 N N . GLY B 1 187 ? 1.667 19.281 9.312 1 66.81 187 GLY B N 1
ATOM 3070 C CA . GLY B 1 187 ? 1.048 18.484 10.367 1 66.81 187 GLY B CA 1
ATOM 3071 C C . GLY B 1 187 ? 1.962 18.25 11.555 1 66.81 187 GLY B C 1
ATOM 3072 O O . GLY B 1 187 ? 1.491 18.078 12.68 1 66.81 187 GLY B O 1
ATOM 3073 N N . ILE B 1 188 ? 3.287 18.406 11.234 1 67.25 188 ILE B N 1
ATOM 3074 C CA . ILE B 1 188 ? 4.191 17.984 12.297 1 67.25 188 ILE B CA 1
ATOM 3075 C C . ILE B 1 188 ? 5.066 19.172 12.719 1 67.25 188 ILE B C 1
ATOM 3077 O O . ILE B 1 188 ? 5.805 19.078 13.703 1 67.25 188 ILE B O 1
ATOM 3081 N N . SER B 1 189 ? 5.027 20.109 11.914 1 61.59 189 SER B N 1
ATOM 3082 C CA . SER B 1 189 ? 5.918 21.234 12.188 1 61.59 189 SER B CA 1
ATOM 3083 C C . SER B 1 189 ? 5.418 22.062 13.367 1 61.59 189 SER B C 1
ATOM 3085 O O . SER B 1 189 ? 4.215 22.109 13.641 1 61.59 189 SER B O 1
ATOM 3087 N N . ASN B 1 190 ? 6.309 22.5 14.133 1 50.47 190 ASN B N 1
ATOM 3088 C CA . ASN B 1 190 ? 6.027 23.5 15.172 1 50.47 190 ASN B CA 1
ATOM 3089 C C . ASN B 1 190 ? 5.676 24.859 14.578 1 50.47 190 ASN B C 1
ATOM 3091 O O . ASN B 1 190 ? 5.203 25.75 15.281 1 50.47 190 ASN B O 1
ATOM 3095 N N . GLN B 1 191 ? 6.074 25.016 13.344 1 51.06 191 GLN B N 1
ATOM 3096 C CA . GLN B 1 191 ? 5.914 26.375 12.828 1 51.06 191 GLN B CA 1
ATOM 3097 C C . GLN B 1 191 ? 4.477 26.625 12.391 1 51.06 191 GLN B C 1
ATOM 3099 O O . GLN B 1 191 ? 3.881 25.812 11.68 1 51.06 191 GLN B O 1
ATOM 3104 N N . LYS B 1 192 ? 3.562 27.281 13.312 1 47.47 192 LYS B N 1
ATOM 3105 C CA . LYS B 1 192 ? 2.244 27.812 12.977 1 47.47 192 LYS B CA 1
ATOM 3106 C C . LYS B 1 192 ? 2.324 28.797 11.82 1 47.47 192 LYS B C 1
ATOM 3108 O O . LYS B 1 192 ? 3.318 29.516 11.672 1 47.47 192 LYS B O 1
#

pLDDT: mean 85.47, std 10.79, range [44.84, 95.75]

InterPro domains:
  IPR001647 DNA-binding HTH domain, TetR-type [PF00440] (2-46)
  IPR001647 DNA-binding HTH domain, TetR-type [PS50977] (1-54)
  IPR009057 Homedomain-like superfamily [SSF46689] (2-49)
  IPR023772 DNA-binding HTH domain, TetR-type, conserved site [PS01081] (12-42)
  IPR050109 HTH-type, TetR-like transcriptional regulator [PTHR30055] (2-143)

Organism: Leptospira biflexa serovar Patoc (strain Patoc 1 / ATCC 23582 / Paris) (NCBI:txid456481)

Secondary structure (DSSP, 8-state):
-HHHHHHHHHHHHHH--HHHHHHHHTS-HHHHHHH-SSHHHHHHHHHHHHHHHHH--STTHHHHHHHHHH---HHHHHHHHHHHHHHHHHH-HHHHHHHHHHHHH-HHHHHHHHHHHIIIIIHHHHHHHHHHHHTTSB-SSS-HHHHHHHHHHHHHHHHHIIIII-TTS---HHHHHHHHHHHHHHHHBS--/-HHHHHHHHHHHHHH--HHHHHHHHTS-HHHHHHH-SSHHHHHHHHHHHHHHHHH--TTTHHHHHHHHHH---HHHHHHHHHHHHHHHHHH-HHHHHHHHHHHHH-HHHHHHHHHHHIIIIIHHHHHHHHHHHHTTSB-SSS-HHHHHHHHHHHHHHHHHIIIIISTTS---HHHHHHHHHHHHHHHHBS--